Protein AF-A0A438J4U0-F1 (afdb_monomer)

Solvent-accessible surface area (backbone atoms only — not comparable to full-atom values): 26289 Å² total; per-residue (Å²): 135,82,88,78,81,81,81,87,80,84,79,82,88,53,72,65,64,58,54,56,54,51,56,54,54,60,66,61,72,82,58,87,83,82,94,80,83,92,80,90,84,89,84,83,88,82,88,82,88,85,86,85,88,80,93,77,94,70,98,75,67,67,62,66,54,51,53,51,51,49,56,48,44,30,48,51,18,52,52,34,40,51,51,16,40,54,34,38,35,54,26,22,50,50,43,31,61,51,19,60,66,71,77,32,70,66,46,33,52,54,19,50,53,49,35,55,52,35,53,51,49,53,52,49,54,51,52,27,60,77,68,70,57,67,64,96,52,28,72,63,44,31,54,53,16,50,54,43,27,52,52,19,49,52,54,38,52,53,51,52,49,54,55,51,52,52,51,50,56,52,49,52,51,51,51,54,52,52,51,53,54,51,52,52,52,49,53,51,48,56,52,49,48,60,69,75,37,76,64,61,80,52,56,84,57,73,81,69,46,89,92,70,71,48,71,67,59,54,50,53,52,48,54,51,49,53,53,34,42,54,53,30,40,52,51,49,50,53,45,37,54,76,55,71,48,59,64,66,62,52,31,37,71,76,40,78,87,67,85,68,95,43,84,81,55,48,58,52,42,49,46,50,51,51,49,49,54,58,49,49,49,66,91,40,80,79,48,70,57,85,93,67,90,72,73,60,80,91,46,42,60,59,56,41,46,55,51,32,61,62,50,73,80,45,59,62,70,60,49,34,71,76,39,31,83,36,74,66,31,50,49,44,42,55,42,46,65,66,66,54,45,70,71,57,40,32,54,71,65,74,42,61,64,64,59,52,40,39,71,73,49,43,70,89,88,73,87,69,57,80,68,48,52,55,50,50,52,30,46,45,62,45,53,61,42,56,83,53,63,63,72,83,82,81,87,76,89,80,91,80,93,72,92,60,74,62,60,65,56,52,64,75,70,71,77,85,81,87,88,82,83,83,88,79,89,78,90,83,81,92,72,87,134

Nearest PDB structures (foldseek):
  8j9i-assembly1_E6  TM=2.890E-01  e=5.697E+00  Euglena gracilis
  7sqc-assembly1_C2  TM=2.492E-01  e=4.037E+00  Chlamydomonas reinhardtii
  6pam-assembly4_H  TM=1.291E-01  e=2.860E+00  Novosphingobium aromaticivorans DSM 12444

pLDDT: mean 70.37, std 24.56, range [24.58, 98.38]

Sequence (433 aa):
MDSVKRSAVTPSKSRLARTFAKVLHLRMVTGVAPVDGIQKIKAPESSKDDQDAGSWSRSQSYDDNDEKLRNTAELEAHLAQLFASISSVKSAYAQLQYAQSPYDSNGIQSADQIVVSELKNLSELKRCYLKKQFDPSPGRTLCLAEIQEQKSLLKTYEIMRKKLECQMKLKDSEITFLREKLEDCHKQNKSLEKRLNPSAHLSVLDNLHLSGISPSHFITVLQHTVKSIRSFVRLMINEMESSGWDINAAAAAIQPSVVFLKATHRCLAFESFVCREMFDSFHFPNFSLPNESLPEQNQWQRFFFERFIKLKSTRVKEYLAQKPKSTFGKFCRAKYLKLVHPKMESSFFGNLSQRSIVNSGKFPDTPSSPHSQKWRSGFGSCIAWPFHSTLRPKSSKSTRAAPSLKSTWKALSMNHLPPQTAHRKPTHEWHSL

Foldseek 3Di:
DDDDDDDDDDDDDDPVVVVVVVVVVVVVVPDDDDDDDDDDDDDDDDDDDDDDDDDDDDPPPPPVVVVVVVLVLQVLLLVLLLLLLVLQLVLLVLQLVLCVVVPDPVSNVVSVVSNVVSVVVNVVSVVCVVVVNTDPDSPVSNVVSVVSNVVSVVSNVVSVVVVVVVVVVVVVVVVVVVVVVVVVVVVVVVVVCVVVPLVVLCVVVLPDDLVPDDVVNVVSLVVSLLVLLLLLLVLLVVLCVVLVHDLVVVLCVLPVPDDDPDPVCSSVSSSVLLCCLLCQQLVDVLSPQPDDPDDPPVCSQVVLVVVLNVLSPDDLLVCCQVCLPDSLNSQLLSSCPSSQDQVSCCSNQVDCVQNVCSVVSHHDNDDPDPSVVSNVSSSSSNSSRSSNNPNDDDDDDDDDDDDDPVVVVVVVVPDDDDDDDDDDDDDDDDDDD

InterPro domains:
  IPR006943 Domain of unknown function DUF641, plant [PF04859] (71-195)
  IPR040225 Protein gravitropic in the light 1-like [PTHR31161] (14-367)

Secondary structure (DSSP, 8-state):
----PPP-PPPP--HHHHHHHHHHHHHTTTS-----------PPP-------------TTSHHHHHHHHHHHHHHHHHHHHHHHHHHHHHHHHHHHHHHBTTB-HHHHHHHHHHHHHHHHHHHHHHHHHHHT---S-HHHHHHHHHHHHHHHHHHHHHHHHHHHHHHHHHHHHHHHHHHHHHHHHHHHHHHHHHHH-GGGGGGGGTT--GGG--HHHHHHHHHHHHHHHHHHHHHHHHHHHHTT--HHHHHHHH-TT---SSGGGGHHHHHHHHHHHHHTTTTSGGGG-TT--PPPGGGHHHHHHHHHHHHHTS-HHHHHHH-TTSHHHHHHHHHHHHHS-HHHHHHHHSSSHHHHHHHTT----S-SHHHHHHHHHHHHHHHTTGGG---PPP----------THHHHHHTT--------------------

Organism: Vitis vinifera (NCBI:txid29760)

Structure (mmCIF, N/CA/C/O backbone):
data_AF-A0A438J4U0-F1
#
_entry.id   AF-A0A438J4U0-F1
#
loop_
_atom_site.group_PDB
_atom_site.id
_atom_site.type_symbol
_atom_site.label_atom_id
_atom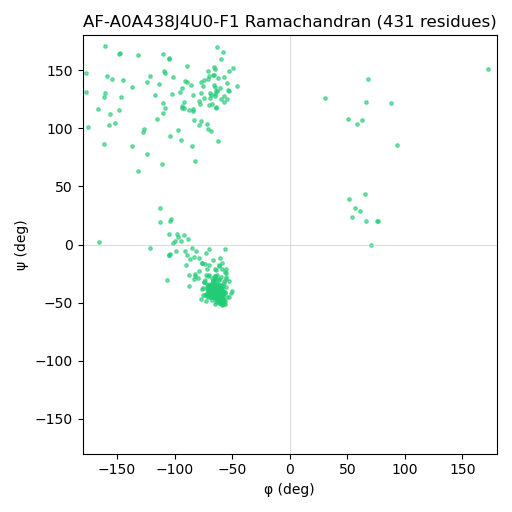_site.label_alt_id
_atom_site.label_comp_id
_atom_site.label_asym_id
_atom_site.label_entity_id
_atom_site.label_seq_id
_atom_site.pdbx_PDB_ins_code
_atom_site.Cartn_x
_atom_site.Cartn_y
_atom_site.Cartn_z
_atom_site.occupancy
_atom_site.B_iso_or_equiv
_atom_site.auth_seq_id
_atom_site.auth_comp_id
_atom_site.auth_asym_id
_atom_site.auth_atom_id
_atom_site.pdbx_PDB_model_num
ATOM 1 N N . MET A 1 1 ? -27.897 37.387 16.502 1.00 38.38 1 MET A N 1
ATOM 2 C CA . MET A 1 1 ? -28.875 37.075 17.561 1.00 38.38 1 MET A CA 1
ATOM 3 C C . MET A 1 1 ? -28.133 37.057 18.874 1.00 38.38 1 MET A C 1
ATOM 5 O O . MET A 1 1 ? -27.223 36.254 19.046 1.00 38.38 1 MET A O 1
ATOM 9 N N . ASP A 1 2 ? -28.463 38.034 19.705 1.00 29.56 2 ASP A N 1
ATOM 10 C CA . ASP A 1 2 ? -27.778 38.394 20.937 1.00 29.56 2 ASP A CA 1
ATOM 11 C C . ASP A 1 2 ? -27.868 37.326 22.027 1.00 29.56 2 ASP A C 1
ATOM 13 O O . ASP A 1 2 ? -28.875 36.635 22.192 1.00 29.56 2 ASP A O 1
ATOM 17 N N . SER A 1 3 ? -26.789 37.222 22.799 1.00 35.75 3 SER A N 1
ATOM 18 C CA . SER A 1 3 ? -26.688 36.359 23.970 1.00 35.75 3 SER A CA 1
ATOM 19 C C . SER A 1 3 ? -27.408 37.019 25.152 1.00 35.75 3 SER A C 1
ATOM 21 O O . SER A 1 3 ? -26.902 37.966 25.757 1.00 35.75 3 SER A O 1
ATOM 23 N N . VAL A 1 4 ? -28.614 36.544 25.472 1.00 33.47 4 VAL A N 1
ATOM 24 C CA . VAL A 1 4 ? -29.403 37.026 26.617 1.00 33.47 4 VAL A CA 1
ATOM 25 C C . VAL A 1 4 ? -28.959 36.306 27.893 1.00 33.47 4 VAL A C 1
ATOM 27 O O . VAL A 1 4 ? -29.130 35.096 28.052 1.00 33.47 4 VAL A O 1
ATOM 30 N N . LYS A 1 5 ? -28.393 37.081 28.825 1.00 32.56 5 LYS A N 1
ATOM 31 C CA . LYS A 1 5 ? -28.033 36.673 30.191 1.00 32.56 5 LYS A CA 1
ATOM 32 C C . LYS A 1 5 ? -29.276 36.193 30.955 1.00 32.56 5 LYS A C 1
ATOM 34 O O . LYS A 1 5 ? -30.241 36.938 31.102 1.00 32.56 5 LYS A O 1
ATOM 39 N N . ARG A 1 6 ? -29.233 34.972 31.500 1.00 29.28 6 ARG A N 1
ATOM 40 C CA . ARG A 1 6 ? -30.224 34.476 32.470 1.00 29.28 6 ARG A CA 1
ATOM 41 C C . ARG A 1 6 ? -29.927 35.056 33.857 1.00 29.28 6 ARG A C 1
ATOM 43 O O . ARG A 1 6 ? -28.840 34.857 34.391 1.00 29.28 6 ARG A O 1
ATOM 50 N N . SER A 1 7 ? -30.905 35.771 34.408 1.00 30.69 7 SER A N 1
ATOM 51 C CA . SER A 1 7 ? -30.936 36.268 35.787 1.00 30.69 7 SER A CA 1
ATOM 52 C C . SER A 1 7 ? -30.957 35.103 36.786 1.00 30.69 7 SER A C 1
ATOM 54 O O . SER A 1 7 ? -31.723 34.152 36.622 1.00 30.69 7 SER A O 1
ATOM 56 N N . ALA A 1 8 ? -30.101 35.170 37.808 1.00 28.92 8 ALA A N 1
ATOM 57 C CA . ALA A 1 8 ? -30.030 34.204 38.896 1.00 28.92 8 ALA A CA 1
ATOM 58 C C . ALA A 1 8 ? -31.081 34.543 39.964 1.00 28.92 8 ALA A C 1
ATOM 60 O O . ALA A 1 8 ? -30.923 35.497 40.721 1.00 28.92 8 ALA A O 1
ATOM 61 N N . VAL A 1 9 ? -32.142 33.738 40.041 1.00 34.75 9 VAL A N 1
ATOM 62 C CA . VAL A 1 9 ? -33.078 33.728 41.172 1.00 34.75 9 VAL A CA 1
ATOM 63 C C . VAL A 1 9 ? -32.604 32.656 42.151 1.00 34.75 9 VAL A C 1
ATOM 65 O O . VAL A 1 9 ? -32.537 31.477 41.809 1.00 34.75 9 VAL A O 1
ATOM 68 N N . THR A 1 10 ? -32.235 33.059 43.364 1.00 37.75 10 THR A N 1
ATOM 69 C CA . THR A 1 10 ? -31.880 32.155 44.462 1.00 37.75 10 THR A CA 1
ATOM 70 C C . THR A 1 10 ? -33.151 31.591 45.115 1.00 37.75 10 THR A C 1
ATOM 72 O O . THR A 1 10 ? -33.980 32.367 45.587 1.00 37.75 10 THR A O 1
ATOM 75 N N . PRO A 1 11 ? -33.341 30.260 45.203 1.00 37.28 11 PRO A N 1
ATOM 76 C CA . PRO A 1 11 ? -34.414 29.691 46.008 1.00 37.28 11 PRO A CA 1
ATOM 77 C C . PRO A 1 11 ? -33.953 29.527 47.464 1.00 37.28 11 PRO A C 1
ATOM 79 O O . PRO A 1 11 ? -32.830 29.100 47.751 1.00 37.28 11 PRO A O 1
ATOM 82 N N . SER A 1 12 ? -34.831 29.883 48.399 1.00 46.38 12 SER A N 1
ATOM 83 C CA . SER A 1 12 ? -34.607 29.754 49.837 1.00 46.38 12 SER A CA 1
ATOM 84 C C . SER A 1 12 ? -34.378 28.287 50.235 1.00 46.38 12 SER A C 1
ATOM 86 O O . SER A 1 12 ? -35.052 27.358 49.789 1.00 46.38 12 SER A O 1
ATOM 88 N N . LYS A 1 13 ? -33.358 28.065 51.070 1.00 45.97 13 LYS A N 1
ATOM 89 C CA . LYS A 1 13 ? -32.873 26.740 51.479 1.00 45.97 13 LYS A CA 1
ATOM 90 C C . LYS A 1 13 ? -33.886 26.058 52.410 1.00 45.97 13 LYS A C 1
ATOM 92 O O . LYS A 1 13 ? -33.887 26.326 53.611 1.00 45.97 13 LYS A O 1
ATOM 97 N N . SER A 1 14 ? -34.711 25.150 51.888 1.00 63.34 14 SER A N 1
ATOM 98 C CA . SER A 1 14 ? -35.607 24.328 52.711 1.00 63.34 14 SER A CA 1
ATOM 99 C C . SER A 1 14 ? -34.819 23.289 53.526 1.00 63.34 14 SER A C 1
ATOM 101 O O . SER A 1 14 ? -33.822 22.722 53.068 1.00 63.34 14 SER A O 1
ATOM 103 N N . ARG A 1 15 ? -35.254 23.033 54.769 1.00 52.97 15 ARG A N 1
ATOM 104 C CA . ARG A 1 15 ? -34.652 22.045 55.693 1.00 52.97 15 ARG A CA 1
ATOM 105 C C . ARG A 1 15 ? -34.522 20.649 55.066 1.00 52.97 15 ARG A C 1
ATOM 107 O O . ARG A 1 15 ? -33.547 19.963 55.350 1.00 52.97 15 ARG A O 1
ATOM 114 N N . LEU A 1 16 ? -35.439 20.283 54.169 1.00 51.81 16 LEU A N 1
ATOM 115 C CA . LEU A 1 16 ? -35.442 19.011 53.441 1.00 51.81 16 LEU A CA 1
ATOM 116 C C . LEU A 1 16 ? -34.204 18.829 52.555 1.00 51.81 16 LEU A C 1
ATOM 118 O O . LEU A 1 16 ? -33.572 17.777 52.610 1.00 51.81 16 LEU A O 1
ATOM 122 N N . ALA A 1 17 ? -33.778 19.864 51.823 1.00 52.44 17 ALA A N 1
ATOM 123 C CA . ALA A 1 17 ? -32.574 19.790 50.991 1.00 52.44 17 ALA A CA 1
ATOM 124 C C . ALA A 1 17 ? -31.308 19.509 51.824 1.00 52.44 17 ALA A C 1
ATOM 126 O O . ALA A 1 17 ? -30.386 18.835 51.369 1.00 52.44 17 ALA A O 1
ATOM 127 N N . ARG A 1 18 ? -31.284 19.976 53.080 1.00 55.94 18 ARG A N 1
ATOM 128 C CA . ARG A 1 18 ? -30.172 19.754 54.013 1.00 55.94 18 ARG A CA 1
ATOM 129 C C . ARG A 1 18 ? -30.146 18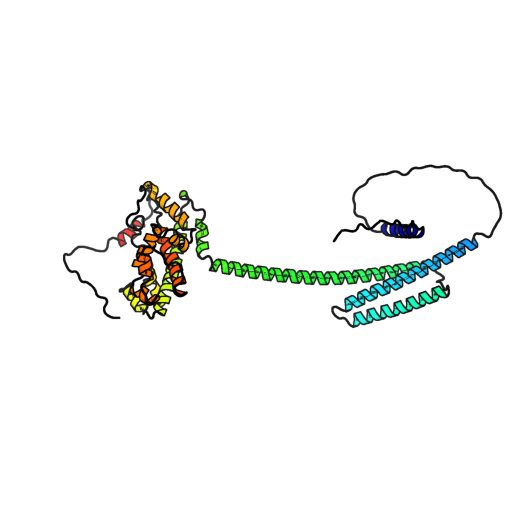.321 54.551 1.00 55.94 18 ARG A C 1
ATOM 131 O O . ARG A 1 18 ? -29.064 17.796 54.793 1.00 55.94 18 ARG A O 1
ATOM 138 N N . THR A 1 19 ? -31.305 17.686 54.711 1.00 63.28 19 THR A N 1
ATOM 139 C CA . THR A 1 19 ? -31.408 16.281 55.133 1.00 63.28 19 THR A CA 1
ATOM 140 C C . THR A 1 19 ? -31.000 15.340 54.000 1.00 63.28 19 THR A C 1
ATOM 142 O O . THR A 1 19 ? -30.182 14.452 54.216 1.00 63.28 19 THR A O 1
ATOM 145 N N . PHE A 1 20 ? -31.453 15.601 52.769 1.00 60.88 20 PHE A N 1
ATOM 146 C CA . PHE A 1 20 ? -31.045 14.817 51.597 1.00 60.88 20 PHE A CA 1
ATOM 147 C C . PHE A 1 20 ? -29.543 14.939 51.294 1.00 60.88 20 PHE A C 1
ATOM 149 O O . PHE A 1 20 ? -28.896 13.933 51.010 1.00 60.88 20 PHE A O 1
ATOM 156 N N . ALA A 1 21 ? -28.953 16.132 51.437 1.00 60.25 21 ALA A N 1
ATOM 157 C CA . ALA A 1 21 ? -27.509 16.319 51.267 1.00 60.25 21 ALA A CA 1
ATOM 158 C C . ALA A 1 21 ? -26.675 15.550 52.312 1.00 60.25 21 ALA A C 1
ATOM 160 O O . ALA A 1 21 ? -25.608 15.034 51.990 1.00 60.25 21 ALA A O 1
ATOM 161 N N . LYS A 1 22 ? -27.169 15.422 53.552 1.00 58.22 22 LYS A N 1
ATOM 162 C CA . LYS A 1 22 ? -26.499 14.640 54.605 1.00 58.22 22 LYS A CA 1
ATOM 163 C C . LYS A 1 22 ? -26.536 13.137 54.327 1.00 58.22 22 LYS A C 1
ATOM 165 O O . LYS A 1 22 ? -25.525 12.468 54.510 1.00 58.22 22 LYS A O 1
ATOM 170 N N . VAL A 1 23 ? -27.663 12.625 53.836 1.00 50.19 23 VAL A N 1
ATOM 171 C CA . VAL A 1 23 ? -27.810 11.203 53.478 1.00 50.19 23 VAL A CA 1
ATOM 172 C C . VAL A 1 23 ? -26.935 10.841 52.272 1.00 50.19 23 VAL A C 1
ATOM 174 O O . VAL A 1 23 ? -26.303 9.788 52.261 1.00 50.19 23 VAL A O 1
ATOM 177 N N . LEU A 1 24 ? -26.817 11.737 51.286 1.00 49.22 24 LEU A N 1
ATOM 178 C CA . LEU A 1 24 ? -25.933 11.528 50.135 1.00 49.22 24 LEU A CA 1
ATOM 179 C C . LEU A 1 24 ? -24.444 11.589 50.510 1.00 49.22 24 LEU A C 1
ATOM 181 O O . LEU A 1 24 ? -23.666 10.791 49.992 1.00 49.22 24 LEU A O 1
ATOM 185 N N . HIS A 1 25 ? -24.045 12.469 51.436 1.00 49.44 25 HIS A N 1
ATOM 186 C CA . HIS A 1 25 ? -22.659 12.510 51.914 1.00 49.44 25 HIS A CA 1
ATOM 187 C C . HIS A 1 25 ? -22.268 11.279 52.738 1.00 49.44 25 HIS A C 1
ATOM 189 O O . HIS A 1 25 ? -21.146 10.807 52.591 1.00 49.44 25 HIS A O 1
ATOM 195 N N . LEU A 1 26 ? -23.182 10.700 53.524 1.00 45.31 26 LEU A N 1
ATOM 196 C CA . LEU A 1 26 ? -22.922 9.443 54.239 1.00 45.31 26 LEU A CA 1
ATOM 197 C C . LEU A 1 26 ? -22.676 8.267 53.278 1.00 45.31 26 LEU A C 1
ATOM 199 O O . LEU A 1 26 ? -21.839 7.413 53.555 1.00 45.31 26 LEU A O 1
ATOM 203 N N . ARG A 1 27 ? -23.331 8.261 52.109 1.00 42.38 27 ARG A N 1
ATOM 204 C CA . ARG A 1 27 ? -23.161 7.218 51.080 1.00 42.38 27 ARG A CA 1
ATOM 205 C C . ARG A 1 27 ? -21.858 7.338 50.279 1.00 42.38 27 ARG A C 1
ATOM 207 O O . ARG A 1 27 ? -21.469 6.384 49.618 1.00 42.38 27 ARG A O 1
ATOM 214 N N . MET A 1 28 ? -21.187 8.491 50.326 1.00 42.62 28 MET A N 1
ATOM 215 C CA . MET A 1 28 ? -19.914 8.725 49.629 1.00 42.62 28 MET A CA 1
ATOM 216 C C . MET A 1 28 ? -18.692 8.283 50.459 1.00 42.62 28 MET A C 1
ATOM 218 O O . MET A 1 28 ? -17.594 8.188 49.923 1.00 42.62 28 MET A O 1
ATOM 222 N N . VAL A 1 29 ? -18.875 7.997 51.755 1.00 44.88 29 VAL A N 1
ATOM 223 C CA . VAL A 1 29 ? -17.790 7.685 52.709 1.00 44.88 29 VAL A CA 1
ATOM 224 C C . VAL A 1 29 ? -17.446 6.184 52.763 1.00 44.88 29 VAL A C 1
ATOM 226 O O . VAL A 1 29 ? -16.419 5.811 53.318 1.00 44.88 29 VAL A O 1
ATOM 229 N N . THR A 1 30 ? -18.229 5.307 52.127 1.00 42.72 30 THR A N 1
ATOM 230 C CA . THR A 1 30 ? -17.995 3.845 52.104 1.00 42.72 30 THR A CA 1
ATOM 231 C C . THR A 1 30 ? -17.424 3.302 50.784 1.00 42.72 30 THR A C 1
ATOM 233 O O . THR A 1 30 ? -17.491 2.103 50.524 1.00 42.72 30 THR A O 1
ATOM 236 N N . GLY A 1 31 ? -16.811 4.152 49.953 1.00 31.58 31 GLY A N 1
ATOM 237 C CA . GLY A 1 31 ? -16.120 3.750 48.721 1.00 31.58 31 GLY A CA 1
ATOM 238 C C . GLY A 1 31 ? -14.623 4.060 48.767 1.00 31.58 31 GLY A C 1
ATOM 239 O O . GLY A 1 31 ? -14.228 5.179 49.068 1.00 31.58 31 GLY A O 1
ATOM 240 N N . VAL A 1 32 ? -13.805 3.051 48.469 1.00 33.97 32 VAL A N 1
ATOM 241 C CA . VAL A 1 32 ? -12.331 3.039 48.455 1.00 33.97 32 VAL A CA 1
ATOM 242 C C . VAL A 1 32 ? -11.706 4.257 47.742 1.00 33.97 32 VAL A C 1
ATOM 244 O O . VAL A 1 32 ? -12.144 4.658 46.666 1.00 33.97 32 VAL A O 1
ATOM 247 N N . ALA A 1 33 ? -10.660 4.809 48.367 1.00 30.52 33 ALA A N 1
ATOM 248 C CA . ALA A 1 33 ? -9.895 6.001 47.988 1.00 30.52 33 ALA A CA 1
ATOM 249 C C . ALA A 1 33 ? -9.235 5.957 46.591 1.00 30.52 33 ALA A C 1
ATOM 251 O O . ALA A 1 33 ? -8.968 4.882 46.051 1.00 30.52 33 ALA A O 1
ATOM 252 N N . PRO A 1 34 ? -8.791 7.129 46.097 1.00 29.61 34 PRO A N 1
ATOM 253 C CA . PRO A 1 34 ? -7.380 7.242 45.746 1.00 29.61 34 PRO A CA 1
ATOM 254 C C . PRO A 1 34 ? -6.670 8.364 46.516 1.00 29.61 34 PRO A C 1
ATOM 256 O O . PRO A 1 34 ? -7.228 9.409 46.839 1.00 29.61 34 PRO A O 1
ATOM 259 N N . VAL A 1 35 ? -5.409 8.068 46.807 1.00 31.92 35 VAL A N 1
ATOM 260 C CA . VAL A 1 35 ? -4.371 8.895 47.424 1.00 31.92 35 VAL A CA 1
ATOM 261 C C . VAL A 1 35 ? -4.139 10.173 46.612 1.00 31.92 35 VAL A C 1
ATOM 263 O O . VAL A 1 35 ? -3.809 10.061 45.438 1.00 31.92 35 VAL A O 1
ATOM 266 N N . ASP A 1 36 ? -4.285 11.355 47.224 1.00 31.08 36 ASP A N 1
ATOM 267 C CA . ASP A 1 36 ? -3.186 12.327 47.391 1.00 31.08 36 ASP A CA 1
ATOM 268 C C . ASP A 1 36 ? -3.609 13.571 48.206 1.00 31.08 36 ASP A C 1
ATOM 270 O O . ASP A 1 36 ? -4.739 14.045 48.098 1.00 31.08 36 ASP A O 1
ATOM 274 N N . GLY A 1 37 ? -2.668 14.138 48.971 1.00 30.42 37 GLY A N 1
ATOM 275 C CA . GLY A 1 37 ? -2.712 15.544 49.409 1.00 30.42 37 GLY A CA 1
ATOM 276 C C . GLY A 1 37 ? -3.343 15.872 50.773 1.00 30.42 37 GLY A C 1
ATOM 277 O O . GLY A 1 37 ? -4.485 16.308 50.873 1.00 30.42 37 GLY A O 1
ATOM 278 N N . ILE A 1 38 ? -2.539 15.784 51.836 1.00 31.42 38 ILE A N 1
ATOM 279 C CA . ILE A 1 38 ? -2.812 16.329 53.178 1.00 31.42 38 ILE A CA 1
ATOM 280 C C . ILE A 1 38 ? -2.768 17.867 53.152 1.00 31.42 38 ILE A C 1
ATOM 282 O O . ILE A 1 38 ? -1.714 18.413 52.842 1.00 31.42 38 ILE A O 1
ATOM 286 N N . GLN A 1 39 ? -3.820 18.559 53.618 1.00 29.44 39 GLN A N 1
ATOM 287 C CA . GLN A 1 39 ? -3.707 19.888 54.252 1.00 29.44 39 GLN A CA 1
ATOM 288 C C . GLN A 1 39 ? -4.755 20.093 55.373 1.00 29.44 39 GLN A C 1
ATOM 290 O O . GLN A 1 39 ? -5.953 19.900 55.196 1.00 29.44 39 GLN A O 1
ATOM 295 N N . LYS A 1 40 ? -4.229 20.468 56.550 1.00 32.03 40 LYS A N 1
ATOM 296 C CA . LYS A 1 40 ? -4.866 20.875 57.824 1.00 32.03 40 LYS A CA 1
ATOM 297 C C . LYS A 1 40 ? -5.964 21.942 57.673 1.00 32.03 40 LYS A C 1
ATOM 299 O O . LYS A 1 40 ? -5.782 22.826 56.853 1.00 32.03 40 LYS A O 1
ATOM 304 N N . ILE A 1 41 ? -6.943 21.954 58.600 1.00 29.34 41 ILE A N 1
ATOM 305 C CA . ILE A 1 41 ? -7.455 23.103 59.415 1.00 29.34 41 ILE A CA 1
ATOM 306 C C . ILE A 1 41 ? -8.503 22.542 60.421 1.00 29.34 41 ILE A C 1
ATOM 308 O O . ILE A 1 41 ? -9.527 22.010 60.014 1.00 29.34 41 ILE A O 1
ATOM 312 N N . LYS A 1 42 ? -8.133 22.343 61.699 1.00 28.06 42 LYS A N 1
ATOM 313 C CA . LYS A 1 42 ? -8.481 23.126 62.919 1.00 28.06 42 LYS A CA 1
ATOM 314 C C . LYS A 1 42 ? -9.979 23.177 63.303 1.00 28.06 42 LYS A C 1
ATOM 316 O O . LYS A 1 42 ? -10.752 23.925 62.717 1.00 28.06 42 LYS A O 1
ATOM 321 N N . ALA A 1 43 ? -10.328 22.449 64.368 1.00 28.75 43 ALA A N 1
ATOM 322 C CA . ALA A 1 43 ? -11.529 22.642 65.187 1.00 28.75 43 ALA A CA 1
ATOM 323 C C . ALA A 1 43 ? -11.242 23.634 66.335 1.00 28.75 43 ALA A C 1
ATOM 325 O O . ALA A 1 43 ? -10.088 23.706 66.769 1.00 28.75 43 ALA A O 1
ATOM 326 N N . PRO A 1 44 ? -12.246 24.359 66.863 1.00 31.27 44 PRO A N 1
ATOM 327 C CA . PRO A 1 44 ? -12.153 24.977 68.176 1.00 31.27 44 PRO A CA 1
ATOM 328 C C . PRO A 1 44 ? -12.921 24.163 69.228 1.00 31.27 44 PRO A C 1
ATOM 330 O O . PRO A 1 44 ? -14.092 23.825 69.052 1.00 31.27 44 PRO A O 1
ATOM 333 N N . GLU A 1 45 ? -12.232 23.882 70.330 1.00 27.91 45 GLU A N 1
ATOM 334 C CA . GLU A 1 45 ? -12.815 23.519 71.619 1.00 27.91 45 GLU A CA 1
ATOM 335 C C . GLU A 1 45 ? -13.513 24.729 72.252 1.00 27.91 45 GLU A C 1
ATOM 337 O O . GLU A 1 45 ? -13.010 25.852 72.185 1.00 27.91 45 GLU A O 1
ATOM 342 N N . SER A 1 46 ? -14.611 24.476 72.961 1.00 29.80 46 SER A N 1
ATOM 343 C CA . SER A 1 46 ? -14.922 25.188 74.202 1.00 29.80 46 SER A CA 1
ATOM 344 C C . SER A 1 46 ? -15.851 24.332 75.059 1.00 29.80 46 SER A C 1
ATOM 346 O O . SER A 1 46 ? -17.004 24.092 74.698 1.00 29.80 46 SER A O 1
ATOM 348 N N . SER A 1 47 ? -15.313 23.875 76.183 1.00 31.14 47 SER A N 1
ATOM 349 C CA . SER A 1 47 ? -16.010 23.271 77.312 1.00 31.14 47 SER A CA 1
ATOM 350 C C . SER A 1 47 ? -16.820 24.320 78.078 1.00 31.14 47 SER A C 1
ATOM 352 O O . SER A 1 47 ? -16.414 25.482 78.150 1.00 31.14 47 SER A O 1
ATOM 354 N N . LYS A 1 48 ? -17.934 23.886 78.676 1.00 31.44 48 LYS A N 1
ATOM 355 C CA . LYS A 1 48 ? -18.408 24.301 80.006 1.00 31.44 48 LYS A CA 1
ATOM 356 C C . LYS A 1 48 ? -19.517 23.350 80.469 1.00 31.44 48 LYS A C 1
ATOM 358 O O . LYS A 1 48 ? -20.550 23.243 79.813 1.00 31.44 48 LYS A O 1
ATOM 363 N N . ASP A 1 49 ? -19.223 22.651 81.561 1.00 32.22 49 ASP A N 1
ATOM 364 C CA . ASP A 1 49 ? -20.175 21.962 82.431 1.00 32.22 49 ASP A CA 1
ATOM 365 C C . ASP A 1 49 ? -21.094 22.974 83.124 1.00 32.22 49 ASP A C 1
ATOM 367 O O . ASP A 1 49 ? -20.674 24.101 83.378 1.00 32.22 49 ASP A O 1
ATOM 371 N N . ASP A 1 50 ? -22.313 22.541 83.445 1.00 32.50 50 ASP A N 1
ATOM 372 C CA . ASP A 1 50 ? -22.856 22.623 84.806 1.00 32.50 50 ASP A CA 1
ATOM 373 C C . ASP A 1 50 ? -24.044 21.651 84.930 1.00 32.50 50 ASP A C 1
ATOM 375 O O . ASP A 1 50 ? -24.970 21.644 84.114 1.00 32.50 50 ASP A O 1
ATOM 379 N N . GLN A 1 51 ? -23.976 20.787 85.944 1.00 38.94 51 GLN A N 1
ATOM 380 C CA . GLN A 1 51 ? -25.065 19.928 86.402 1.00 38.94 51 GLN A CA 1
ATOM 381 C C . GLN A 1 51 ? -25.877 20.687 87.451 1.00 38.94 51 GLN A C 1
ATOM 383 O O . GLN A 1 51 ? -25.287 21.289 88.344 1.00 38.94 51 GLN A O 1
ATOM 388 N N . ASP A 1 52 ? -27.203 20.556 87.425 1.00 31.11 52 ASP A N 1
ATOM 389 C CA . ASP A 1 52 ? -27.969 20.624 88.668 1.00 31.11 52 ASP A CA 1
ATOM 390 C C . ASP A 1 52 ? -29.174 19.678 88.636 1.00 31.11 52 ASP A C 1
ATOM 392 O O . ASP A 1 52 ? -29.809 19.451 87.600 1.00 31.11 52 ASP A O 1
ATOM 396 N N . ALA A 1 53 ? -29.420 19.069 89.790 1.00 40.91 53 ALA A N 1
ATOM 397 C CA . ALA A 1 53 ? -30.350 17.978 90.016 1.00 40.91 53 ALA A CA 1
ATOM 398 C C . ALA A 1 53 ? -31.741 18.500 90.407 1.00 40.91 53 ALA A C 1
ATOM 400 O O . ALA A 1 53 ? -31.881 19.411 91.217 1.00 40.91 53 ALA A O 1
ATOM 401 N N . GLY A 1 54 ? -32.794 17.856 89.899 1.00 31.05 54 GLY A N 1
ATOM 402 C CA . GLY A 1 54 ? -34.173 18.162 90.276 1.00 31.05 54 GLY A CA 1
ATOM 403 C C . GLY A 1 54 ? -35.106 16.983 90.027 1.00 31.05 54 GLY A C 1
ATOM 404 O O . GLY A 1 54 ? -35.488 16.702 88.896 1.00 31.05 54 GLY A O 1
ATOM 405 N N . SER A 1 55 ? -35.459 16.291 91.108 1.00 41.69 55 SER A N 1
ATOM 406 C CA . SER A 1 55 ? -36.496 15.258 91.181 1.00 41.69 55 SER A CA 1
ATOM 407 C C . SER A 1 55 ? -37.859 15.797 90.733 1.00 41.69 55 SER A C 1
ATOM 409 O O . SER A 1 55 ? -38.314 16.781 91.305 1.00 41.69 55 SER A O 1
ATOM 411 N N . TRP A 1 56 ? -38.536 15.123 89.792 1.00 29.27 56 TRP A N 1
ATOM 412 C CA . TRP A 1 56 ? -40.001 15.016 89.777 1.00 29.27 56 TRP A CA 1
ATOM 413 C C . TRP A 1 56 ? -40.507 13.846 88.927 1.00 29.27 56 TRP A C 1
ATOM 415 O O . TRP A 1 56 ? -40.153 13.652 87.766 1.00 29.27 56 TRP A O 1
ATOM 425 N N . SER A 1 57 ? -41.387 13.074 89.552 1.00 44.06 57 SER A N 1
ATOM 426 C CA . SER A 1 57 ? -42.134 11.942 89.026 1.00 44.06 57 SER A CA 1
ATOM 427 C C . SER A 1 57 ? -42.937 12.277 87.764 1.00 44.06 57 SER A C 1
ATOM 429 O O . SER A 1 57 ? -43.834 13.118 87.820 1.00 44.06 57 SER A O 1
ATOM 431 N N . ARG A 1 58 ? -42.735 11.524 86.672 1.00 39.12 58 ARG A N 1
ATOM 432 C CA . ARG A 1 58 ? -43.809 11.176 85.719 1.00 39.12 58 ARG A CA 1
ATOM 433 C C . ARG A 1 58 ? -43.419 9.974 84.852 1.00 39.12 58 ARG A C 1
ATOM 435 O O . ARG A 1 58 ? -42.926 10.110 83.736 1.00 39.12 58 ARG A O 1
ATOM 442 N N . SER A 1 59 ? -43.677 8.777 85.370 1.00 50.91 59 SER A N 1
ATOM 443 C CA . SER A 1 59 ? -43.752 7.550 84.574 1.00 50.91 59 SER A CA 1
ATOM 444 C C . SER A 1 59 ? -44.903 7.673 83.573 1.00 50.91 59 SER A C 1
ATOM 446 O O . SER A 1 59 ? -46.037 7.372 83.923 1.00 50.91 59 SER A O 1
ATOM 448 N N . GLN A 1 60 ? -44.634 8.202 82.375 1.00 46.09 60 GLN A N 1
ATOM 449 C CA . GLN A 1 60 ? -45.557 8.164 81.222 1.00 46.09 60 GLN A CA 1
ATOM 450 C C . GLN A 1 60 ? -44.907 8.527 79.865 1.00 46.09 60 GLN A C 1
ATOM 452 O O . GLN A 1 60 ? -45.595 8.539 78.855 1.00 46.09 60 GLN A O 1
ATOM 457 N N . SER A 1 61 ? -43.595 8.804 79.807 1.00 45.09 61 SER A N 1
ATOM 458 C CA . SER A 1 61 ? -42.918 9.319 78.595 1.00 45.09 61 SER A CA 1
ATOM 459 C C . SER A 1 61 ? -42.060 8.298 77.829 1.00 45.09 61 SER A C 1
ATOM 461 O O . SER A 1 61 ? -41.571 8.624 76.747 1.00 45.09 61 SER A O 1
ATOM 463 N N . TYR A 1 62 ? -41.820 7.102 78.373 1.00 48.34 62 TYR A N 1
ATOM 464 C CA . TYR A 1 62 ? -40.947 6.114 77.722 1.00 48.34 62 TYR A CA 1
ATOM 465 C C . TYR A 1 62 ? -41.678 5.283 76.653 1.00 48.34 62 TYR A C 1
ATOM 467 O O . TYR A 1 62 ? -41.060 4.922 75.660 1.00 48.34 62 TYR A O 1
ATOM 475 N N . ASP A 1 63 ? -42.985 5.058 76.808 1.00 54.72 63 ASP A N 1
ATOM 476 C CA . ASP A 1 63 ? -43.779 4.174 75.935 1.00 54.72 63 ASP A CA 1
ATOM 477 C C . ASP A 1 63 ? -44.078 4.809 74.558 1.00 54.72 63 ASP A C 1
ATOM 479 O O . ASP A 1 63 ? -43.862 4.194 73.518 1.00 54.72 63 ASP A O 1
ATOM 483 N N . ASP A 1 64 ? -44.449 6.097 74.533 1.00 59.12 64 ASP A N 1
ATOM 484 C CA . ASP A 1 64 ? -44.760 6.847 73.297 1.00 59.12 64 ASP A CA 1
ATOM 485 C C . ASP A 1 64 ? -43.522 7.037 72.393 1.00 59.12 64 ASP A C 1
ATOM 487 O O . ASP A 1 64 ? -43.598 7.052 71.162 1.00 59.12 64 ASP A O 1
ATOM 491 N N . ASN A 1 65 ? -42.334 7.135 73.001 1.00 64.25 65 ASN A N 1
ATOM 492 C CA . ASN A 1 65 ? -41.074 7.239 72.265 1.00 64.25 65 ASN A CA 1
ATOM 493 C C . ASN A 1 65 ? -40.664 5.882 71.662 1.00 64.25 65 ASN A C 1
ATOM 495 O O . ASN A 1 65 ? -40.185 5.840 70.530 1.00 64.25 65 ASN A O 1
ATOM 499 N N . ASP A 1 66 ? -40.902 4.778 72.378 1.00 69.31 66 ASP A N 1
ATOM 500 C CA . ASP A 1 66 ? -40.592 3.418 71.918 1.00 69.31 66 ASP A CA 1
ATOM 501 C C . ASP A 1 66 ? -41.546 2.970 70.792 1.00 69.31 66 ASP A C 1
ATOM 503 O O . ASP A 1 66 ? -41.108 2.415 69.782 1.00 69.31 66 ASP A O 1
ATOM 507 N N . GLU A 1 67 ? -42.837 3.308 70.886 1.00 76.19 67 GLU A N 1
ATOM 508 C CA . GLU A 1 67 ? -43.828 3.073 69.826 1.00 76.19 67 GLU A CA 1
ATOM 509 C C . GLU A 1 67 ? -43.498 3.866 68.550 1.00 76.19 67 GLU A C 1
ATOM 511 O O . GLU A 1 67 ? -43.554 3.346 67.430 1.00 76.19 67 GLU A O 1
ATOM 516 N N . LYS A 1 68 ? -43.080 5.126 68.693 1.00 79.69 68 LYS A N 1
ATOM 517 C CA . LYS A 1 68 ? -42.651 5.957 67.563 1.00 79.69 68 LYS A CA 1
ATOM 518 C C . LYS A 1 68 ? -41.378 5.430 66.898 1.00 79.69 68 LYS A C 1
ATOM 520 O O . LYS A 1 68 ? -41.279 5.458 65.668 1.00 79.69 68 LYS A O 1
ATOM 525 N N . LEU A 1 69 ? -40.416 4.936 67.679 1.00 78.12 69 LEU A N 1
ATOM 526 C CA . LEU A 1 69 ? -39.193 4.315 67.164 1.00 78.12 69 LEU A CA 1
ATOM 52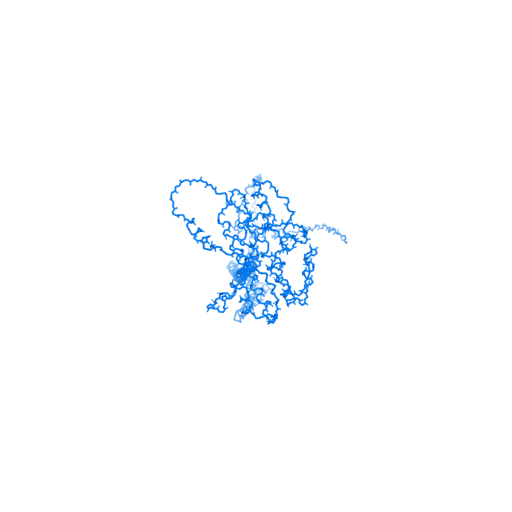7 C C . LEU A 1 69 ? -39.493 3.010 66.414 1.00 78.12 69 LEU A C 1
ATOM 529 O O . LEU A 1 69 ? -38.966 2.817 65.317 1.00 78.12 69 LEU A O 1
ATOM 533 N N . ARG A 1 70 ? -40.392 2.163 66.933 1.00 78.81 70 ARG A N 1
ATOM 534 C CA . ARG A 1 70 ? -40.838 0.933 66.252 1.00 78.81 70 ARG A CA 1
ATOM 535 C C . ARG A 1 70 ? -41.541 1.222 64.933 1.00 78.81 70 ARG A C 1
ATOM 537 O O . ARG A 1 70 ? -41.131 0.686 63.909 1.00 78.81 70 ARG A O 1
ATOM 544 N N . ASN A 1 71 ? -42.495 2.153 64.930 1.00 81.94 71 ASN A N 1
ATOM 545 C CA . ASN A 1 71 ? -43.175 2.600 63.710 1.00 81.94 71 ASN A CA 1
ATOM 546 C C . ASN A 1 71 ? -42.193 3.151 62.659 1.00 81.94 71 ASN A C 1
ATOM 548 O O . ASN A 1 71 ? -42.387 2.975 61.456 1.00 81.94 71 ASN A O 1
ATOM 552 N N . THR A 1 72 ? -41.126 3.825 63.101 1.00 85.88 72 THR A N 1
ATOM 553 C CA . THR A 1 72 ? -40.087 4.350 62.203 1.00 85.88 72 THR A CA 1
ATOM 554 C C . THR A 1 72 ? -39.243 3.216 61.615 1.00 85.88 72 THR A C 1
ATOM 556 O O . THR A 1 72 ? -39.042 3.184 60.403 1.00 85.88 72 THR A O 1
ATOM 559 N N . ALA A 1 73 ? -38.812 2.255 62.436 1.00 87.25 73 ALA A N 1
ATOM 560 C CA . ALA A 1 73 ? -38.040 1.096 61.988 1.00 87.25 73 ALA A CA 1
ATOM 561 C C . ALA A 1 73 ? -38.840 0.192 61.031 1.00 87.25 73 ALA A C 1
ATOM 563 O O . ALA A 1 73 ? -38.314 -0.272 60.020 1.00 87.25 73 ALA A O 1
ATOM 564 N N . GLU A 1 74 ? -40.124 -0.027 61.315 1.00 88.31 74 GLU A N 1
ATOM 565 C CA . GLU A 1 74 ? -41.057 -0.746 60.442 1.00 88.31 74 GLU A CA 1
ATOM 566 C C . GLU A 1 74 ? -41.204 -0.061 59.079 1.00 88.31 74 GLU A C 1
ATOM 568 O O . GLU A 1 74 ? -41.121 -0.714 58.035 1.00 88.31 74 GLU A O 1
ATOM 573 N N . LEU A 1 75 ? -41.353 1.268 59.069 1.00 89.62 75 LEU A N 1
ATOM 574 C CA . LEU A 1 75 ? -41.434 2.046 57.836 1.00 89.62 75 LEU A CA 1
ATOM 575 C C . LEU A 1 75 ? -40.125 2.000 57.034 1.00 89.62 75 LEU A C 1
ATOM 577 O O . LEU A 1 75 ? -40.167 1.875 55.810 1.00 89.62 75 LEU A O 1
ATOM 581 N N . GLU A 1 76 ? -38.972 2.093 57.699 1.00 90.94 76 GLU A N 1
ATOM 582 C CA . GLU A 1 76 ? -37.653 1.971 57.065 1.00 90.94 76 GLU A CA 1
ATOM 583 C C . GLU A 1 76 ? -37.460 0.596 56.417 1.00 90.94 76 GLU A C 1
ATOM 585 O O . GLU A 1 76 ? -37.024 0.511 55.267 1.00 90.94 76 GLU A O 1
ATOM 590 N N . ALA A 1 77 ? -37.850 -0.476 57.107 1.00 92.50 77 ALA A N 1
ATOM 591 C CA . ALA A 1 77 ? -37.811 -1.834 56.575 1.00 92.50 77 ALA A CA 1
ATOM 592 C C . ALA A 1 77 ? -38.734 -1.995 55.350 1.00 92.50 77 ALA A C 1
ATOM 594 O O . ALA A 1 77 ? -38.336 -2.576 54.335 1.00 92.50 77 ALA A O 1
ATOM 595 N N . HIS A 1 78 ? -39.936 -1.413 55.399 1.00 91.62 78 HIS A N 1
ATOM 596 C CA . HIS A 1 78 ? -40.886 -1.414 54.280 1.00 91.62 78 HIS A CA 1
ATOM 597 C C . HIS A 1 78 ? -40.355 -0.637 53.065 1.00 91.62 78 HIS A C 1
ATOM 599 O O . HIS A 1 78 ? -40.483 -1.071 51.917 1.00 91.62 78 HIS A O 1
ATOM 605 N N . LEU A 1 79 ? -39.710 0.509 53.308 1.00 93.19 79 LEU A N 1
ATOM 606 C CA . LEU A 1 79 ? -39.051 1.315 52.279 1.00 93.19 79 LEU A CA 1
ATOM 607 C C . LEU A 1 79 ? -37.874 0.557 51.644 1.00 93.19 79 LEU A C 1
ATOM 609 O O . LEU A 1 79 ? -37.695 0.605 50.425 1.00 93.19 79 LEU A O 1
ATOM 613 N N . ALA A 1 80 ? -37.094 -0.172 52.445 1.00 94.50 80 ALA A N 1
ATOM 614 C CA . ALA A 1 80 ? -36.004 -1.003 51.949 1.00 94.50 80 ALA A CA 1
ATOM 615 C C . ALA A 1 80 ? -36.525 -2.102 51.005 1.00 94.50 80 ALA A C 1
ATOM 617 O O . ALA A 1 80 ? -35.994 -2.266 49.906 1.00 94.50 80 ALA A O 1
ATOM 618 N N . GLN A 1 81 ? -37.613 -2.799 51.363 1.00 95.19 81 GLN A N 1
ATOM 619 C CA . GLN A 1 81 ? -38.251 -3.794 50.484 1.00 95.19 81 GLN A CA 1
ATOM 620 C C . GLN A 1 81 ? -38.734 -3.190 49.159 1.00 95.19 81 GLN A C 1
ATOM 622 O O . GLN A 1 81 ? -38.582 -3.805 48.097 1.00 95.19 81 GLN A O 1
ATOM 627 N N . LEU A 1 82 ? -39.288 -1.973 49.203 1.00 95.44 82 LEU A N 1
ATOM 628 C CA . LEU A 1 82 ? -39.697 -1.241 48.006 1.00 95.44 82 LEU A CA 1
ATOM 629 C C . LEU A 1 82 ? -38.501 -0.988 47.077 1.00 95.44 82 LEU A C 1
ATOM 631 O O . LEU A 1 82 ? -38.574 -1.298 45.886 1.00 95.44 82 LEU A O 1
ATOM 635 N N . PHE A 1 83 ? -37.388 -0.473 47.607 1.00 96.31 83 PHE A N 1
ATOM 636 C CA . PHE A 1 83 ? -36.180 -0.236 46.812 1.00 96.31 83 PHE A CA 1
ATOM 637 C C . PHE A 1 83 ? -35.558 -1.528 46.280 1.00 96.31 83 PHE A C 1
ATOM 639 O O . PHE A 1 83 ? -35.166 -1.572 45.113 1.00 96.31 83 PHE A O 1
ATOM 646 N N . ALA A 1 84 ? -35.536 -2.597 47.076 1.00 96.94 84 ALA A N 1
ATOM 647 C CA . ALA A 1 84 ? -35.061 -3.906 46.641 1.00 96.94 84 ALA A CA 1
ATOM 648 C C . ALA A 1 84 ? -35.888 -4.463 45.467 1.00 96.94 84 ALA A C 1
ATOM 650 O O . ALA A 1 84 ? -35.323 -4.962 44.488 1.00 96.94 84 ALA A O 1
ATOM 651 N N . SER A 1 85 ? -37.215 -4.313 45.520 1.00 97.00 85 SER A N 1
ATOM 652 C CA . SER A 1 85 ? -38.129 -4.743 44.451 1.00 97.00 85 SER A CA 1
ATOM 653 C C . SER A 1 85 ? -37.941 -3.900 43.183 1.00 97.00 85 SER A C 1
ATOM 655 O O . SER A 1 85 ? -37.793 -4.440 42.087 1.00 97.00 85 SER A O 1
ATOM 657 N N . ILE A 1 86 ? -37.836 -2.570 43.310 1.00 96.75 86 ILE A N 1
ATOM 658 C CA . ILE A 1 86 ? -37.546 -1.670 42.175 1.00 96.75 86 ILE A CA 1
ATOM 659 C C . ILE A 1 86 ? -36.193 -2.015 41.531 1.00 96.75 86 ILE A C 1
ATOM 661 O O . ILE A 1 86 ? -36.079 -2.070 40.303 1.00 96.75 86 ILE A O 1
ATOM 665 N N . SER A 1 87 ? -35.167 -2.280 42.339 1.00 97.31 87 SER A N 1
ATOM 666 C CA . SER A 1 87 ? -33.850 -2.703 41.857 1.00 97.31 87 SER A CA 1
ATOM 667 C C . SER A 1 87 ? -33.909 -4.054 41.141 1.00 97.31 87 SER A C 1
ATOM 669 O O . SER A 1 87 ? -33.264 -4.219 40.102 1.00 97.31 87 SER A O 1
ATOM 671 N N . SER A 1 88 ? -34.736 -4.982 41.625 1.00 97.38 88 SER A N 1
ATOM 672 C CA . SER A 1 88 ? -34.984 -6.277 40.979 1.00 97.38 88 SER A CA 1
ATOM 673 C C . SER A 1 88 ? -35.647 -6.103 39.608 1.00 97.38 88 SER A C 1
ATOM 675 O O . SER A 1 88 ? -35.163 -6.667 38.625 1.00 97.38 88 SER A O 1
ATOM 677 N N . VAL A 1 89 ? -36.661 -5.232 39.493 1.00 97.81 89 VAL A N 1
ATOM 678 C CA . VAL A 1 89 ? -37.284 -4.862 38.205 1.00 97.81 89 VAL A CA 1
ATOM 679 C C . VAL A 1 89 ? -36.255 -4.263 37.247 1.00 97.81 89 VAL A C 1
ATOM 681 O O . VAL A 1 89 ? -36.177 -4.667 36.087 1.00 97.81 89 VAL A O 1
ATOM 684 N N . LYS A 1 90 ? -35.421 -3.328 37.718 1.00 97.25 90 LYS A N 1
ATOM 685 C CA . LYS A 1 90 ? -34.372 -2.704 36.895 1.00 97.25 90 LYS A CA 1
ATOM 686 C C . LYS A 1 90 ? -33.368 -3.736 36.376 1.00 97.25 90 LYS A C 1
ATOM 688 O O . LYS A 1 90 ? -32.978 -3.689 35.209 1.00 97.25 90 LYS A O 1
ATOM 693 N N . SER A 1 91 ? -32.977 -4.680 37.227 1.00 97.50 91 SER A N 1
ATOM 694 C CA . SER A 1 91 ? -32.086 -5.780 36.862 1.00 97.50 91 SER A CA 1
ATOM 695 C C . SER A 1 91 ? -32.724 -6.733 35.847 1.00 97.50 91 SER A C 1
ATOM 697 O O . SER A 1 91 ? -32.063 -7.164 34.902 1.00 97.50 91 SER A O 1
ATOM 699 N N . ALA A 1 92 ? -34.010 -7.053 36.005 1.00 97.00 92 ALA A N 1
ATOM 700 C CA . ALA A 1 92 ? -34.761 -7.878 35.062 1.00 97.00 92 ALA A CA 1
ATOM 701 C C . ALA A 1 92 ? -34.921 -7.186 33.701 1.00 97.00 92 ALA A C 1
ATOM 703 O O . ALA A 1 92 ? -34.694 -7.800 32.663 1.00 97.00 92 ALA A O 1
ATOM 704 N N . TYR A 1 93 ? -35.180 -5.878 33.687 1.00 96.69 93 TYR A N 1
ATOM 705 C CA . TYR A 1 93 ? -35.214 -5.100 32.451 1.00 96.69 93 TYR A CA 1
ATOM 706 C C . TYR A 1 93 ? -33.855 -5.080 31.732 1.00 96.69 93 TYR A C 1
ATOM 708 O O . TYR A 1 93 ? -33.794 -5.239 30.514 1.00 96.69 93 TYR A O 1
ATOM 716 N N . ALA A 1 94 ? -32.745 -4.962 32.467 1.00 96.38 94 ALA A N 1
ATOM 717 C CA . ALA A 1 94 ? -31.412 -5.078 31.873 1.00 96.38 94 ALA A CA 1
ATOM 718 C C . ALA A 1 94 ? -31.171 -6.467 31.247 1.00 96.38 94 ALA A C 1
ATOM 720 O O . ALA A 1 94 ? -30.550 -6.559 30.188 1.00 96.38 94 ALA A O 1
ATOM 721 N N . GLN A 1 95 ? -31.683 -7.542 31.861 1.00 95.69 95 GLN A N 1
ATOM 722 C CA . GLN A 1 95 ? -31.608 -8.899 31.295 1.00 95.69 95 GLN A CA 1
ATOM 723 C C . GLN A 1 95 ? -32.419 -9.014 30.011 1.00 95.69 95 GLN A C 1
ATOM 725 O O . GLN A 1 95 ? -31.915 -9.551 29.030 1.00 95.69 95 GLN A O 1
ATOM 730 N N . LEU A 1 96 ? -33.633 -8.460 30.004 1.00 95.88 96 LEU A N 1
ATOM 731 C CA . LEU A 1 96 ? -34.490 -8.417 28.825 1.00 95.88 96 LEU A CA 1
ATOM 732 C C . LEU A 1 96 ? -33.772 -7.733 27.655 1.00 95.88 96 LEU A C 1
ATOM 734 O O . LEU A 1 96 ? -33.706 -8.287 26.564 1.00 95.88 96 LEU A O 1
ATOM 738 N N . GLN A 1 97 ? -33.173 -6.562 27.895 1.00 95.31 97 GLN A N 1
ATOM 739 C CA . GLN A 1 97 ? -32.411 -5.839 26.874 1.00 95.31 97 GLN A CA 1
ATOM 740 C C . GLN A 1 97 ? -31.200 -6.630 26.367 1.00 95.31 97 GLN A C 1
ATOM 742 O O . GLN A 1 97 ? -30.876 -6.573 25.184 1.00 95.31 97 GLN A O 1
ATOM 747 N N . TYR A 1 98 ? -30.517 -7.357 27.251 1.00 94.50 98 TYR A N 1
ATOM 748 C CA . TYR A 1 98 ? -29.377 -8.188 26.873 1.00 94.50 98 TYR A CA 1
ATOM 749 C C . TYR A 1 98 ? -29.796 -9.392 26.017 1.00 94.50 98 TYR A C 1
ATOM 751 O O . TYR A 1 98 ? -29.149 -9.682 25.016 1.00 94.50 98 TYR A O 1
ATOM 759 N N . ALA A 1 99 ? -30.912 -10.039 26.357 1.00 95.31 99 ALA A N 1
ATOM 760 C CA . ALA A 1 99 ? -31.457 -11.186 25.632 1.00 95.31 99 ALA A CA 1
ATOM 761 C C . ALA A 1 99 ? -32.092 -10.820 24.274 1.00 95.31 99 ALA A C 1
ATOM 763 O O . ALA A 1 99 ? -32.459 -11.698 23.504 1.00 95.31 99 ALA A O 1
ATOM 764 N N . GLN A 1 100 ? -32.239 -9.534 23.945 1.00 94.19 100 GLN A N 1
ATOM 765 C CA . GLN A 1 100 ? -32.744 -9.111 22.634 1.00 94.19 100 GLN A CA 1
ATOM 766 C C . GLN A 1 100 ? -31.683 -9.168 21.529 1.00 94.19 100 GLN A C 1
ATOM 768 O O . GLN A 1 100 ? -32.040 -9.218 20.352 1.00 94.19 100 GLN A O 1
ATOM 773 N N . SER A 1 101 ? -30.391 -9.126 21.873 1.00 88.19 101 SER A N 1
ATOM 774 C CA . SER A 1 101 ? -29.313 -9.085 20.882 1.00 88.19 101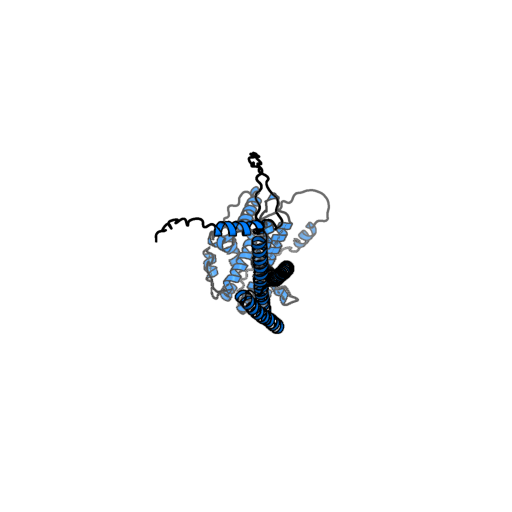 SER A CA 1
ATOM 775 C C . SER A 1 101 ? -28.018 -9.713 21.417 1.00 88.19 101 SER A C 1
ATOM 777 O O . SER A 1 101 ? -27.274 -9.040 22.138 1.00 88.19 101 SER A O 1
ATOM 779 N N . PRO A 1 102 ? -27.674 -10.941 20.988 1.00 90.31 102 PRO A N 1
ATOM 780 C CA . PRO A 1 102 ? -28.434 -11.790 20.061 1.00 90.31 102 PRO A CA 1
ATOM 781 C C . PRO A 1 102 ? -29.774 -12.244 20.662 1.00 90.31 102 PRO A C 1
ATOM 783 O O . PRO A 1 102 ? -29.907 -12.313 21.879 1.00 90.31 102 PRO A O 1
ATOM 786 N N . TYR A 1 103 ? -30.765 -12.514 19.808 1.00 94.62 103 TYR A N 1
ATOM 787 C CA . TYR A 1 103 ? -32.114 -12.891 20.241 1.00 94.62 103 TYR A CA 1
ATOM 788 C C . TYR A 1 103 ? -32.103 -14.225 21.006 1.00 94.62 103 TYR A C 1
ATOM 790 O O . TYR A 1 103 ? -31.758 -15.264 20.446 1.00 94.62 103 TYR A O 1
ATOM 798 N N . ASP A 1 104 ? -32.510 -14.184 22.271 1.00 95.69 104 ASP A N 1
ATOM 799 C CA . ASP A 1 104 ? -32.638 -15.313 23.189 1.00 95.69 104 ASP A CA 1
ATOM 800 C C . ASP A 1 104 ? -34.054 -15.323 23.783 1.00 95.69 104 ASP A C 1
ATOM 802 O O . ASP A 1 104 ? -34.375 -14.590 24.723 1.00 95.69 104 ASP A O 1
ATOM 806 N N . SER A 1 105 ? -34.920 -16.170 23.223 1.00 96.75 105 SER A N 1
ATOM 807 C CA . SER A 1 105 ? -36.318 -16.292 23.649 1.00 96.75 105 SER A CA 1
ATOM 808 C C . SER A 1 105 ? -36.456 -16.726 25.107 1.00 96.75 105 SER A C 1
ATOM 810 O O . SER A 1 105 ? -37.350 -16.252 25.807 1.00 96.75 105 SER A O 1
ATOM 812 N N . ASN A 1 106 ? -35.564 -17.602 25.579 1.00 96.62 106 ASN A N 1
ATOM 813 C CA . ASN A 1 106 ? -35.609 -18.134 26.938 1.00 96.62 106 ASN A CA 1
ATOM 814 C C . ASN A 1 106 ? -35.189 -17.058 27.942 1.00 96.62 106 ASN A C 1
ATOM 816 O O . ASN A 1 106 ? -35.839 -16.882 28.973 1.00 96.62 106 ASN A O 1
ATOM 820 N N . GLY A 1 107 ? -34.143 -16.293 27.617 1.00 95.25 107 GLY A N 1
ATOM 821 C CA . GLY A 1 107 ? -33.709 -15.140 28.403 1.00 95.25 107 GLY A CA 1
ATOM 822 C C . GLY A 1 107 ? -34.779 -14.051 28.489 1.00 95.25 107 GLY A C 1
ATOM 823 O O . GLY A 1 107 ? -35.033 -13.526 29.575 1.00 95.25 107 GLY A O 1
ATOM 824 N N . ILE A 1 108 ? -35.461 -13.763 27.374 1.00 96.88 108 ILE A N 1
ATOM 825 C CA . ILE A 1 108 ? -36.586 -12.817 27.324 1.00 96.88 108 ILE A CA 1
ATOM 826 C C . ILE A 1 108 ? -37.733 -13.285 28.225 1.00 96.88 108 ILE A C 1
ATOM 828 O O . ILE A 1 108 ? -38.196 -12.516 29.066 1.00 96.88 108 ILE A O 1
ATOM 832 N N . GLN A 1 109 ? -38.164 -14.543 28.094 1.00 97.38 109 GLN A N 1
ATOM 833 C CA . GLN A 1 109 ? -39.264 -15.093 28.889 1.00 97.38 109 GLN A CA 1
ATOM 834 C C . GLN A 1 109 ? -38.926 -15.131 30.386 1.00 97.38 109 GLN A C 1
ATOM 836 O O . GLN A 1 109 ? -39.759 -14.783 31.221 1.00 97.38 109 GLN A O 1
ATOM 841 N N . SER A 1 110 ? -37.697 -15.518 30.735 1.00 96.50 110 SER A N 1
ATOM 842 C CA . SER A 1 110 ? -37.224 -15.540 32.121 1.00 96.50 110 SER A CA 1
ATOM 843 C C . SER A 1 110 ? -37.206 -14.137 32.737 1.00 96.50 110 SER A C 1
ATOM 845 O O . SER A 1 110 ? -37.688 -13.942 33.853 1.00 96.50 110 SER A O 1
ATOM 847 N N . ALA A 1 111 ? -36.700 -13.142 32.004 1.00 96.69 111 ALA A N 1
ATOM 848 C CA . ALA A 1 111 ? -36.683 -11.754 32.453 1.00 96.69 111 ALA A CA 1
ATOM 849 C C . ALA A 1 111 ? -38.101 -11.184 32.622 1.00 96.69 111 ALA A C 1
ATOM 851 O O . ALA A 1 111 ? -38.370 -10.514 33.620 1.00 96.69 111 ALA A O 1
ATOM 852 N N . ASP A 1 112 ? -39.009 -11.483 31.689 1.00 97.44 112 ASP A N 1
ATOM 853 C CA . ASP A 1 112 ? -40.413 -11.067 31.750 1.00 97.44 112 ASP A CA 1
ATOM 854 C C . ASP A 1 112 ? -41.128 -11.634 32.985 1.00 97.44 112 ASP A C 1
ATOM 856 O O . ASP A 1 112 ? -41.742 -10.886 33.747 1.00 97.44 112 ASP A O 1
ATOM 860 N N . GLN A 1 113 ? -40.953 -12.930 33.268 1.00 97.56 113 GLN A N 1
ATOM 861 C CA . GLN A 1 113 ? -41.510 -13.562 34.468 1.00 97.56 113 GLN A CA 1
ATOM 862 C C . GLN A 1 113 ? -41.057 -12.864 35.757 1.00 97.56 113 GLN A C 1
ATOM 864 O O . GLN A 1 113 ? -41.882 -12.646 36.646 1.00 97.56 113 GLN A O 1
ATOM 869 N N . ILE A 1 114 ? -39.779 -12.474 35.842 1.00 96.56 114 ILE A N 1
ATOM 870 C CA . ILE A 1 114 ? -39.237 -11.741 36.996 1.00 96.56 114 ILE A CA 1
ATOM 871 C C . ILE A 1 114 ? -39.870 -10.346 37.099 1.00 96.56 114 ILE A C 1
ATOM 873 O O . ILE A 1 114 ? -40.253 -9.922 38.188 1.00 96.56 114 ILE A O 1
ATOM 877 N N . VAL A 1 115 ? -40.024 -9.623 35.984 1.00 97.31 115 VAL A N 1
ATOM 878 C CA . VAL A 1 115 ? -40.701 -8.313 35.987 1.00 97.31 115 VAL A CA 1
ATOM 879 C C . VAL A 1 115 ? -42.134 -8.458 36.499 1.00 97.31 115 VAL A C 1
ATOM 881 O O . VAL A 1 115 ? -42.546 -7.715 37.389 1.00 97.31 115 VAL A O 1
ATOM 884 N N . VAL A 1 116 ? -42.885 -9.437 35.990 1.00 97.50 116 VAL A N 1
ATOM 885 C CA . VAL A 1 116 ? -44.272 -9.681 36.407 1.00 97.50 116 VAL A CA 1
ATOM 886 C C . VAL A 1 116 ? -44.354 -10.056 37.889 1.00 97.50 116 VAL A C 1
ATOM 888 O O . VAL A 1 116 ? -45.237 -9.555 38.590 1.00 97.50 116 VAL A O 1
ATOM 891 N N . SER A 1 117 ? -43.456 -10.908 38.397 1.00 97.38 117 SER A N 1
ATOM 892 C CA . SER A 1 117 ? -43.450 -11.282 39.817 1.00 97.38 117 SER A CA 1
ATOM 893 C C . SER A 1 117 ? -43.123 -10.100 40.728 1.00 97.38 117 SER A C 1
ATOM 895 O O . SER A 1 117 ? -43.791 -9.916 41.743 1.00 97.38 117 SER A O 1
ATOM 897 N N . GLU A 1 118 ? -42.161 -9.257 40.351 1.00 96.94 118 GLU A N 1
ATOM 898 C CA . GLU A 1 118 ? -41.796 -8.077 41.140 1.00 96.94 118 GLU A CA 1
ATOM 899 C C . GLU A 1 118 ? -42.868 -6.980 41.079 1.00 96.94 118 GLU A C 1
ATOM 901 O O . GLU A 1 118 ? -43.129 -6.321 42.081 1.00 96.94 118 GLU A O 1
ATOM 906 N N . LEU A 1 119 ? -43.568 -6.806 39.951 1.00 97.00 119 LEU A N 1
ATOM 907 C CA . LEU A 1 119 ? -44.717 -5.894 39.873 1.00 97.00 119 LEU A CA 1
ATOM 908 C C . LEU A 1 119 ? -45.874 -6.352 40.773 1.00 97.00 119 LEU A C 1
ATOM 910 O O . LEU A 1 119 ? -46.510 -5.524 41.430 1.00 97.00 119 LEU A O 1
ATOM 914 N N . LYS A 1 120 ? -46.121 -7.667 40.855 1.00 97.19 120 LYS A N 1
ATOM 915 C CA . LYS A 1 120 ? -47.069 -8.235 41.826 1.00 97.19 120 LYS A CA 1
ATOM 916 C C . LYS A 1 120 ? -46.604 -7.965 43.259 1.00 97.19 120 LYS A C 1
ATOM 918 O O . LYS A 1 120 ? -47.400 -7.484 44.061 1.00 97.19 120 LYS A O 1
ATOM 923 N N . ASN A 1 121 ? -45.323 -8.170 43.561 1.00 95.31 121 ASN A N 1
ATOM 924 C CA . ASN A 1 121 ? -44.748 -7.873 44.876 1.00 95.31 121 ASN A CA 1
ATOM 925 C C . ASN A 1 121 ? -44.893 -6.384 45.256 1.00 95.31 121 ASN A C 1
ATOM 927 O O . ASN A 1 121 ? -45.367 -6.054 46.339 1.00 95.31 121 ASN A O 1
ATOM 931 N N . LEU A 1 122 ? -44.609 -5.465 44.329 1.00 95.75 122 LEU A N 1
ATOM 932 C CA . LEU A 1 122 ? -44.817 -4.024 44.516 1.00 95.75 122 LEU A CA 1
ATOM 933 C C . LEU A 1 122 ? -46.283 -3.673 44.811 1.00 95.75 122 LEU A C 1
ATOM 935 O O . LEU A 1 122 ? -46.561 -2.790 45.627 1.00 95.75 122 LEU A O 1
ATOM 939 N N . SER A 1 123 ? -47.230 -4.365 44.170 1.00 95.62 123 SER A N 1
ATOM 940 C CA . SER A 1 123 ? -48.659 -4.179 44.441 1.00 95.62 123 SER A CA 1
ATOM 941 C C . SER A 1 123 ? -49.047 -4.628 45.856 1.00 95.62 123 SER A C 1
ATOM 943 O O . SER A 1 123 ? -49.820 -3.939 46.528 1.00 95.62 123 SER A O 1
ATOM 945 N N . GLU A 1 124 ? -48.441 -5.710 46.350 1.00 94.62 124 GLU A N 1
ATOM 946 C CA . GLU A 1 124 ? -48.616 -6.187 47.722 1.00 94.62 124 GLU A CA 1
ATOM 947 C C . GLU A 1 124 ? -47.985 -5.233 48.739 1.00 94.62 124 GLU A C 1
ATOM 949 O O . GLU A 1 124 ? -48.649 -4.837 49.697 1.00 94.62 124 GLU A O 1
ATOM 954 N N . LEU A 1 125 ? -46.764 -4.750 48.490 1.00 93.44 125 LEU A N 1
ATOM 955 C CA . LEU A 1 125 ? -46.107 -3.746 49.335 1.00 93.44 125 LEU A CA 1
ATOM 956 C C . LEU A 1 125 ? -46.941 -2.462 49.455 1.00 93.44 125 LEU A C 1
ATOM 958 O O . LEU A 1 125 ? -47.073 -1.906 50.550 1.00 93.44 125 LEU A O 1
ATOM 962 N N . LYS A 1 126 ? -47.566 -2.014 48.358 1.00 94.81 126 LYS A N 1
ATOM 963 C CA . LYS A 1 126 ? -48.512 -0.886 48.369 1.00 94.81 126 LYS A CA 1
ATOM 964 C C . LYS A 1 126 ? -49.732 -1.181 49.248 1.00 94.81 126 LYS A C 1
ATOM 966 O O . LYS A 1 126 ? -50.157 -0.314 50.013 1.00 94.81 126 LYS A O 1
ATOM 971 N N . ARG A 1 127 ? -50.308 -2.383 49.146 1.00 94.06 127 ARG A N 1
ATOM 972 C CA . ARG A 1 127 ? -51.466 -2.807 49.949 1.00 94.06 127 ARG A CA 1
ATOM 973 C C . ARG A 1 127 ? -51.128 -2.855 51.442 1.00 94.06 127 ARG A C 1
ATOM 975 O O . ARG A 1 127 ? -51.910 -2.343 52.241 1.00 94.06 127 ARG A O 1
ATOM 982 N N . CYS A 1 128 ? -49.974 -3.414 51.803 1.00 90.44 128 CYS A N 1
ATOM 983 C CA . CYS A 1 128 ? -49.480 -3.475 53.180 1.00 90.44 128 CYS A CA 1
ATOM 984 C C . CYS A 1 128 ? -49.293 -2.078 53.782 1.00 90.44 128 CYS A C 1
ATOM 986 O O . CYS A 1 128 ? -49.775 -1.822 54.883 1.00 90.44 128 CYS A O 1
ATOM 988 N N . TYR A 1 129 ? -48.716 -1.141 53.019 1.00 90.44 129 TYR A N 1
ATOM 989 C CA . TYR A 1 129 ? -48.566 0.251 53.448 1.00 90.44 129 TYR A CA 1
ATOM 990 C C . TYR A 1 129 ? -49.918 0.923 53.744 1.00 90.44 129 TYR A C 1
ATOM 992 O O . TYR A 1 129 ? -50.095 1.523 54.802 1.00 90.44 129 TYR A O 1
ATOM 1000 N N . LEU A 1 130 ? -50.905 0.778 52.849 1.00 92.06 130 LEU A N 1
ATOM 1001 C CA . LEU A 1 130 ? -52.242 1.361 53.042 1.00 92.06 130 LEU A CA 1
ATOM 1002 C C . LEU A 1 130 ? -52.982 0.771 54.249 1.00 92.06 130 LEU A C 1
ATOM 1004 O O . LEU A 1 130 ? -53.728 1.482 54.918 1.00 92.06 130 LEU A O 1
ATOM 1008 N N . LYS A 1 131 ? -52.777 -0.519 54.531 1.00 92.00 131 LYS A N 1
ATOM 1009 C CA . LYS A 1 131 ? -53.369 -1.210 55.685 1.00 92.00 131 LYS A CA 1
ATOM 1010 C C . LYS A 1 131 ? -52.561 -1.053 56.977 1.00 92.00 131 LYS A C 1
ATOM 1012 O O . LYS A 1 131 ? -53.004 -1.573 57.996 1.00 92.00 131 LYS A O 1
ATOM 1017 N N . LYS A 1 132 ? -51.404 -0.375 56.938 1.00 85.50 132 LYS A N 1
ATOM 1018 C CA . LYS A 1 132 ? -50.424 -0.304 58.038 1.00 85.50 132 LYS A CA 1
ATOM 1019 C C . LYS A 1 132 ? -50.042 -1.690 58.582 1.00 85.50 132 LYS A C 1
ATOM 1021 O O . LYS A 1 132 ? -49.930 -1.890 59.784 1.00 85.50 132 LYS A O 1
ATOM 1026 N N . GLN A 1 133 ? -49.907 -2.663 57.682 1.00 82.56 133 GLN A N 1
ATOM 1027 C CA . GLN A 1 133 ? -49.476 -4.020 58.009 1.00 82.56 133 GLN A CA 1
ATOM 1028 C C . GLN A 1 133 ? -47.980 -4.124 57.732 1.00 82.56 133 GLN A C 1
ATOM 1030 O O . GLN A 1 133 ? -47.582 -4.284 56.578 1.00 82.56 133 GLN A O 1
ATOM 1035 N N . PHE A 1 134 ? -47.173 -3.993 58.781 1.00 82.62 134 PHE A N 1
ATOM 1036 C CA . PHE A 1 134 ? -45.719 -4.084 58.699 1.00 82.62 134 PHE A CA 1
ATOM 1037 C C . PHE A 1 134 ? -45.211 -5.418 59.244 1.00 82.62 134 PHE A C 1
ATOM 1039 O O . PHE A 1 134 ? -45.919 -6.137 59.952 1.00 82.62 134 PHE A O 1
ATOM 1046 N N . ASP A 1 135 ? -43.989 -5.771 58.852 1.00 76.00 135 ASP A N 1
ATOM 1047 C CA . ASP A 1 135 ? -43.337 -6.984 59.326 1.00 76.00 135 ASP A CA 1
ATOM 1048 C C . ASP A 1 135 ? -43.008 -6.852 60.825 1.00 76.00 135 ASP A C 1
ATOM 1050 O O . ASP A 1 135 ? -42.354 -5.877 61.206 1.00 76.00 135 ASP A O 1
ATOM 1054 N N . PRO A 1 136 ? -43.386 -7.829 61.672 1.00 75.12 136 PRO A N 1
ATOM 1055 C CA . PRO A 1 136 ? -43.011 -7.848 63.085 1.00 75.12 136 PRO A CA 1
ATOM 1056 C C . PRO A 1 136 ? -41.492 -7.895 63.339 1.00 75.12 136 PRO A C 1
ATOM 1058 O O . PRO A 1 136 ? -41.068 -7.710 64.479 1.00 75.12 136 PRO A O 1
ATOM 1061 N N . SER A 1 137 ? -40.650 -8.142 62.322 1.00 86.88 137 SER A N 1
ATOM 1062 C CA . SER A 1 137 ? -39.183 -8.120 62.433 1.00 86.88 137 SER A CA 1
ATOM 1063 C C . SER A 1 137 ? -38.503 -7.153 61.441 1.00 86.88 137 SER A C 1
ATOM 1065 O O . SER A 1 137 ? -37.888 -7.586 60.457 1.00 86.88 137 SER A O 1
ATOM 1067 N N . PRO A 1 138 ? -38.512 -5.833 61.717 1.00 85.69 138 PRO A N 1
ATOM 1068 C CA . PRO A 1 138 ? -37.941 -4.825 60.820 1.00 85.69 138 PRO A CA 1
ATOM 1069 C C . PRO A 1 138 ? -36.454 -5.038 60.504 1.00 85.69 138 PRO A C 1
ATOM 1071 O O . PRO A 1 138 ? -36.039 -4.920 59.353 1.00 85.69 138 PRO A O 1
ATOM 1074 N N . GLY A 1 139 ? -35.648 -5.421 61.503 1.00 86.88 139 GLY A N 1
ATOM 1075 C CA . GLY A 1 139 ? -34.200 -5.607 61.335 1.00 86.88 139 GLY A CA 1
ATOM 1076 C C . GLY A 1 139 ? -33.832 -6.742 60.373 1.00 86.88 139 GLY A C 1
ATOM 1077 O O . GLY A 1 139 ? -32.930 -6.592 59.546 1.00 86.88 139 GLY A O 1
ATOM 1078 N N . ARG A 1 140 ? -34.564 -7.864 60.419 1.00 90.81 140 ARG A N 1
ATOM 1079 C CA . ARG A 1 140 ? -34.369 -8.979 59.479 1.00 90.81 140 ARG A CA 1
ATOM 1080 C C . ARG A 1 140 ? -34.747 -8.561 58.062 1.00 90.81 140 ARG A C 1
ATOM 1082 O O . ARG A 1 140 ? -34.020 -8.865 57.117 1.00 90.81 140 ARG A O 1
ATOM 1089 N N . THR A 1 141 ? -35.871 -7.868 57.922 1.00 91.31 141 THR A N 1
ATOM 1090 C CA . THR A 1 141 ? -36.373 -7.436 56.618 1.00 91.31 141 THR A CA 1
ATOM 1091 C C . THR A 1 141 ? -35.469 -6.407 55.958 1.00 91.31 141 THR A C 1
ATOM 1093 O O . THR A 1 141 ? -35.196 -6.525 54.764 1.00 91.31 141 THR A O 1
ATOM 1096 N N . LEU A 1 142 ? -34.930 -5.463 56.727 1.00 92.81 142 LEU A N 1
ATOM 1097 C CA . LEU A 1 142 ? -33.984 -4.474 56.223 1.00 92.81 142 LEU A CA 1
ATOM 1098 C C . LEU A 1 142 ? -32.719 -5.143 55.656 1.00 92.81 142 LEU A C 1
ATOM 1100 O O . LEU A 1 142 ? -32.319 -4.849 54.532 1.00 92.81 142 LEU A O 1
ATOM 1104 N N . CYS A 1 143 ? -32.160 -6.126 56.372 1.00 93.38 143 CYS A N 1
ATOM 1105 C CA . CYS A 1 143 ? -30.998 -6.888 55.909 1.00 93.38 143 CYS A CA 1
ATOM 1106 C C . CYS A 1 143 ? -31.288 -7.693 54.627 1.00 93.38 143 CYS A C 1
ATOM 1108 O O . CYS A 1 143 ? -30.505 -7.660 53.677 1.00 93.38 143 CYS A O 1
ATOM 1110 N N . LEU A 1 144 ? -32.429 -8.390 54.559 1.00 95.00 144 LEU A N 1
ATOM 1111 C CA . LEU A 1 144 ? -32.810 -9.158 53.367 1.00 95.00 144 LEU A CA 1
ATOM 1112 C C . LEU A 1 144 ? -33.050 -8.260 52.148 1.00 95.00 144 LEU A C 1
ATOM 1114 O O . LEU A 1 144 ? -32.640 -8.608 51.038 1.00 95.00 144 LEU A O 1
ATOM 1118 N N . ALA A 1 145 ? -33.690 -7.109 52.353 1.00 94.62 145 ALA A N 1
ATOM 1119 C CA . ALA A 1 145 ? -33.916 -6.129 51.304 1.00 94.62 145 ALA A CA 1
ATOM 1120 C C . ALA A 1 145 ? -32.591 -5.572 50.764 1.00 94.62 145 ALA A C 1
ATOM 1122 O O . ALA A 1 145 ? -32.402 -5.515 49.549 1.00 94.62 145 ALA A O 1
ATOM 1123 N N . GLU A 1 146 ? -31.644 -5.246 51.644 1.00 95.12 146 GLU A N 1
ATOM 1124 C CA . GLU A 1 146 ? -30.322 -4.770 51.238 1.00 95.12 146 GLU A CA 1
ATOM 1125 C C . GLU A 1 146 ? -29.545 -5.831 50.441 1.00 95.12 146 GLU A C 1
ATOM 1127 O O . GLU A 1 146 ? -29.011 -5.532 49.371 1.00 95.12 146 GLU A O 1
ATOM 1132 N N . ILE A 1 147 ? -29.550 -7.094 50.883 1.00 97.06 147 ILE A N 1
ATOM 1133 C CA . ILE A 1 147 ? -28.929 -8.206 50.139 1.00 97.06 147 ILE A CA 1
ATOM 113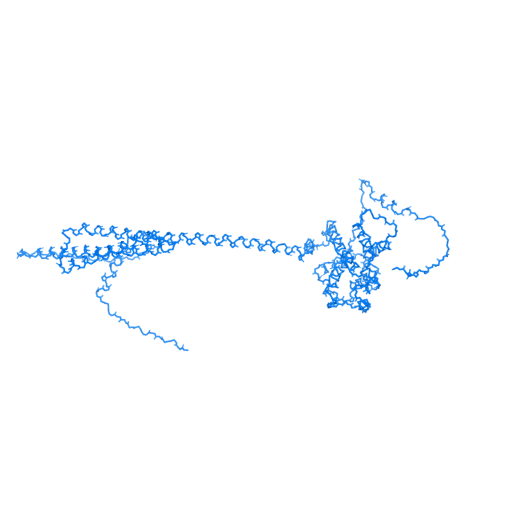4 C C . ILE A 1 147 ? -29.552 -8.344 48.741 1.00 97.06 147 ILE A C 1
ATOM 1136 O O . ILE A 1 147 ? -28.839 -8.524 47.748 1.00 97.06 147 ILE A O 1
ATOM 1140 N N . GLN A 1 148 ? -30.879 -8.247 48.639 1.00 96.12 148 GLN A N 1
ATOM 1141 C CA . GLN A 1 148 ? -31.587 -8.350 47.364 1.00 96.12 148 GLN A CA 1
ATOM 1142 C C . GLN A 1 148 ? -31.295 -7.160 46.436 1.00 96.12 148 GLN A C 1
ATOM 1144 O O . GLN A 1 148 ? -31.113 -7.348 45.226 1.00 96.12 148 GLN A O 1
ATOM 1149 N N . GLU A 1 149 ? -31.203 -5.943 46.976 1.00 95.69 149 GLU A N 1
ATOM 1150 C CA . GLU A 1 149 ? -30.793 -4.756 46.223 1.00 95.69 149 GLU A CA 1
ATOM 1151 C C . GLU A 1 149 ? -29.368 -4.928 45.676 1.00 95.69 149 GLU A C 1
ATOM 1153 O O . GLU A 1 149 ? -29.141 -4.773 44.471 1.00 95.69 149 GLU A O 1
ATOM 1158 N N . GLN A 1 150 ? -28.422 -5.339 46.525 1.00 97.12 150 GLN A N 1
ATOM 1159 C CA . GLN A 1 150 ? -27.034 -5.584 46.130 1.00 97.12 150 GLN A CA 1
ATOM 1160 C C . GLN A 1 150 ? -26.924 -6.670 45.051 1.00 97.12 150 GLN A C 1
ATOM 1162 O O . GLN A 1 150 ? -26.216 -6.492 44.056 1.00 97.12 150 GLN A O 1
ATOM 1167 N N . LYS A 1 151 ? -27.679 -7.768 45.177 1.00 96.94 151 LYS A N 1
ATOM 1168 C CA . LYS A 1 151 ? -27.743 -8.836 44.165 1.00 96.94 151 LYS A CA 1
ATOM 1169 C C . LYS A 1 151 ? -28.264 -8.324 42.819 1.00 96.94 151 LYS A C 1
ATOM 1171 O O . LYS A 1 151 ? -27.731 -8.676 41.764 1.00 96.94 151 LYS A O 1
ATOM 1176 N N . SER A 1 152 ? -29.282 -7.468 42.846 1.00 96.75 152 SER A N 1
ATOM 1177 C CA . SER A 1 152 ? -29.870 -6.869 41.644 1.00 96.75 152 SER A CA 1
ATOM 1178 C C . SER A 1 152 ? -28.896 -5.928 40.931 1.00 96.75 152 SER A C 1
ATOM 1180 O O . SER A 1 152 ? -28.780 -5.957 39.697 1.00 96.75 152 SER A O 1
ATOM 1182 N N . LEU A 1 153 ? -28.145 -5.138 41.705 1.00 96.12 153 LEU A N 1
ATOM 1183 C CA . LEU A 1 153 ? -27.074 -4.278 41.202 1.00 96.12 153 LEU A CA 1
ATOM 1184 C C . LEU A 1 153 ? -25.942 -5.097 40.578 1.00 96.12 153 LEU A C 1
ATOM 1186 O O . LEU A 1 153 ? -25.573 -4.836 39.433 1.00 96.12 153 LEU A O 1
ATOM 1190 N N . LEU A 1 154 ? -25.446 -6.128 41.272 1.00 97.69 154 LEU A N 1
ATOM 1191 C CA . LEU A 1 154 ? -24.406 -7.028 40.756 1.00 97.69 154 LEU A CA 1
ATOM 1192 C C . LEU A 1 154 ? -24.799 -7.637 39.411 1.00 97.69 154 LEU A C 1
ATOM 1194 O O . LEU A 1 154 ? -24.013 -7.607 38.465 1.00 97.69 154 LEU A O 1
ATOM 1198 N N . LYS A 1 155 ? -26.040 -8.111 39.292 1.00 96.31 155 LYS A N 1
ATOM 1199 C CA . LYS A 1 155 ? -26.554 -8.682 38.043 1.00 96.31 155 LYS A CA 1
ATOM 1200 C C . LYS A 1 155 ? -26.597 -7.652 36.906 1.00 96.31 155 LYS A C 1
ATOM 1202 O O . LYS A 1 155 ? -26.263 -7.975 35.768 1.00 96.31 155 LYS A O 1
ATOM 1207 N N . THR A 1 156 ? -26.914 -6.393 37.211 1.00 96.12 156 THR A N 1
ATOM 1208 C CA . THR A 1 156 ? -26.872 -5.291 36.230 1.00 96.12 156 THR A CA 1
ATOM 1209 C C . THR A 1 156 ? -25.441 -5.009 35.761 1.00 96.12 156 THR A C 1
ATOM 1211 O O . THR A 1 156 ? -25.195 -4.874 34.560 1.00 96.12 156 THR A O 1
ATOM 1214 N N . TYR A 1 157 ? -24.478 -4.962 36.687 1.00 97.12 157 TYR A N 1
ATOM 1215 C CA . TYR A 1 157 ? -23.063 -4.790 36.350 1.00 97.12 157 TYR A CA 1
ATOM 1216 C C . TYR A 1 157 ? -22.520 -5.957 35.525 1.00 97.12 157 TYR A C 1
ATOM 1218 O O . TYR A 1 157 ? -21.762 -5.738 34.582 1.00 97.12 157 TYR A O 1
ATOM 1226 N N . GLU A 1 158 ? -22.939 -7.185 35.825 1.00 96.81 158 GLU A N 1
ATOM 1227 C CA . GLU A 1 158 ? -22.542 -8.370 35.070 1.00 96.81 158 GLU A CA 1
ATOM 1228 C C . GLU A 1 158 ? -22.986 -8.291 33.602 1.00 96.81 158 GLU A C 1
ATOM 1230 O O . GLU A 1 158 ? -22.206 -8.585 32.695 1.00 96.81 158 GLU A O 1
ATOM 1235 N N . ILE A 1 159 ? -24.221 -7.849 33.363 1.00 95.38 159 ILE A N 1
ATOM 1236 C CA . ILE A 1 159 ? -24.779 -7.659 32.019 1.00 95.38 159 ILE A CA 1
ATOM 1237 C C . ILE A 1 159 ? -24.030 -6.559 31.270 1.00 95.38 159 ILE A C 1
ATOM 1239 O O . ILE A 1 159 ? -23.640 -6.742 30.116 1.00 95.38 159 ILE A O 1
ATOM 1243 N N . MET A 1 160 ? -23.783 -5.427 31.931 1.00 95.12 160 MET A N 1
ATOM 1244 C CA . MET A 1 160 ? -23.028 -4.326 31.337 1.00 95.12 160 MET A CA 1
ATOM 1245 C C . MET A 1 160 ? -21.598 -4.749 30.987 1.00 95.12 160 MET A C 1
ATOM 1247 O O . MET A 1 160 ? -21.115 -4.425 29.903 1.00 95.12 160 MET A O 1
ATOM 1251 N N . ARG A 1 161 ? -20.949 -5.537 31.853 1.00 96.75 161 ARG A N 1
ATOM 1252 C CA . ARG A 1 161 ? -19.634 -6.129 31.591 1.00 96.75 161 ARG A CA 1
ATOM 1253 C C . ARG A 1 161 ? -19.661 -7.008 30.341 1.00 96.75 161 ARG A C 1
ATOM 1255 O O . ARG A 1 161 ? -18.842 -6.792 29.454 1.00 96.75 161 ARG A O 1
ATOM 1262 N N . LYS A 1 162 ? -20.615 -7.944 30.237 1.00 95.06 162 LYS A N 1
ATOM 1263 C CA . LYS A 1 162 ? -20.758 -8.821 29.057 1.00 95.06 162 LYS A CA 1
ATOM 1264 C C . LYS A 1 162 ? -20.962 -8.010 27.774 1.00 95.06 162 LYS A C 1
ATOM 1266 O O . LYS A 1 162 ? -20.310 -8.270 26.768 1.00 95.06 162 LYS A O 1
ATOM 1271 N N . LYS A 1 163 ? -21.807 -6.974 27.819 1.00 93.94 163 LYS A N 1
ATOM 1272 C CA . LYS A 1 163 ? -22.050 -6.078 26.677 1.00 93.94 163 LYS A CA 1
ATOM 1273 C C . LYS A 1 163 ? -20.778 -5.354 26.220 1.00 93.94 163 LYS A C 1
ATOM 1275 O O . LYS A 1 163 ? -20.507 -5.307 25.021 1.00 93.94 163 LYS A O 1
ATOM 1280 N N . LEU A 1 164 ? -20.009 -4.796 27.154 1.00 95.94 164 LEU A N 1
ATOM 1281 C CA . LEU A 1 164 ? -18.751 -4.109 26.845 1.00 95.94 164 LEU A CA 1
ATOM 1282 C C . LEU A 1 164 ? -17.694 -5.076 26.300 1.00 95.94 164 LEU A C 1
ATOM 1284 O O . LEU A 1 164 ? -17.003 -4.743 25.342 1.00 95.94 164 LEU A O 1
ATOM 1288 N N . GLU A 1 165 ? -17.611 -6.290 26.844 1.00 96.94 165 GLU A N 1
ATOM 1289 C CA . GLU A 1 165 ? -16.699 -7.327 26.355 1.00 96.94 165 GLU A CA 1
ATOM 1290 C C . GLU A 1 165 ? -17.003 -7.714 24.898 1.00 96.94 165 GLU A C 1
ATOM 1292 O O . GLU A 1 165 ? -16.092 -7.806 24.074 1.00 96.94 165 GLU A O 1
ATOM 1297 N N . CYS A 1 166 ? -18.282 -7.877 24.541 1.00 93.00 166 CYS A N 1
ATOM 1298 C CA . CYS A 1 166 ? -18.689 -8.117 23.155 1.00 93.00 166 CYS A CA 1
ATOM 1299 C C . CYS A 1 166 ? -18.305 -6.954 22.226 1.00 93.00 166 CYS A C 1
ATOM 1301 O O . CYS A 1 166 ? -17.806 -7.189 21.125 1.00 93.00 166 CYS A O 1
ATOM 1303 N N . GLN A 1 167 ? -18.500 -5.703 22.659 1.00 95.38 167 GLN A N 1
ATOM 1304 C CA . GLN A 1 167 ? -18.102 -4.529 21.874 1.00 95.38 167 GLN A CA 1
ATOM 1305 C C . GLN A 1 167 ? -16.585 -4.445 21.680 1.00 95.38 167 GLN A C 1
ATOM 1307 O O . GLN A 1 167 ? -16.134 -4.119 20.582 1.00 95.38 167 GLN A O 1
ATOM 1312 N N . MET A 1 168 ? -15.808 -4.775 22.712 1.00 97.50 168 MET A N 1
ATOM 1313 C CA . MET A 1 168 ? -14.349 -4.825 22.637 1.00 97.50 168 MET A CA 1
ATOM 1314 C C . MET A 1 168 ? -13.890 -5.853 21.597 1.00 97.50 168 MET A C 1
ATOM 1316 O O . MET A 1 168 ? -13.169 -5.496 20.672 1.00 97.50 168 MET A O 1
ATOM 1320 N N . LYS A 1 169 ? -14.406 -7.091 21.662 1.00 97.50 169 LYS A N 1
ATOM 1321 C CA . LYS A 1 169 ? -14.084 -8.157 20.693 1.00 97.50 169 LYS A CA 1
ATOM 1322 C C . LYS A 1 169 ? -14.441 -7.776 19.252 1.00 97.50 169 LYS A C 1
ATOM 1324 O O . LYS A 1 169 ? -13.688 -8.075 18.323 1.00 97.50 169 LYS A O 1
ATOM 1329 N N . LEU A 1 170 ? -15.576 -7.098 19.053 1.00 96.75 170 LEU A N 1
ATOM 1330 C CA . LEU A 1 170 ? -15.976 -6.590 17.738 1.00 96.75 170 LEU A CA 1
ATOM 1331 C C . LEU A 1 170 ? -14.978 -5.545 17.227 1.00 96.75 170 LEU A C 1
ATOM 1333 O O . LEU A 1 170 ? -14.551 -5.616 16.076 1.00 96.75 170 LEU A O 1
ATOM 1337 N N . LYS A 1 171 ? -14.564 -4.604 18.082 1.00 98.00 171 LYS A N 1
ATOM 1338 C CA . LYS A 1 171 ? -13.577 -3.579 17.723 1.00 98.00 171 LYS A CA 1
ATOM 1339 C C . LYS A 1 171 ? -12.190 -4.161 17.462 1.00 98.00 171 LYS A C 1
ATOM 1341 O O . LYS A 1 171 ? -11.543 -3.735 16.511 1.00 98.00 171 LYS A O 1
ATOM 1346 N N . ASP A 1 172 ? -11.766 -5.174 18.208 1.00 98.31 172 ASP A N 1
ATOM 1347 C CA . ASP A 1 172 ? -10.509 -5.887 17.946 1.00 98.31 172 ASP A CA 1
ATOM 1348 C C . ASP A 1 172 ? -10.531 -6.598 16.581 1.00 98.31 172 ASP A C 1
ATOM 1350 O O . ASP A 1 172 ? -9.552 -6.566 15.828 1.00 98.31 172 ASP A O 1
ATOM 1354 N N . SER A 1 173 ? -11.678 -7.175 16.213 1.00 98.06 173 SER A N 1
ATOM 1355 C CA . SER A 1 173 ? -11.889 -7.781 14.890 1.00 98.06 173 SER A CA 1
ATOM 1356 C C . SER A 1 173 ? -11.838 -6.730 13.768 1.00 98.06 173 SER A C 1
ATOM 1358 O O . SER A 1 173 ? -11.242 -6.950 12.717 1.00 98.06 173 SER A O 1
ATOM 1360 N N . GLU A 1 174 ? -12.400 -5.542 13.998 1.00 98.38 174 GLU A N 1
ATOM 1361 C CA . GLU A 1 174 ? -12.323 -4.421 13.052 1.00 98.38 174 GLU A CA 1
ATOM 1362 C C . GLU A 1 174 ? -10.881 -3.901 12.895 1.00 98.38 174 GLU A C 1
ATOM 1364 O O . GLU A 1 174 ? -10.422 -3.658 11.778 1.00 98.38 174 GLU A O 1
ATOM 1369 N N . ILE A 1 175 ? -10.127 -3.785 13.994 1.00 98.38 175 ILE A N 1
ATOM 1370 C CA . ILE A 1 175 ? -8.716 -3.366 13.973 1.00 98.38 175 ILE A CA 1
ATOM 1371 C C . ILE A 1 175 ? -7.859 -4.364 13.191 1.00 98.38 175 ILE A C 1
ATOM 1373 O O . ILE A 1 175 ? -7.028 -3.952 12.379 1.00 98.38 175 ILE A O 1
ATOM 1377 N N . THR A 1 176 ? -8.033 -5.665 13.432 1.00 98.12 176 THR A N 1
ATOM 1378 C CA . THR A 1 176 ? -7.278 -6.711 12.722 1.00 98.12 176 THR A CA 1
ATOM 1379 C C . THR A 1 176 ? -7.571 -6.689 11.222 1.00 98.12 176 THR A C 1
ATOM 1381 O O . THR A 1 176 ? -6.627 -6.638 10.433 1.00 98.12 176 THR A O 1
ATOM 1384 N N . PHE A 1 177 ? -8.844 -6.582 10.830 1.00 98.31 177 PHE A N 1
ATOM 1385 C CA . PHE A 1 177 ? -9.250 -6.417 9.431 1.00 98.31 177 PHE A CA 1
ATOM 1386 C C . PHE A 1 177 ? -8.625 -5.176 8.768 1.00 98.31 177 PHE A C 1
ATOM 1388 O O . PHE A 1 177 ? -8.082 -5.245 7.663 1.00 98.31 177 PHE A O 1
ATOM 1395 N N . LEU A 1 178 ? -8.659 -4.021 9.440 1.00 98.38 178 LEU A N 1
ATOM 1396 C CA . LEU A 1 178 ? -8.086 -2.785 8.898 1.00 98.38 178 LEU A CA 1
ATOM 1397 C C . LEU A 1 178 ? -6.560 -2.860 8.751 1.00 98.38 178 LEU A C 1
ATOM 1399 O O . LEU A 1 178 ? -6.017 -2.322 7.785 1.00 98.38 178 LEU A O 1
ATOM 1403 N N . ARG A 1 179 ? -5.866 -3.538 9.673 1.00 97.88 179 ARG A N 1
ATOM 1404 C CA . ARG A 1 179 ? -4.416 -3.773 9.578 1.00 97.88 179 ARG A CA 1
ATOM 1405 C C . ARG A 1 179 ? -4.058 -4.632 8.370 1.00 97.88 179 ARG A C 1
ATOM 1407 O O . ARG A 1 179 ? -3.121 -4.287 7.656 1.00 97.88 179 ARG A O 1
ATOM 1414 N N . GLU A 1 180 ? -4.812 -5.697 8.115 1.00 98.00 180 GLU A N 1
ATOM 1415 C CA . GLU A 1 180 ? -4.615 -6.548 6.937 1.00 98.00 180 GLU A CA 1
ATOM 1416 C C . GLU A 1 180 ? -4.817 -5.755 5.639 1.00 98.00 180 GLU A C 1
ATOM 1418 O O . GLU A 1 180 ? -3.949 -5.748 4.764 1.00 98.00 180 GLU A O 1
ATOM 1423 N N . LYS A 1 181 ? -5.900 -4.972 5.560 1.00 98.19 181 LYS A N 1
ATOM 1424 C CA . LYS A 1 181 ? -6.172 -4.107 4.404 1.00 98.19 181 LYS A CA 1
ATOM 1425 C C . LYS A 1 181 ? -5.063 -3.077 4.167 1.00 98.19 181 LYS A C 1
ATOM 1427 O O . LYS A 1 181 ? -4.721 -2.789 3.020 1.00 98.19 181 LYS A O 1
ATOM 1432 N N . LEU A 1 182 ? -4.501 -2.508 5.234 1.00 98.06 182 LEU A N 1
ATOM 1433 C CA . LEU A 1 182 ? -3.386 -1.566 5.142 1.00 98.06 182 LEU A CA 1
ATOM 1434 C C . LEU A 1 182 ? -2.121 -2.239 4.600 1.00 98.06 182 LEU A C 1
ATOM 1436 O O . LEU A 1 182 ? -1.466 -1.680 3.719 1.00 98.06 182 LEU A O 1
ATOM 1440 N N . GLU A 1 183 ? -1.802 -3.438 5.082 1.00 98.06 183 GLU A N 1
ATOM 1441 C CA . GLU A 1 183 ? -0.649 -4.209 4.617 1.00 98.06 183 GLU A CA 1
ATOM 1442 C C . GLU A 1 183 ? -0.779 -4.571 3.128 1.00 98.06 183 GLU A C 1
ATOM 1444 O O . GLU A 1 183 ? 0.171 -4.423 2.358 1.00 98.06 183 GLU A O 1
ATOM 1449 N N . ASP A 1 184 ? -1.970 -4.956 2.675 1.00 97.38 184 ASP A N 1
ATOM 1450 C CA . ASP A 1 184 ? -2.207 -5.260 1.263 1.00 97.38 184 ASP A CA 1
ATOM 1451 C C . ASP A 1 184 ? -2.106 -4.026 0.362 1.00 97.38 184 ASP A C 1
ATOM 1453 O O . ASP A 1 184 ? -1.439 -4.073 -0.679 1.00 97.38 184 ASP A O 1
ATOM 1457 N N . CYS A 1 185 ? -2.666 -2.889 0.782 1.00 95.94 185 CYS A N 1
ATOM 1458 C CA . CYS A 1 185 ? -2.464 -1.609 0.099 1.00 95.94 185 CYS A CA 1
ATOM 1459 C C . CYS A 1 185 ? -0.975 -1.229 0.040 1.00 95.94 185 CYS A C 1
ATOM 1461 O O . CYS A 1 185 ? -0.487 -0.769 -0.994 1.00 95.94 185 CYS A O 1
ATOM 1463 N N . HIS A 1 186 ? -0.224 -1.452 1.120 1.00 95.81 186 HIS A N 1
ATOM 1464 C CA . HIS A 1 186 ? 1.209 -1.178 1.164 1.00 95.81 186 HIS A CA 1
ATOM 1465 C C . HIS A 1 186 ? 1.996 -2.077 0.192 1.00 95.81 186 HIS A C 1
ATOM 1467 O O . HIS A 1 186 ? 2.841 -1.584 -0.563 1.00 95.81 186 HIS A O 1
ATOM 1473 N N . LYS A 1 187 ? 1.679 -3.378 0.118 1.00 96.50 187 LYS A N 1
ATOM 1474 C CA . LYS A 1 187 ? 2.254 -4.299 -0.881 1.00 96.50 187 LYS A CA 1
ATOM 1475 C C . LYS A 1 187 ? 1.946 -3.849 -2.311 1.00 96.50 187 LYS A C 1
ATOM 1477 O O . LYS A 1 187 ? 2.843 -3.866 -3.161 1.00 96.50 187 LYS A O 1
ATOM 1482 N N . GLN A 1 188 ? 0.710 -3.428 -2.580 1.00 94.38 188 GLN A N 1
ATOM 1483 C CA . GLN A 1 188 ? 0.306 -2.912 -3.890 1.00 94.38 188 GLN A CA 1
ATOM 1484 C C . GLN A 1 188 ? 1.073 -1.637 -4.251 1.00 94.38 188 GLN A C 1
ATOM 1486 O O . GLN A 1 188 ? 1.645 -1.567 -5.339 1.00 94.38 188 GLN A O 1
ATOM 1491 N N . ASN A 1 189 ? 1.179 -0.679 -3.327 1.00 91.69 189 ASN A N 1
ATOM 1492 C CA . ASN A 1 189 ? 1.963 0.540 -3.523 1.00 91.69 189 ASN A CA 1
ATOM 1493 C C . ASN A 1 189 ? 3.433 0.229 -3.803 1.00 91.69 189 ASN A C 1
ATOM 1495 O O . ASN A 1 189 ? 3.979 0.723 -4.783 1.00 91.69 189 ASN A O 1
ATOM 1499 N N . LYS A 1 190 ? 4.060 -0.662 -3.028 1.00 89.44 190 LYS A N 1
ATOM 1500 C CA . LYS A 1 190 ? 5.451 -1.088 -3.251 1.00 89.44 190 LYS A CA 1
ATOM 1501 C C . LYS A 1 190 ? 5.644 -1.756 -4.617 1.00 89.44 190 LYS A C 1
ATOM 1503 O O . LYS A 1 190 ? 6.681 -1.586 -5.258 1.00 89.44 190 LYS A O 1
ATOM 1508 N N . SER A 1 191 ? 4.665 -2.535 -5.077 1.00 85.12 191 SER A N 1
ATOM 1509 C CA . SER A 1 191 ? 4.671 -3.133 -6.419 1.00 85.12 191 SER A CA 1
ATOM 1510 C C . SER A 1 191 ? 4.549 -2.069 -7.515 1.00 85.12 191 SER A C 1
ATOM 1512 O O . SER A 1 191 ? 5.313 -2.080 -8.483 1.00 85.12 191 SER A O 1
ATOM 1514 N N . LEU A 1 192 ? 3.635 -1.111 -7.348 1.00 83.25 192 LEU A N 1
ATOM 1515 C CA . LEU A 1 192 ? 3.460 0.011 -8.269 1.00 83.25 192 LEU A CA 1
ATOM 1516 C C . LEU A 1 192 ? 4.699 0.903 -8.321 1.00 83.25 192 LEU A C 1
ATOM 1518 O O . LEU A 1 192 ? 5.135 1.253 -9.410 1.00 83.25 192 LEU A O 1
ATOM 1522 N N . GLU A 1 193 ? 5.318 1.199 -7.184 1.00 73.44 193 GLU A N 1
ATOM 1523 C CA . GLU A 1 193 ? 6.546 1.986 -7.105 1.00 73.44 193 GLU A CA 1
ATOM 1524 C C . GLU A 1 193 ? 7.691 1.311 -7.870 1.00 73.44 193 GLU A C 1
ATOM 1526 O O . GLU A 1 193 ? 8.350 1.950 -8.689 1.00 73.44 193 GLU A O 1
ATOM 1531 N N . LYS A 1 194 ? 7.868 -0.009 -7.714 1.00 76.00 194 LYS A N 1
ATOM 1532 C CA . LYS A 1 194 ? 8.835 -0.788 -8.510 1.00 76.00 194 LYS A CA 1
ATOM 1533 C C . LYS A 1 194 ? 8.554 -0.726 -10.015 1.00 76.00 194 LYS A C 1
ATOM 1535 O O . LYS A 1 194 ? 9.492 -0.745 -10.807 1.00 76.00 194 LYS A O 1
ATOM 1540 N N . ARG A 1 195 ? 7.280 -0.679 -10.422 1.00 76.12 195 ARG A N 1
ATOM 1541 C CA . ARG A 1 195 ? 6.871 -0.581 -11.836 1.00 76.12 195 ARG A CA 1
ATOM 1542 C C . ARG A 1 195 ? 7.054 0.829 -12.400 1.00 76.12 195 ARG A C 1
ATOM 1544 O O . ARG A 1 195 ? 7.422 0.964 -13.564 1.00 76.12 195 ARG A O 1
ATOM 1551 N N . LEU A 1 196 ? 6.775 1.855 -11.598 1.00 68.88 196 LEU A N 1
ATOM 1552 C CA . LEU A 1 196 ? 6.815 3.264 -11.993 1.00 68.88 196 LEU A CA 1
ATOM 1553 C C . LEU A 1 196 ? 8.222 3.858 -11.940 1.00 68.88 196 LEU A C 1
ATOM 1555 O O . LEU A 1 196 ? 8.513 4.762 -12.719 1.00 68.88 196 LEU A O 1
ATOM 1559 N N . ASN A 1 197 ? 9.102 3.323 -11.089 1.00 52.94 197 ASN A N 1
ATOM 1560 C CA . ASN A 1 197 ? 10.476 3.790 -10.928 1.00 52.94 197 ASN A CA 1
ATOM 1561 C C . ASN A 1 197 ? 11.506 2.769 -11.454 1.00 52.94 197 ASN A C 1
ATOM 1563 O O . ASN A 1 197 ? 12.299 2.238 -10.672 1.00 52.94 197 ASN A O 1
ATOM 1567 N N . PRO A 1 198 ? 11.616 2.527 -12.777 1.00 52.38 198 PRO A N 1
ATOM 1568 C CA . PRO A 1 198 ? 12.796 1.855 -13.324 1.00 52.38 198 PRO A CA 1
ATOM 1569 C C . PRO A 1 198 ? 14.087 2.665 -13.071 1.00 52.38 198 PRO A C 1
ATOM 1571 O O . PRO A 1 198 ? 15.180 2.100 -13.079 1.00 52.38 198 PRO A O 1
ATOM 1574 N N . SER A 1 199 ? 13.961 3.967 -12.775 1.00 46.94 199 SER A N 1
ATOM 1575 C CA . SER A 1 199 ? 15.037 4.878 -12.364 1.00 46.94 199 SER A CA 1
ATOM 1576 C C . SER A 1 199 ? 15.457 4.758 -10.892 1.00 46.94 199 SER A C 1
ATOM 1578 O O . SER A 1 199 ? 16.519 5.273 -10.549 1.00 46.94 199 SER A O 1
ATOM 1580 N N . ALA A 1 200 ? 14.716 4.049 -10.024 1.00 47.31 200 ALA A N 1
ATOM 1581 C CA . ALA A 1 200 ? 15.125 3.832 -8.624 1.00 47.31 200 ALA A CA 1
ATOM 1582 C C . ALA A 1 200 ? 16.452 3.059 -8.504 1.00 47.31 200 ALA A C 1
ATOM 1584 O O . ALA A 1 200 ? 17.120 3.123 -7.476 1.00 47.31 200 ALA A O 1
ATOM 1585 N N . HIS A 1 201 ? 16.878 2.377 -9.573 1.00 51.94 201 HIS A N 1
ATOM 1586 C CA . HIS A 1 201 ? 18.200 1.756 -9.683 1.00 51.94 201 HIS A CA 1
ATOM 1587 C C . HIS A 1 201 ? 19.367 2.763 -9.732 1.00 51.94 201 HIS A C 1
ATOM 1589 O O . HIS A 1 201 ? 20.517 2.353 -9.590 1.00 51.94 201 HIS A O 1
ATOM 1595 N N . LEU A 1 202 ? 19.091 4.055 -9.943 1.00 55.00 202 LEU A N 1
ATOM 1596 C CA . LEU A 1 202 ? 20.090 5.125 -9.980 1.00 55.00 202 LEU A CA 1
ATOM 1597 C C . LEU A 1 202 ? 20.142 5.941 -8.679 1.00 55.00 202 LEU A C 1
ATOM 1599 O O . LEU A 1 202 ? 20.969 6.840 -8.594 1.00 55.00 202 LEU A O 1
ATOM 1603 N N . SER A 1 203 ? 19.338 5.610 -7.659 1.00 58.78 203 SER A N 1
ATOM 1604 C CA . SER A 1 203 ? 19.403 6.259 -6.333 1.00 58.78 203 SER A CA 1
ATOM 1605 C C . SER A 1 203 ? 20.774 6.101 -5.665 1.00 58.78 203 SER A C 1
ATOM 1607 O O . SER A 1 203 ? 21.246 6.983 -4.954 1.00 58.78 203 SER A O 1
ATOM 1609 N N . VAL A 1 204 ? 21.487 5.016 -5.992 1.00 59.12 204 VAL A N 1
ATOM 1610 C CA . VAL A 1 204 ? 22.895 4.788 -5.621 1.00 59.12 204 VAL A CA 1
ATOM 1611 C C . VAL A 1 204 ? 23.816 5.922 -6.109 1.00 59.12 204 VAL A C 1
ATOM 1613 O O . VAL A 1 204 ? 24.877 6.141 -5.535 1.00 59.12 204 VAL A O 1
ATOM 1616 N N . LEU A 1 205 ? 23.426 6.671 -7.147 1.00 62.06 205 LEU A N 1
ATOM 1617 C CA . LEU A 1 205 ? 24.198 7.784 -7.711 1.00 62.06 205 LEU A CA 1
ATOM 1618 C C . LEU A 1 205 ? 23.796 9.155 -7.141 1.00 62.06 205 LEU A C 1
ATOM 1620 O O . LEU A 1 205 ? 24.335 10.165 -7.597 1.00 62.06 205 LEU A O 1
ATOM 1624 N N . ASP A 1 206 ? 22.867 9.236 -6.182 1.00 64.31 206 ASP A N 1
ATOM 1625 C CA . ASP A 1 206 ? 22.374 10.525 -5.678 1.00 64.31 206 ASP A CA 1
ATOM 1626 C C . ASP A 1 206 ? 23.381 11.280 -4.804 1.00 64.31 206 ASP A C 1
ATOM 1628 O O . ASP A 1 206 ? 23.393 12.507 -4.842 1.00 64.31 206 ASP A O 1
ATOM 1632 N N . ASN A 1 207 ? 24.306 10.568 -4.154 1.00 66.62 207 ASN A N 1
ATOM 1633 C CA . ASN A 1 207 ? 25.375 11.144 -3.327 1.00 66.62 207 ASN A CA 1
ATOM 1634 C C . ASN A 1 207 ? 26.773 10.933 -3.933 1.00 66.62 207 ASN A C 1
ATOM 1636 O O . ASN A 1 207 ? 27.757 10.754 -3.213 1.00 66.62 207 ASN A O 1
ATOM 1640 N N . LEU A 1 208 ? 26.875 10.887 -5.264 1.00 73.69 208 LEU A N 1
ATOM 1641 C CA . LEU A 1 208 ? 28.159 10.659 -5.918 1.00 73.69 208 LEU A CA 1
ATOM 1642 C C . LEU A 1 208 ? 29.027 11.920 -5.856 1.00 73.69 208 LEU A C 1
ATOM 1644 O O . LEU A 1 208 ? 28.622 12.983 -6.320 1.00 73.69 208 LEU A O 1
ATOM 1648 N N . HIS A 1 209 ? 30.249 11.783 -5.344 1.00 73.56 209 HIS A N 1
ATOM 1649 C CA . HIS A 1 209 ? 31.299 12.794 -5.457 1.00 73.56 209 HIS A CA 1
ATOM 1650 C C . HIS A 1 209 ? 32.392 12.296 -6.407 1.00 73.56 209 HIS A C 1
ATOM 1652 O O . HIS A 1 209 ? 32.657 11.094 -6.473 1.00 73.56 209 HIS A O 1
ATOM 1658 N N . LEU A 1 210 ? 33.066 13.204 -7.121 1.00 73.38 210 LEU A N 1
ATOM 1659 C CA . LEU A 1 210 ? 34.073 12.847 -8.129 1.00 73.38 210 LEU A CA 1
ATOM 1660 C C . LEU A 1 210 ? 35.214 11.982 -7.556 1.00 73.38 210 LEU A C 1
ATOM 1662 O O . LEU A 1 210 ? 35.726 11.105 -8.247 1.00 73.38 210 LEU A O 1
ATOM 1666 N N . SER A 1 211 ? 35.587 12.186 -6.287 1.00 73.94 211 SER A N 1
ATOM 1667 C CA . SER A 1 211 ? 36.605 11.374 -5.596 1.00 73.94 211 SER A CA 1
ATOM 1668 C C . SER A 1 211 ? 36.116 9.990 -5.148 1.00 73.94 211 SER A C 1
ATOM 1670 O O . SER A 1 211 ? 36.940 9.140 -4.831 1.00 73.94 211 SER A O 1
ATOM 1672 N N . GLY A 1 212 ? 34.799 9.762 -5.113 1.00 73.62 212 GLY A N 1
ATOM 1673 C CA . GLY A 1 212 ? 34.167 8.504 -4.697 1.00 73.62 212 GLY A CA 1
ATOM 1674 C C . GLY A 1 212 ? 33.726 7.614 -5.862 1.00 73.62 212 GLY A C 1
ATOM 1675 O O . GLY A 1 212 ? 33.113 6.570 -5.639 1.00 73.62 212 GLY A O 1
ATOM 1676 N N . ILE A 1 213 ? 34.009 8.011 -7.109 1.00 79.88 213 ILE A N 1
ATOM 1677 C CA . ILE A 1 213 ? 33.682 7.204 -8.287 1.00 79.88 213 ILE A CA 1
ATOM 1678 C C . ILE A 1 213 ? 34.504 5.920 -8.248 1.00 79.88 213 ILE A C 1
ATOM 1680 O O . ILE A 1 213 ? 35.730 5.933 -8.156 1.00 79.88 213 ILE A O 1
ATOM 1684 N N . SER A 1 214 ? 33.814 4.797 -8.387 1.00 79.25 214 SER A N 1
ATOM 1685 C CA . SER A 1 214 ? 34.412 3.466 -8.379 1.00 79.25 214 SER A CA 1
ATOM 1686 C C . SER A 1 214 ? 33.902 2.642 -9.567 1.00 79.25 214 SER A C 1
ATOM 1688 O O . SER A 1 214 ? 32.857 2.971 -10.144 1.00 79.25 214 SER A O 1
ATOM 1690 N N . PRO A 1 215 ? 34.588 1.543 -9.929 1.00 82.06 215 PRO A N 1
ATOM 1691 C CA . PRO A 1 215 ? 34.132 0.651 -10.992 1.00 82.06 215 PRO A CA 1
ATOM 1692 C C . PRO A 1 215 ? 32.711 0.104 -10.783 1.00 82.06 215 PRO A C 1
ATOM 1694 O O . PRO A 1 215 ? 32.004 -0.124 -11.763 1.00 82.06 215 PRO A O 1
ATOM 1697 N N . SER A 1 216 ? 32.252 -0.060 -9.535 1.00 77.75 216 SER A N 1
ATOM 1698 C CA . SER A 1 216 ? 30.888 -0.530 -9.260 1.00 77.75 216 SER A CA 1
ATOM 1699 C C . SER A 1 216 ? 29.826 0.464 -9.737 1.00 77.75 216 SER A C 1
ATOM 1701 O O . SER A 1 216 ? 28.820 0.046 -10.302 1.00 77.75 216 SER A O 1
ATOM 1703 N N . HIS A 1 217 ? 30.074 1.772 -9.621 1.00 80.31 217 HIS A N 1
ATOM 1704 C CA . HIS A 1 217 ? 29.175 2.803 -10.147 1.00 80.31 217 HIS A CA 1
ATOM 1705 C C . HIS A 1 217 ? 29.054 2.729 -11.673 1.00 80.31 217 HIS A C 1
ATOM 1707 O O . HIS A 1 217 ? 27.952 2.822 -12.214 1.00 80.31 217 HIS A O 1
ATOM 1713 N N . PHE A 1 218 ? 30.171 2.495 -12.370 1.00 81.00 218 PHE A N 1
ATOM 1714 C CA . PHE A 1 218 ? 30.160 2.284 -13.818 1.00 81.00 218 PHE A CA 1
ATOM 1715 C C . PHE A 1 218 ? 29.361 1.033 -14.200 1.00 81.00 218 PHE A C 1
ATOM 1717 O O . PHE A 1 218 ? 28.545 1.093 -15.116 1.00 81.00 218 PHE A O 1
ATOM 1724 N N . ILE A 1 219 ? 29.536 -0.080 -13.478 1.00 80.62 219 ILE A N 1
ATOM 1725 C CA . ILE A 1 219 ? 28.775 -1.315 -13.717 1.00 80.62 219 ILE A CA 1
ATOM 1726 C C . ILE A 1 219 ? 27.272 -1.073 -13.528 1.00 80.62 219 ILE A C 1
ATOM 1728 O O . ILE A 1 219 ? 26.486 -1.501 -14.370 1.00 80.62 219 ILE A O 1
ATOM 1732 N N . THR A 1 220 ? 26.863 -0.347 -12.486 1.00 80.69 220 THR A N 1
ATOM 1733 C CA . THR A 1 220 ? 25.453 0.009 -12.255 1.00 80.69 220 THR A CA 1
ATOM 1734 C C . THR A 1 220 ? 24.877 0.817 -13.421 1.00 80.69 220 THR A C 1
ATOM 1736 O O . THR A 1 220 ? 23.807 0.490 -13.941 1.00 80.69 220 THR A O 1
ATOM 1739 N N . VAL A 1 221 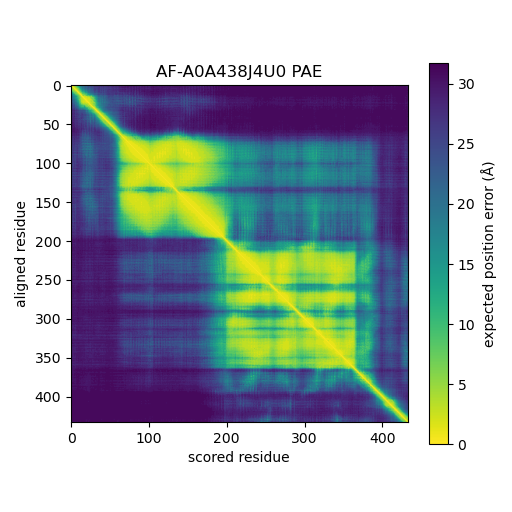? 25.610 1.833 -13.890 1.00 78.62 221 VAL A N 1
ATOM 1740 C CA . VAL A 1 221 ? 25.218 2.645 -15.054 1.00 78.62 221 VAL A CA 1
ATOM 1741 C C . VAL A 1 221 ? 25.157 1.801 -16.330 1.00 78.62 221 VAL A C 1
ATOM 1743 O O . VAL A 1 221 ? 24.209 1.921 -17.109 1.00 78.62 221 VAL A O 1
ATOM 1746 N N . LEU A 1 222 ? 26.123 0.908 -16.539 1.00 82.88 222 LEU A N 1
ATOM 1747 C CA . LEU A 1 222 ? 26.163 0.010 -17.689 1.00 82.88 222 LEU A CA 1
ATOM 1748 C C . LEU A 1 222 ? 24.969 -0.950 -17.689 1.00 82.88 222 LEU A C 1
ATOM 1750 O O . LEU A 1 222 ? 24.289 -1.080 -18.703 1.00 82.88 222 LEU A O 1
ATOM 1754 N N . GLN A 1 223 ? 24.662 -1.579 -16.552 1.00 82.12 223 GLN A N 1
ATOM 1755 C CA . GLN A 1 223 ? 23.508 -2.470 -16.412 1.00 82.12 223 GLN A CA 1
ATOM 1756 C C . GLN A 1 223 ? 22.193 -1.744 -16.706 1.00 82.12 223 GLN A C 1
ATOM 1758 O O . GLN A 1 223 ? 21.338 -2.278 -17.415 1.00 82.12 223 GLN A O 1
ATOM 1763 N N . HIS A 1 224 ? 22.035 -0.522 -16.195 1.00 79.00 224 HIS A N 1
ATOM 1764 C CA . HIS A 1 224 ? 20.879 0.314 -16.507 1.00 79.00 224 HIS A CA 1
ATOM 1765 C C . HIS A 1 224 ? 20.808 0.633 -18.009 1.00 79.00 224 HIS A C 1
ATOM 1767 O O . HIS A 1 224 ? 19.755 0.487 -18.627 1.00 79.00 224 HIS A O 1
ATOM 1773 N N . THR A 1 225 ? 21.939 0.978 -18.625 1.00 81.50 225 THR A N 1
ATOM 1774 C CA . THR A 1 225 ? 22.022 1.286 -20.060 1.00 81.50 225 THR A CA 1
ATOM 1775 C C . THR A 1 225 ? 21.636 0.086 -20.925 1.00 81.50 225 THR A C 1
ATOM 1777 O O . THR A 1 225 ? 20.819 0.220 -21.833 1.00 81.50 225 THR A O 1
ATOM 1780 N N . VAL A 1 226 ? 22.135 -1.110 -20.601 1.00 84.62 226 VAL A N 1
ATOM 1781 C CA . VAL A 1 226 ? 21.769 -2.357 -21.292 1.00 84.62 226 VAL A CA 1
ATOM 1782 C C . VAL A 1 226 ? 20.270 -2.642 -21.159 1.00 84.62 226 VAL A C 1
ATOM 1784 O O . VAL A 1 226 ? 19.624 -2.990 -22.147 1.00 84.62 226 VAL A O 1
ATOM 1787 N N . LYS A 1 227 ? 19.681 -2.457 -19.968 1.00 83.06 227 LYS A N 1
ATOM 1788 C CA . LYS A 1 227 ? 18.228 -2.612 -19.764 1.00 83.06 227 LYS A CA 1
ATOM 1789 C C . LYS A 1 227 ? 17.426 -1.632 -20.629 1.00 83.06 227 LYS A C 1
ATOM 1791 O O . LYS A 1 227 ? 16.449 -2.046 -21.254 1.00 83.06 227 LYS A O 1
ATOM 1796 N N . SER A 1 228 ? 17.847 -0.369 -20.699 1.00 79.88 228 SER A N 1
ATOM 1797 C CA . SER A 1 228 ? 17.204 0.654 -21.534 1.00 79.88 228 SER A CA 1
ATOM 1798 C C . SER A 1 228 ? 17.274 0.305 -23.018 1.00 79.88 228 SER A C 1
ATOM 1800 O O . SER A 1 228 ? 16.236 0.304 -23.678 1.00 79.88 228 SER A O 1
ATOM 1802 N N . ILE A 1 229 ? 18.455 -0.079 -23.520 1.00 85.88 229 ILE A N 1
ATOM 1803 C CA . ILE A 1 229 ? 18.653 -0.485 -24.921 1.00 85.88 229 ILE A CA 1
ATOM 1804 C C . ILE A 1 229 ? 17.746 -1.664 -25.270 1.00 85.88 229 ILE A C 1
ATOM 1806 O O . ILE A 1 229 ? 17.015 -1.597 -26.252 1.00 85.88 229 ILE A O 1
ATOM 1810 N N . ARG A 1 230 ? 17.709 -2.707 -24.432 1.00 87.25 230 ARG A N 1
ATOM 1811 C CA . ARG A 1 230 ? 16.823 -3.868 -24.630 1.00 87.25 230 ARG A CA 1
ATOM 1812 C C . ARG A 1 230 ? 15.349 -3.483 -24.671 1.00 87.25 230 ARG A C 1
ATOM 1814 O O . ARG A 1 230 ? 14.589 -3.996 -25.488 1.00 87.25 230 ARG A O 1
ATOM 1821 N N . SER A 1 231 ? 14.934 -2.576 -23.787 1.00 83.75 231 SER A N 1
ATOM 1822 C CA . SER A 1 231 ? 13.556 -2.087 -23.765 1.00 83.75 231 SER A CA 1
ATOM 1823 C C . SER A 1 231 ? 13.206 -1.318 -25.039 1.00 83.75 231 SER A C 1
ATOM 1825 O O . SER A 1 231 ? 12.154 -1.555 -25.627 1.00 83.75 231 SER A O 1
ATOM 1827 N N . PHE A 1 232 ? 14.104 -0.445 -25.495 1.00 84.06 232 PHE A N 1
ATOM 1828 C CA . PHE A 1 232 ? 13.933 0.306 -26.733 1.00 84.06 232 PHE A CA 1
ATOM 1829 C C . PHE A 1 232 ? 13.931 -0.594 -27.969 1.00 84.06 232 PHE A C 1
ATOM 1831 O O . PHE A 1 232 ? 13.056 -0.447 -28.809 1.00 84.06 232 PHE A O 1
ATOM 1838 N N . VAL A 1 233 ? 14.842 -1.565 -28.055 1.00 89.81 233 VAL A N 1
ATOM 1839 C CA . VAL A 1 233 ? 14.875 -2.542 -29.153 1.00 89.81 233 VAL A CA 1
ATOM 1840 C C . VAL A 1 233 ? 13.565 -3.313 -29.241 1.00 89.81 233 VAL A C 1
ATOM 1842 O O . VAL A 1 233 ? 13.024 -3.465 -30.327 1.00 89.81 233 VAL A O 1
ATOM 1845 N N . ARG A 1 234 ? 13.011 -3.746 -28.106 1.00 88.19 234 ARG A N 1
ATOM 1846 C CA . ARG A 1 234 ? 11.703 -4.407 -28.082 1.00 88.19 234 ARG A CA 1
ATOM 1847 C C . ARG A 1 234 ? 10.584 -3.493 -28.585 1.00 88.19 234 ARG A C 1
ATOM 1849 O O . ARG A 1 234 ? 9.752 -3.943 -29.356 1.00 88.19 234 ARG A O 1
ATOM 1856 N N . LEU A 1 235 ? 10.573 -2.217 -28.191 1.00 84.56 235 LEU A N 1
ATOM 1857 C CA . LEU A 1 235 ? 9.622 -1.247 -28.749 1.00 84.56 235 LEU A CA 1
ATOM 1858 C C . LEU A 1 235 ? 9.821 -1.069 -30.258 1.00 84.56 235 LEU A C 1
ATOM 1860 O O . LEU A 1 235 ? 8.845 -0.985 -30.994 1.00 84.56 235 LEU A O 1
ATOM 1864 N N . MET A 1 236 ? 11.070 -1.034 -30.721 1.00 85.25 236 MET A N 1
ATOM 1865 C CA . MET A 1 236 ? 11.392 -0.902 -32.136 1.00 85.25 236 MET A CA 1
ATOM 1866 C C . MET A 1 236 ? 10.901 -2.088 -32.954 1.00 85.25 236 MET A C 1
ATOM 1868 O O . MET A 1 236 ? 10.215 -1.878 -33.945 1.00 85.25 236 MET A O 1
ATOM 1872 N N . ILE A 1 237 ? 11.171 -3.309 -32.499 1.00 88.88 237 ILE A N 1
ATOM 1873 C CA . ILE A 1 237 ? 10.700 -4.535 -33.149 1.00 88.88 237 ILE A CA 1
ATOM 1874 C C . ILE A 1 237 ? 9.168 -4.569 -33.188 1.00 88.88 237 ILE A C 1
ATOM 1876 O O . ILE A 1 237 ? 8.607 -4.801 -34.250 1.00 88.88 237 ILE A O 1
ATOM 1880 N N . ASN A 1 238 ? 8.487 -4.244 -32.084 1.00 87.38 238 ASN A N 1
ATOM 1881 C CA . ASN A 1 238 ? 7.022 -4.244 -32.048 1.00 87.38 238 ASN A CA 1
ATOM 1882 C C . ASN A 1 238 ? 6.397 -3.256 -33.056 1.00 87.38 238 ASN A C 1
ATOM 1884 O O . ASN A 1 238 ? 5.381 -3.569 -33.675 1.00 87.38 238 ASN A O 1
ATOM 1888 N N . GLU A 1 239 ? 6.979 -2.062 -33.232 1.00 83.19 239 GLU A N 1
ATOM 1889 C CA . GLU A 1 239 ? 6.493 -1.107 -34.245 1.00 83.19 239 GLU A CA 1
ATOM 1890 C C . GLU A 1 239 ? 6.810 -1.570 -35.672 1.00 83.19 239 GLU A C 1
ATOM 1892 O O . GLU A 1 239 ? 5.997 -1.371 -36.573 1.00 83.19 239 GLU A O 1
ATOM 1897 N N . MET A 1 240 ? 7.963 -2.215 -35.886 1.00 88.12 240 MET A N 1
ATOM 1898 C CA . MET A 1 240 ? 8.308 -2.832 -37.170 1.00 88.12 240 MET A CA 1
ATOM 1899 C C . MET A 1 240 ? 7.294 -3.917 -37.545 1.00 88.12 240 MET A C 1
ATOM 1901 O O . MET A 1 240 ? 6.744 -3.868 -38.643 1.00 88.12 240 MET A O 1
ATOM 1905 N N . GLU A 1 241 ? 6.973 -4.824 -36.620 1.00 88.75 241 GLU A N 1
ATOM 1906 C CA . GLU A 1 241 ? 5.955 -5.866 -36.814 1.00 88.75 241 GLU A CA 1
ATOM 1907 C C . GLU A 1 241 ? 4.577 -5.257 -37.107 1.00 88.75 241 GLU A C 1
ATOM 1909 O O . GLU A 1 241 ? 3.912 -5.653 -38.062 1.00 88.75 241 GLU A O 1
ATOM 1914 N N . SER A 1 242 ? 4.178 -4.232 -36.344 1.00 86.62 242 SER A N 1
ATOM 1915 C CA . SER A 1 242 ? 2.894 -3.535 -36.533 1.00 86.62 242 SER A CA 1
ATOM 1916 C C . SER A 1 242 ? 2.805 -2.796 -37.873 1.00 86.62 242 SER A C 1
ATOM 1918 O O . SER A 1 242 ? 1.716 -2.613 -38.409 1.00 86.62 242 SER A O 1
ATOM 1920 N N . SER A 1 243 ? 3.949 -2.391 -38.427 1.00 85.75 243 SER A N 1
ATOM 1921 C CA . SER A 1 243 ? 4.056 -1.720 -39.727 1.00 85.75 243 SER A CA 1
ATOM 1922 C C . SER A 1 243 ? 4.284 -2.698 -40.888 1.00 85.75 243 SER A C 1
ATOM 1924 O O . SER A 1 243 ? 4.588 -2.258 -41.997 1.00 85.75 243 SER A O 1
ATOM 1926 N N . GLY A 1 244 ? 4.190 -4.011 -40.644 1.00 86.50 244 GLY A N 1
ATOM 1927 C CA . GLY A 1 244 ? 4.330 -5.052 -41.665 1.00 86.50 244 GLY A CA 1
ATOM 1928 C C . GLY A 1 244 ? 5.765 -5.322 -42.129 1.00 86.50 244 GLY A C 1
ATOM 1929 O O . GLY A 1 244 ? 5.957 -5.851 -43.219 1.00 86.50 244 GLY A O 1
ATOM 1930 N N . TRP A 1 245 ? 6.783 -4.951 -41.346 1.00 89.62 245 TRP A N 1
ATOM 1931 C CA . TRP A 1 245 ? 8.179 -5.230 -41.696 1.00 89.62 245 TRP A CA 1
ATOM 1932 C C . TRP A 1 245 ? 8.538 -6.693 -41.430 1.00 89.62 245 TRP A C 1
ATOM 1934 O O . TRP A 1 245 ? 8.220 -7.237 -40.372 1.00 89.62 245 TRP A O 1
ATOM 1944 N N . ASP A 1 246 ? 9.309 -7.301 -42.335 1.00 89.44 246 ASP A N 1
ATOM 1945 C CA . ASP A 1 246 ? 9.936 -8.596 -42.068 1.00 89.44 246 ASP A CA 1
ATOM 1946 C C . ASP A 1 246 ? 11.159 -8.418 -41.156 1.00 89.44 246 ASP A C 1
ATOM 1948 O O . ASP A 1 246 ? 12.233 -7.959 -41.561 1.00 89.44 246 ASP A O 1
ATOM 1952 N N . ILE A 1 247 ? 10.994 -8.816 -39.896 1.00 89.75 247 ILE A N 1
ATOM 1953 C CA . ILE A 1 247 ? 12.034 -8.750 -38.866 1.00 89.75 247 ILE A CA 1
ATOM 1954 C C . ILE A 1 247 ? 13.250 -9.610 -39.229 1.00 89.75 247 ILE A C 1
ATOM 1956 O O . ILE A 1 247 ? 14.373 -9.272 -38.850 1.00 89.75 247 ILE A O 1
ATOM 1960 N N . ASN A 1 248 ? 13.064 -10.699 -39.979 1.00 87.38 248 ASN A N 1
ATOM 1961 C CA . ASN A 1 248 ? 14.162 -11.569 -40.398 1.00 87.38 248 ASN A CA 1
ATOM 1962 C C . ASN A 1 248 ? 15.011 -10.890 -41.468 1.00 87.38 248 ASN A C 1
ATOM 1964 O O . ASN A 1 248 ? 16.233 -10.829 -41.320 1.00 87.38 248 ASN A O 1
ATOM 1968 N N . ALA A 1 249 ? 14.366 -10.331 -42.493 1.00 88.75 249 ALA A N 1
ATOM 1969 C CA . ALA A 1 249 ? 15.041 -9.554 -43.524 1.00 88.75 249 ALA A CA 1
ATOM 1970 C C . ALA A 1 249 ? 15.753 -8.334 -42.919 1.00 88.75 249 ALA A C 1
ATOM 1972 O O . ALA A 1 249 ? 16.915 -8.076 -43.231 1.00 88.75 249 ALA A O 1
ATOM 1973 N N . ALA A 1 250 ? 15.112 -7.631 -41.979 1.00 89.62 250 ALA A N 1
ATOM 1974 C CA . ALA A 1 250 ? 15.721 -6.496 -41.290 1.00 89.62 250 ALA A CA 1
ATOM 1975 C C . ALA A 1 250 ? 16.936 -6.895 -40.430 1.00 89.62 250 ALA A C 1
ATOM 1977 O O . ALA A 1 250 ? 17.960 -6.212 -40.456 1.00 89.62 250 ALA A O 1
ATOM 1978 N N . ALA A 1 251 ? 16.865 -8.012 -39.699 1.00 89.75 251 ALA A N 1
ATOM 1979 C CA . ALA A 1 251 ? 18.000 -8.519 -38.928 1.00 89.75 251 ALA A CA 1
ATOM 1980 C C . ALA A 1 251 ? 19.171 -8.934 -39.837 1.00 89.75 251 ALA A C 1
ATOM 1982 O O . ALA A 1 251 ? 20.322 -8.622 -39.528 1.00 89.75 251 ALA A O 1
ATOM 1983 N N . ALA A 1 252 ? 18.879 -9.580 -40.971 1.00 87.94 252 ALA A N 1
ATOM 1984 C CA . ALA A 1 252 ? 19.878 -9.932 -41.979 1.00 87.94 252 ALA A CA 1
ATOM 1985 C C . ALA A 1 252 ? 20.490 -8.684 -42.640 1.00 87.94 252 ALA A C 1
ATOM 1987 O O . ALA A 1 252 ? 21.693 -8.641 -42.863 1.00 87.94 252 ALA A O 1
ATOM 1988 N N . ALA A 1 253 ? 19.709 -7.628 -42.878 1.00 88.06 253 ALA A N 1
ATOM 1989 C CA . ALA A 1 253 ? 20.230 -6.362 -43.396 1.00 88.06 253 ALA A CA 1
ATOM 1990 C C . ALA A 1 253 ? 21.173 -5.660 -42.401 1.00 88.06 253 ALA A C 1
ATOM 1992 O O . ALA A 1 253 ? 22.157 -5.044 -42.807 1.00 88.06 253 ALA A O 1
ATOM 1993 N N . ILE A 1 254 ? 20.897 -5.759 -41.096 1.00 88.88 254 ILE A N 1
ATOM 1994 C CA . ILE A 1 254 ? 21.767 -5.208 -40.047 1.00 88.88 254 ILE A CA 1
ATOM 1995 C C . ILE A 1 254 ? 23.078 -5.991 -39.947 1.00 88.88 254 ILE A C 1
ATOM 1997 O O . ILE A 1 254 ? 24.144 -5.382 -39.811 1.00 88.88 254 ILE A O 1
ATOM 2001 N N . GLN A 1 255 ? 22.987 -7.323 -39.968 1.00 87.12 255 GLN A N 1
ATOM 2002 C CA . GLN A 1 255 ? 24.122 -8.221 -39.796 1.00 87.12 255 GLN A CA 1
ATOM 2003 C C . GLN A 1 255 ? 24.050 -9.388 -40.804 1.00 87.12 255 GLN A C 1
ATOM 2005 O O . GLN A 1 255 ? 23.582 -10.475 -40.455 1.00 87.12 255 GLN A O 1
ATOM 2010 N N . PRO A 1 256 ? 24.556 -9.188 -42.038 1.00 80.44 256 PRO A N 1
ATOM 2011 C CA . PRO A 1 256 ? 24.373 -10.125 -43.157 1.00 80.44 256 PRO A CA 1
ATOM 2012 C C . PRO A 1 256 ? 25.017 -11.502 -42.976 1.00 80.44 256 PRO A C 1
ATOM 2014 O O . PRO A 1 256 ? 24.633 -12.459 -43.636 1.00 80.44 256 PRO A O 1
ATOM 2017 N N . SER A 1 257 ? 26.006 -11.613 -42.091 1.00 77.00 257 SER A N 1
ATOM 2018 C CA . SER A 1 257 ? 26.855 -12.798 -41.932 1.00 77.00 257 SER A CA 1
ATOM 2019 C C . SER A 1 257 ? 26.541 -13.645 -40.693 1.00 77.00 257 SER A C 1
ATOM 2021 O O . SER A 1 257 ? 27.309 -14.547 -40.364 1.00 77.00 257 SER A O 1
ATOM 2023 N N . VAL A 1 258 ? 25.441 -13.374 -39.979 1.00 79.75 258 VAL A N 1
ATOM 2024 C CA . VAL A 1 258 ? 25.116 -14.067 -38.720 1.00 79.75 258 VAL A CA 1
ATOM 2025 C C . VAL A 1 258 ? 23.908 -14.986 -38.872 1.00 79.75 258 VAL A C 1
ATOM 2027 O O . VAL A 1 258 ? 22.800 -14.549 -39.172 1.00 79.75 258 VAL A O 1
ATOM 2030 N N . VAL A 1 259 ? 24.118 -16.271 -38.577 1.00 76.81 259 VAL A N 1
ATOM 2031 C CA . VAL A 1 259 ? 23.056 -17.279 -38.487 1.00 76.81 259 VAL A CA 1
ATOM 2032 C C . VAL A 1 259 ? 22.564 -17.359 -37.041 1.00 76.81 259 VAL A C 1
ATOM 2034 O O . VAL A 1 259 ? 23.314 -17.706 -36.128 1.00 76.81 259 VAL A O 1
ATOM 2037 N N . PHE A 1 260 ? 21.290 -17.043 -36.814 1.00 77.38 260 PHE A N 1
ATOM 2038 C CA . PHE A 1 260 ? 20.681 -17.120 -35.486 1.00 77.38 260 PHE A CA 1
ATOM 2039 C C . PHE A 1 260 ? 20.137 -18.525 -35.222 1.00 77.38 260 PHE A C 1
ATOM 2041 O O . PHE A 1 260 ? 19.179 -18.951 -35.860 1.00 77.38 260 PHE A O 1
ATOM 2048 N N . LEU A 1 261 ? 20.703 -19.220 -34.230 1.00 74.62 261 LEU A N 1
ATOM 2049 C CA . LEU A 1 261 ? 20.273 -20.573 -33.847 1.00 74.62 261 LEU A CA 1
ATOM 2050 C C . LEU A 1 261 ? 18.826 -20.622 -33.317 1.00 74.62 261 LEU A C 1
ATOM 2052 O O . LEU A 1 261 ? 18.145 -21.633 -33.439 1.00 74.62 261 LEU A O 1
ATOM 2056 N N . LYS A 1 262 ? 18.355 -19.526 -32.704 1.00 81.06 262 LYS A N 1
ATOM 2057 C CA . LYS A 1 262 ? 16.977 -19.368 -32.218 1.00 81.06 262 LYS A CA 1
ATOM 2058 C C . LYS A 1 262 ? 16.349 -18.126 -32.826 1.00 81.06 262 LYS A C 1
ATOM 2060 O O . LYS A 1 262 ? 16.975 -17.067 -32.860 1.00 81.06 262 LYS A O 1
ATOM 2065 N N . ALA A 1 263 ? 15.074 -18.232 -33.190 1.00 73.81 263 ALA A N 1
ATOM 2066 C CA . ALA A 1 263 ? 14.290 -17.114 -33.708 1.00 73.81 263 ALA A CA 1
ATOM 2067 C C . ALA A 1 263 ? 14.270 -15.902 -32.759 1.00 73.81 263 ALA A C 1
ATOM 2069 O O . ALA A 1 263 ? 14.371 -14.756 -33.194 1.00 73.81 263 ALA A O 1
ATOM 2070 N N . THR A 1 264 ? 14.231 -16.162 -31.452 1.00 77.31 264 THR A N 1
ATOM 2071 C CA . THR A 1 264 ? 14.227 -15.141 -30.398 1.00 77.31 264 THR A CA 1
ATOM 2072 C C . THR A 1 264 ? 15.553 -14.394 -30.254 1.00 77.31 264 THR A C 1
ATOM 2074 O O . THR A 1 264 ? 15.571 -13.319 -29.671 1.00 77.31 264 THR A O 1
ATOM 2077 N N . HIS A 1 265 ? 16.664 -14.913 -30.791 1.00 84.25 265 HIS A N 1
ATOM 2078 C CA . HIS A 1 265 ? 17.977 -14.263 -30.695 1.00 84.25 265 HIS A CA 1
ATOM 2079 C C . HIS A 1 265 ? 18.182 -13.153 -31.732 1.00 84.25 265 HIS A C 1
ATOM 2081 O O . HIS A 1 265 ? 19.180 -12.439 -31.670 1.00 84.25 265 HIS A O 1
ATOM 2087 N N . ARG A 1 266 ? 17.245 -12.961 -32.666 1.00 82.94 266 ARG A N 1
ATOM 2088 C CA . ARG A 1 266 ? 17.328 -11.897 -33.679 1.00 82.94 266 ARG A CA 1
ATOM 2089 C C . ARG A 1 266 ? 17.315 -10.500 -33.067 1.00 82.94 266 ARG A C 1
ATOM 2091 O O . ARG A 1 266 ? 17.923 -9.593 -33.628 1.00 82.94 266 ARG A O 1
ATOM 2098 N N . CYS A 1 267 ? 16.723 -10.334 -31.879 1.00 86.38 267 CYS A N 1
ATOM 2099 C CA . CYS A 1 267 ? 16.797 -9.084 -31.120 1.00 86.38 267 CYS A CA 1
ATOM 2100 C C . CYS A 1 267 ? 18.244 -8.630 -30.866 1.00 86.38 267 CYS A C 1
ATOM 2102 O O . CYS A 1 267 ? 18.493 -7.431 -30.803 1.00 86.38 267 CYS A O 1
ATOM 2104 N N . LEU A 1 268 ? 19.210 -9.556 -30.808 1.00 89.50 268 LEU A N 1
ATOM 2105 C CA . LEU A 1 268 ? 20.625 -9.239 -30.617 1.00 89.50 268 LEU A CA 1
ATOM 2106 C C . LEU A 1 268 ? 21.220 -8.466 -31.804 1.00 89.50 268 LEU A C 1
ATOM 2108 O O . LEU A 1 268 ? 22.107 -7.642 -31.591 1.00 89.50 268 LEU A O 1
ATOM 2112 N N . ALA A 1 269 ? 20.721 -8.675 -33.031 1.00 91.88 269 ALA A N 1
ATOM 2113 C CA . ALA A 1 269 ? 21.117 -7.874 -34.194 1.00 91.88 269 ALA A CA 1
ATOM 2114 C C . ALA A 1 269 ? 20.733 -6.405 -33.984 1.00 91.88 269 ALA A C 1
ATOM 2116 O O . ALA A 1 269 ? 21.556 -5.503 -34.128 1.00 91.88 269 ALA A O 1
ATOM 2117 N N . PHE A 1 270 ? 19.492 -6.176 -33.554 1.00 91.75 270 PHE A N 1
ATOM 2118 C CA . PHE A 1 270 ? 18.972 -4.848 -33.254 1.00 91.75 270 PHE A CA 1
ATOM 2119 C C . PHE A 1 270 ? 19.655 -4.223 -32.030 1.00 91.75 270 PHE A C 1
ATOM 2121 O O . PHE A 1 270 ? 20.008 -3.048 -32.073 1.00 91.75 270 PHE A O 1
ATOM 2128 N N . GLU A 1 271 ? 19.912 -4.988 -30.962 1.00 92.00 271 GLU A N 1
ATOM 2129 C CA . GLU A 1 271 ? 20.705 -4.525 -29.811 1.00 92.00 271 GLU A CA 1
ATOM 2130 C C . GLU A 1 271 ? 22.111 -4.097 -30.244 1.00 92.00 271 GLU A C 1
ATOM 2132 O O . GLU A 1 271 ? 22.569 -3.028 -29.840 1.00 92.00 271 GLU A O 1
ATOM 2137 N N . SER A 1 272 ? 22.771 -4.879 -31.104 1.00 91.88 272 SER A N 1
ATOM 2138 C CA . SER A 1 272 ? 24.088 -4.552 -31.657 1.00 91.88 272 SER A CA 1
ATOM 2139 C C . SER A 1 272 ? 24.053 -3.276 -32.502 1.00 91.88 272 SER A C 1
ATOM 2141 O O . SER A 1 272 ? 24.881 -2.389 -32.294 1.00 91.88 272 SER A O 1
ATOM 2143 N N . PHE A 1 273 ? 23.062 -3.139 -33.391 1.00 91.88 273 PHE A N 1
ATOM 2144 C CA . PHE A 1 273 ? 22.849 -1.934 -34.195 1.00 91.88 273 PHE A CA 1
ATOM 2145 C C . PHE A 1 273 ? 22.669 -0.694 -33.322 1.00 91.88 273 PHE A C 1
ATOM 2147 O O . PHE A 1 273 ? 23.393 0.287 -33.486 1.00 91.88 273 PHE A O 1
ATOM 2154 N N . VAL A 1 274 ? 21.761 -0.757 -32.343 1.00 90.81 274 VAL A N 1
ATOM 2155 C CA . VAL A 1 274 ? 21.520 0.358 -31.423 1.00 90.81 274 VAL A CA 1
ATOM 2156 C C . VAL A 1 274 ? 22.793 0.688 -30.649 1.00 90.81 274 VAL A C 1
ATOM 2158 O O . VAL A 1 274 ? 23.168 1.854 -30.583 1.00 90.81 274 VAL A O 1
ATOM 2161 N N . CYS A 1 275 ? 23.513 -0.302 -30.115 1.00 90.12 275 CYS A N 1
ATOM 2162 C CA . CYS A 1 275 ? 24.788 -0.051 -29.441 1.00 90.12 275 CYS A CA 1
ATOM 2163 C C . CYS A 1 275 ? 25.792 0.652 -30.365 1.00 90.12 275 CYS A C 1
ATOM 2165 O O . CYS A 1 275 ? 26.391 1.651 -29.968 1.00 90.12 275 CYS A O 1
ATOM 2167 N N . ARG A 1 276 ? 25.954 0.172 -31.602 1.00 90.06 276 ARG A N 1
ATOM 2168 C CA . ARG A 1 276 ? 26.893 0.741 -32.574 1.00 90.06 276 ARG A CA 1
ATOM 2169 C C . ARG A 1 276 ? 26.577 2.203 -32.868 1.00 90.06 276 ARG A C 1
ATOM 2171 O O . ARG A 1 276 ? 27.462 3.039 -32.745 1.00 90.06 276 ARG A O 1
ATOM 2178 N N . GLU A 1 277 ? 25.325 2.530 -33.174 1.00 88.88 277 GLU A N 1
ATOM 2179 C CA . GLU A 1 277 ? 24.940 3.908 -33.496 1.00 88.88 277 GLU A CA 1
ATOM 2180 C C . GLU A 1 277 ? 25.015 4.830 -32.272 1.00 88.88 277 GLU A C 1
ATOM 2182 O O . GLU A 1 277 ? 25.525 5.953 -32.349 1.00 88.88 277 GLU A O 1
ATOM 2187 N N . MET A 1 278 ? 24.560 4.358 -31.108 1.00 84.25 278 MET A N 1
ATOM 2188 C CA . MET A 1 278 ? 24.522 5.159 -29.883 1.00 84.25 278 MET A CA 1
ATOM 2189 C C . MET A 1 278 ? 25.920 5.454 -29.332 1.00 84.25 278 MET A C 1
ATOM 2191 O O . MET A 1 278 ? 26.178 6.588 -28.923 1.00 84.25 278 MET A O 1
ATOM 2195 N N . PHE A 1 279 ? 26.832 4.480 -29.387 1.00 85.12 279 PHE A N 1
ATOM 2196 C CA . PHE A 1 279 ? 28.217 4.614 -28.922 1.00 85.12 279 PHE A CA 1
ATOM 2197 C C . PHE A 1 279 ? 29.219 4.928 -30.037 1.00 85.12 279 PHE A C 1
ATOM 2199 O O . PHE A 1 279 ? 30.422 4.998 -29.784 1.00 85.12 279 PHE A O 1
ATOM 2206 N N . ASP A 1 280 ? 28.751 5.180 -31.259 1.00 85.06 280 ASP A N 1
ATOM 2207 C CA . ASP A 1 280 ? 29.611 5.683 -32.323 1.00 85.06 280 ASP A CA 1
ATOM 2208 C C . ASP A 1 280 ? 30.335 6.955 -31.853 1.00 85.06 280 ASP A C 1
ATOM 2210 O O . ASP A 1 280 ? 29.708 7.859 -31.294 1.00 85.06 280 ASP A O 1
ATOM 2214 N N . SER A 1 281 ? 31.648 7.011 -32.085 1.00 82.94 281 SER A N 1
ATOM 2215 C CA . SER A 1 281 ? 32.556 8.075 -31.635 1.00 82.94 281 SER A CA 1
ATOM 2216 C C . SER A 1 281 ? 32.765 8.184 -30.113 1.00 82.94 281 SER A C 1
ATOM 2218 O O . SER A 1 281 ? 33.270 9.197 -29.638 1.00 82.94 281 SER A O 1
ATOM 2220 N N . PHE A 1 282 ? 32.482 7.132 -29.331 1.00 79.44 282 PHE A N 1
ATOM 2221 C CA . PHE A 1 282 ? 32.743 7.104 -27.878 1.00 79.44 282 PHE A CA 1
ATOM 2222 C C . PHE A 1 282 ? 34.221 7.315 -27.488 1.00 79.44 282 PHE A C 1
ATOM 2224 O O . PHE A 1 282 ? 34.538 7.707 -26.366 1.00 79.44 282 PHE A O 1
ATOM 2231 N N . HIS A 1 283 ? 35.149 7.068 -28.414 1.00 78.12 283 HIS A N 1
ATOM 2232 C CA . HIS A 1 283 ? 36.580 7.275 -28.196 1.00 78.12 283 HIS A CA 1
ATOM 2233 C C . HIS A 1 283 ? 36.991 8.759 -28.179 1.00 78.12 283 HIS A C 1
ATOM 2235 O O . HIS A 1 283 ? 38.064 9.072 -27.652 1.00 78.12 283 HIS A O 1
ATOM 2241 N N . PHE A 1 284 ? 36.139 9.662 -28.680 1.00 77.56 284 PHE A N 1
ATOM 2242 C CA . PHE A 1 284 ? 36.361 11.105 -28.679 1.00 77.56 284 PHE A CA 1
ATOM 2243 C C . PHE A 1 284 ? 35.578 11.814 -27.558 1.00 77.56 284 PHE A C 1
ATOM 2245 O O . PHE A 1 284 ? 34.435 11.443 -27.267 1.00 77.56 284 PHE A O 1
ATOM 2252 N N . PRO A 1 285 ? 36.139 12.874 -26.941 1.00 70.12 285 PRO A N 1
ATOM 2253 C CA . PRO A 1 285 ? 35.381 13.752 -26.049 1.00 70.12 285 PRO A CA 1
ATOM 2254 C C . PRO A 1 285 ? 34.126 14.293 -26.753 1.00 70.12 285 PRO A C 1
ATOM 2256 O O . PRO A 1 285 ? 34.181 14.647 -27.930 1.00 70.12 285 PRO A O 1
ATOM 2259 N N . ASN A 1 286 ? 32.991 14.348 -26.049 1.00 69.69 286 ASN A N 1
ATOM 2260 C CA . ASN A 1 286 ? 31.700 14.795 -26.600 1.00 69.69 286 ASN A CA 1
ATOM 2261 C C . ASN A 1 286 ? 31.229 14.060 -27.876 1.00 69.69 286 ASN A C 1
ATOM 2263 O O . ASN A 1 286 ? 30.439 14.622 -28.631 1.00 69.69 286 ASN A O 1
ATOM 2267 N N . PHE A 1 287 ? 31.676 12.825 -28.143 1.00 71.00 287 PHE A N 1
ATOM 2268 C CA . PHE A 1 287 ? 31.242 12.046 -29.318 1.00 71.00 287 PHE A CA 1
ATOM 2269 C C . PHE A 1 287 ? 31.484 12.745 -30.670 1.00 71.00 287 PHE A C 1
ATOM 2271 O O . PHE A 1 287 ? 30.708 12.557 -31.608 1.00 71.00 287 PHE A O 1
ATOM 2278 N N . SER A 1 288 ? 32.534 13.569 -30.771 1.00 68.88 288 SER A N 1
ATOM 2279 C CA . SER A 1 288 ? 32.892 14.304 -31.999 1.00 68.88 288 SER A CA 1
ATOM 2280 C C . SER A 1 288 ? 31.831 15.291 -32.498 1.00 68.88 288 SER A C 1
ATOM 2282 O O . SER A 1 288 ? 31.729 15.549 -33.698 1.00 68.88 288 SER A O 1
ATOM 2284 N N . LEU A 1 289 ? 31.016 15.856 -31.602 1.00 70.88 289 LEU A N 1
ATOM 2285 C CA . LEU A 1 289 ? 30.033 16.866 -31.992 1.00 70.88 289 LEU A CA 1
ATOM 2286 C C . LEU A 1 289 ? 30.715 18.184 -32.413 1.00 70.88 289 LEU A C 1
ATOM 2288 O O . LEU A 1 289 ? 31.532 18.709 -31.653 1.00 70.88 289 LEU A O 1
ATOM 2292 N N . PRO A 1 290 ? 30.359 18.765 -33.577 1.00 60.47 290 PRO A N 1
ATOM 2293 C CA . PRO A 1 290 ? 30.922 20.037 -34.023 1.00 60.47 290 PRO A CA 1
ATOM 2294 C C . PRO A 1 290 ? 30.597 21.202 -33.073 1.00 60.47 290 PRO A C 1
ATOM 2296 O O . PRO A 1 290 ? 29.466 21.331 -32.585 1.00 60.47 290 PRO A O 1
ATOM 2299 N N . ASN A 1 291 ? 31.562 22.114 -32.912 1.00 57.62 291 ASN A N 1
ATOM 2300 C CA . ASN A 1 291 ? 31.416 23.425 -32.263 1.00 57.62 291 ASN A CA 1
ATOM 2301 C C . ASN A 1 291 ? 31.089 23.393 -30.755 1.00 57.62 291 ASN A C 1
ATOM 2303 O O . ASN A 1 291 ? 30.233 24.152 -30.293 1.00 57.62 291 ASN A O 1
ATOM 2307 N N . GLU A 1 292 ? 31.753 22.535 -29.977 1.00 63.62 292 GLU A N 1
ATOM 2308 C CA . GLU A 1 292 ? 31.751 22.620 -28.508 1.00 63.62 292 GLU A CA 1
ATOM 2309 C C . GLU A 1 292 ? 33.123 23.106 -28.024 1.00 63.62 292 GLU A C 1
ATOM 2311 O O . GLU A 1 292 ? 34.138 22.449 -28.250 1.00 63.62 292 GLU A O 1
ATOM 2316 N N . SER A 1 293 ? 33.155 24.271 -27.373 1.00 64.31 293 SER A N 1
ATOM 2317 C CA . SER A 1 293 ? 34.347 24.776 -26.692 1.00 64.31 293 SER A CA 1
ATOM 2318 C C . SER A 1 293 ? 34.623 23.885 -25.483 1.00 64.31 293 SER A C 1
ATOM 2320 O O . SER A 1 293 ? 33.977 24.010 -24.439 1.00 64.31 293 SER A O 1
ATOM 2322 N N . LEU A 1 294 ? 35.533 22.931 -25.650 1.00 71.81 294 LEU A N 1
ATOM 2323 C CA . LEU A 1 294 ? 35.964 22.058 -24.571 1.00 71.81 294 LEU A CA 1
ATOM 2324 C C . LEU A 1 294 ? 36.896 22.826 -23.623 1.00 71.81 294 LEU A C 1
ATOM 2326 O O . LEU A 1 294 ? 37.788 23.525 -24.105 1.00 71.81 294 LEU A O 1
ATOM 2330 N N . PRO A 1 295 ? 36.727 22.689 -22.295 1.00 73.56 295 PRO A N 1
ATOM 2331 C CA . PRO A 1 295 ? 37.713 23.193 -21.347 1.00 73.56 295 PRO A CA 1
ATOM 2332 C C . PRO A 1 295 ? 39.053 22.467 -21.534 1.00 73.56 295 PRO A C 1
ATOM 2334 O O . PRO A 1 295 ? 39.137 21.465 -22.248 1.00 73.56 295 PRO A O 1
ATOM 2337 N N . GLU A 1 296 ? 40.107 22.948 -20.880 1.00 76.69 296 GLU A N 1
ATOM 2338 C CA . GLU A 1 296 ? 41.404 22.270 -20.885 1.00 76.69 296 GLU A CA 1
ATOM 2339 C C . GLU A 1 296 ? 41.288 20.791 -20.471 1.00 76.69 296 GLU A C 1
ATOM 2341 O O . GLU A 1 296 ? 40.439 20.397 -19.663 1.00 76.69 296 GLU A O 1
ATOM 2346 N N . GLN A 1 297 ? 42.172 19.949 -21.014 1.00 75.38 297 GLN A N 1
ATOM 2347 C CA . GLN A 1 297 ? 42.128 18.493 -20.829 1.00 75.38 297 GLN A CA 1
ATOM 2348 C C . GLN A 1 297 ? 42.182 18.058 -19.354 1.00 75.38 297 GLN A C 1
ATOM 2350 O O . GLN A 1 297 ? 41.583 17.051 -18.969 1.00 75.38 297 GLN A O 1
ATOM 2355 N N . ASN A 1 298 ? 42.868 18.833 -18.514 1.00 74.81 298 ASN A N 1
ATOM 2356 C CA . ASN A 1 298 ? 42.963 18.645 -17.063 1.00 74.81 298 ASN A CA 1
ATOM 2357 C C . ASN A 1 298 ? 41.605 18.799 -16.335 1.00 74.81 298 ASN A C 1
ATOM 2359 O O . ASN A 1 298 ? 41.433 18.240 -15.251 1.00 74.81 298 ASN A O 1
ATOM 2363 N N . GLN A 1 299 ? 40.631 19.493 -16.930 1.00 80.38 299 GLN A N 1
ATOM 2364 C CA . GLN A 1 299 ? 39.319 19.792 -16.349 1.00 80.38 299 GLN A CA 1
ATOM 2365 C C . GLN A 1 299 ? 38.188 18.927 -16.917 1.00 80.38 299 GLN A C 1
ATOM 2367 O O . GLN A 1 299 ? 37.080 18.940 -16.374 1.00 80.38 299 GLN A O 1
ATOM 2372 N N . TRP A 1 300 ? 38.450 18.129 -17.959 1.00 81.56 300 TRP A N 1
ATOM 2373 C CA . TRP A 1 300 ? 37.434 17.299 -18.617 1.00 81.56 300 TRP A CA 1
ATOM 2374 C C . TRP A 1 300 ? 36.664 16.418 -17.636 1.00 81.56 300 TRP A C 1
ATOM 2376 O O . TRP A 1 300 ? 35.440 16.377 -17.684 1.00 81.56 300 TRP A O 1
ATOM 2386 N N . GLN A 1 301 ? 37.354 15.754 -16.705 1.00 77.00 301 GLN A N 1
ATOM 2387 C CA . GLN A 1 301 ? 36.708 14.860 -15.737 1.00 77.00 301 GLN A CA 1
ATOM 2388 C C . GLN A 1 301 ? 35.664 15.583 -14.876 1.00 77.00 301 GLN A C 1
ATOM 2390 O O . GLN A 1 301 ? 34.549 15.089 -14.737 1.00 77.00 301 GLN A O 1
ATOM 2395 N N . ARG A 1 302 ? 35.997 16.766 -14.344 1.00 82.38 302 ARG A N 1
ATOM 2396 C CA . ARG A 1 302 ? 35.063 17.589 -13.557 1.00 82.38 302 ARG A CA 1
ATOM 2397 C C . ARG A 1 302 ? 33.903 18.072 -14.420 1.00 82.38 302 ARG A C 1
ATOM 2399 O O . ARG A 1 302 ? 32.752 17.929 -14.029 1.00 82.38 302 ARG A O 1
ATOM 2406 N N . PHE A 1 303 ? 34.203 18.574 -15.615 1.00 82.12 303 PHE A N 1
ATOM 2407 C CA . PHE A 1 303 ? 33.200 19.075 -16.551 1.00 82.12 303 PHE A CA 1
ATOM 2408 C C . PHE A 1 303 ? 32.164 18.005 -16.938 1.00 82.12 303 PHE A C 1
ATOM 2410 O O . PHE A 1 303 ? 30.959 18.254 -16.884 1.00 82.12 303 PHE A O 1
ATOM 2417 N N . PHE A 1 304 ? 32.616 16.797 -17.288 1.00 79.38 304 PHE A N 1
ATOM 2418 C CA . PHE A 1 304 ? 31.730 15.683 -17.628 1.00 79.38 304 PHE A CA 1
ATOM 2419 C C . PHE A 1 304 ? 30.949 15.163 -16.424 1.00 79.38 304 PHE A C 1
ATOM 2421 O O . PHE A 1 304 ? 29.775 14.822 -16.563 1.00 79.38 304 PHE A O 1
ATOM 2428 N N . PHE A 1 305 ? 31.569 15.147 -15.245 1.00 81.31 305 PHE A N 1
ATOM 2429 C CA . PHE A 1 305 ? 30.915 14.733 -14.011 1.00 81.31 305 PHE A CA 1
ATOM 2430 C C . PHE A 1 305 ? 29.780 15.675 -13.598 1.00 81.31 305 PHE A C 1
ATOM 2432 O O . PHE A 1 305 ? 28.654 15.229 -13.401 1.00 81.31 305 PHE A O 1
ATOM 2439 N N . GLU A 1 306 ? 30.038 16.981 -13.544 1.00 81.19 306 GLU A N 1
ATOM 2440 C CA . GLU A 1 306 ? 29.019 17.997 -13.243 1.00 81.19 306 GLU A CA 1
ATOM 2441 C C . GLU A 1 306 ? 27.846 17.911 -14.217 1.00 81.19 306 GLU A C 1
ATOM 2443 O O . GLU A 1 306 ? 26.669 17.964 -13.852 1.00 81.19 306 GLU A O 1
ATOM 2448 N N . ARG A 1 307 ? 28.167 17.699 -15.492 1.00 78.31 307 ARG A N 1
ATOM 2449 C CA . ARG A 1 307 ? 27.165 17.514 -16.529 1.00 78.31 307 ARG A CA 1
ATOM 2450 C C . ARG A 1 307 ? 26.336 16.248 -16.329 1.00 78.31 307 ARG A C 1
ATOM 2452 O O . ARG A 1 307 ? 25.119 16.303 -16.503 1.00 78.31 307 ARG A O 1
ATOM 2459 N N . PHE A 1 308 ? 26.973 15.140 -15.957 1.00 78.50 308 PHE A N 1
ATOM 2460 C CA . PHE A 1 308 ? 26.300 13.893 -15.608 1.00 78.50 308 PHE A CA 1
ATOM 2461 C C . PHE A 1 308 ? 25.339 14.095 -14.431 1.00 78.50 308 PHE A C 1
ATOM 2463 O O . PHE A 1 308 ? 24.162 13.758 -14.548 1.00 78.50 308 PHE A O 1
ATOM 2470 N N . ILE A 1 309 ? 25.804 14.699 -13.332 1.00 77.88 309 ILE A N 1
ATOM 2471 C CA . ILE A 1 309 ? 24.993 14.960 -12.133 1.00 77.88 309 ILE A CA 1
ATOM 2472 C C . ILE A 1 309 ? 23.807 15.872 -12.455 1.00 77.88 309 ILE A C 1
ATOM 2474 O O . ILE A 1 309 ? 22.681 15.594 -12.048 1.00 77.88 309 ILE A O 1
ATOM 2478 N N . LYS A 1 310 ? 24.018 16.920 -13.253 1.00 78.75 310 LYS A N 1
ATOM 2479 C CA . LYS A 1 310 ? 22.944 17.825 -13.677 1.00 78.75 310 LYS A CA 1
ATOM 2480 C C . LYS A 1 310 ? 21.850 17.110 -14.467 1.00 78.75 310 LYS A C 1
ATOM 2482 O O . LYS A 1 310 ? 20.665 17.398 -14.311 1.00 78.75 310 LYS A O 1
ATOM 2487 N N . LEU A 1 311 ? 22.242 16.199 -15.349 1.00 73.88 311 LEU A N 1
ATOM 2488 C CA . LEU A 1 311 ? 21.312 15.533 -16.249 1.00 73.88 311 LEU A CA 1
ATOM 2489 C C . LEU A 1 311 ? 20.684 14.270 -15.635 1.00 73.88 311 LEU A C 1
ATOM 2491 O O . LEU A 1 311 ? 19.566 13.939 -16.014 1.00 73.88 311 LEU A O 1
ATOM 2495 N N . LYS A 1 312 ? 21.334 13.586 -14.676 1.00 72.56 312 LYS A N 1
ATOM 2496 C CA . LYS A 1 312 ? 20.831 12.311 -14.111 1.00 72.56 312 LYS A CA 1
ATOM 2497 C C . LYS A 1 312 ? 19.465 12.459 -13.432 1.00 72.56 312 LYS A C 1
ATOM 2499 O O . LYS A 1 312 ? 18.655 11.541 -13.479 1.00 72.56 312 LYS A O 1
ATOM 2504 N N . SER A 1 313 ? 19.231 13.613 -12.806 1.00 64.31 313 SER A N 1
ATOM 2505 C CA . SER A 1 313 ? 18.021 13.912 -12.032 1.00 64.31 313 SER A CA 1
ATOM 2506 C C . SER A 1 313 ? 16.997 14.730 -12.825 1.00 64.31 313 SER A C 1
ATOM 2508 O O . SER A 1 313 ? 15.886 14.946 -12.348 1.00 64.31 313 SER A O 1
ATOM 2510 N N . THR A 1 314 ? 17.340 15.175 -14.038 1.00 67.25 314 THR A N 1
ATOM 2511 C CA . THR A 1 314 ? 16.434 15.969 -14.871 1.00 67.25 314 THR A CA 1
ATOM 2512 C C . THR A 1 314 ? 15.663 15.061 -15.823 1.00 67.25 314 THR A C 1
ATOM 2514 O O . THR A 1 314 ? 16.235 14.206 -16.498 1.00 67.25 314 THR A O 1
ATOM 2517 N N . ARG A 1 315 ? 14.350 15.272 -15.949 1.00 69.62 315 ARG A N 1
ATOM 2518 C CA . ARG A 1 315 ? 13.552 14.578 -16.965 1.00 69.62 315 ARG A CA 1
ATOM 2519 C C . ARG A 1 315 ? 14.023 15.002 -18.356 1.00 69.62 315 ARG A C 1
ATOM 2521 O O . ARG A 1 315 ? 13.908 16.163 -18.737 1.00 69.62 315 ARG A O 1
ATOM 2528 N N . VAL A 1 316 ? 14.525 14.042 -19.133 1.00 70.62 316 VAL A N 1
ATOM 2529 C CA . VAL A 1 316 ? 15.134 14.257 -20.462 1.00 70.62 316 VAL A CA 1
ATOM 2530 C C . VAL A 1 316 ? 14.232 15.080 -21.384 1.00 70.62 316 VAL A C 1
ATOM 2532 O O . VAL A 1 316 ? 14.710 15.987 -22.060 1.00 70.62 316 VAL A O 1
ATOM 2535 N N . LYS A 1 317 ? 12.921 14.802 -21.380 1.00 71.38 317 LYS A N 1
ATOM 2536 C CA . LYS A 1 317 ? 11.941 15.536 -22.191 1.00 71.38 317 LYS A CA 1
ATOM 2537 C C . LYS A 1 317 ? 11.883 17.020 -21.810 1.00 71.38 317 LYS A C 1
ATOM 2539 O O . LYS A 1 317 ? 11.972 17.874 -22.682 1.00 71.38 317 LYS A O 1
ATOM 2544 N N . GLU A 1 318 ? 11.786 17.315 -20.516 1.00 76.38 318 GLU A N 1
ATOM 2545 C CA . GLU A 1 318 ? 11.725 18.685 -19.994 1.00 76.38 318 GLU A CA 1
ATOM 2546 C C . GLU A 1 318 ? 13.037 19.434 -20.270 1.00 76.38 318 GLU A C 1
ATOM 2548 O O . GLU A 1 318 ? 13.019 20.584 -20.703 1.00 76.38 318 GLU A O 1
ATOM 2553 N N . TYR A 1 319 ? 14.183 18.760 -20.119 1.00 77.25 319 TYR A N 1
ATOM 2554 C CA . TYR A 1 319 ? 15.486 19.344 -20.436 1.00 77.25 319 TYR A CA 1
ATOM 2555 C C . TYR A 1 319 ? 15.622 19.706 -21.920 1.00 77.25 319 TYR A C 1
ATOM 2557 O O . TYR A 1 319 ? 16.110 20.786 -22.253 1.00 77.25 319 TYR A O 1
ATOM 2565 N N . LEU A 1 320 ? 15.205 18.812 -22.822 1.00 78.62 320 LEU A N 1
ATOM 2566 C CA . LEU A 1 320 ? 15.274 19.047 -24.265 1.00 78.62 320 LEU A CA 1
ATOM 2567 C C . LEU A 1 320 ? 14.302 20.141 -24.722 1.00 78.62 320 LEU A C 1
ATOM 2569 O O . LEU A 1 320 ? 14.660 20.903 -25.616 1.00 78.62 320 LEU A O 1
ATOM 2573 N N . ALA A 1 321 ? 13.135 20.262 -24.084 1.00 79.62 321 ALA A N 1
ATOM 2574 C CA . ALA A 1 321 ? 12.197 21.356 -24.329 1.00 79.62 321 ALA A CA 1
ATOM 2575 C C . ALA A 1 321 ? 12.778 22.713 -23.888 1.00 79.62 321 ALA A C 1
ATOM 2577 O O . ALA A 1 321 ? 12.721 23.690 -24.632 1.00 79.62 321 ALA A O 1
ATOM 2578 N N . GLN A 1 322 ? 13.419 22.770 -22.713 1.00 81.81 322 GLN A N 1
ATOM 2579 C CA . GLN A 1 322 ? 14.044 23.998 -22.203 1.00 81.81 322 GLN A CA 1
ATOM 2580 C C . GLN A 1 322 ? 15.324 24.382 -22.958 1.00 81.81 322 GLN A C 1
ATOM 2582 O O . GLN A 1 322 ? 15.608 25.564 -23.154 1.00 81.81 322 GLN A O 1
ATOM 2587 N N . LYS A 1 323 ? 16.148 23.397 -23.341 1.00 81.19 323 LYS A N 1
ATOM 2588 C CA . LYS A 1 323 ? 17.480 23.613 -23.934 1.00 81.19 323 LYS A CA 1
ATOM 2589 C C . LYS A 1 323 ? 17.699 22.773 -25.199 1.00 81.19 323 LYS A C 1
ATOM 2591 O O . LYS A 1 323 ? 18.641 21.971 -25.250 1.00 81.19 323 LYS A O 1
ATOM 2596 N N . PRO A 1 324 ? 16.918 23.003 -26.269 1.00 79.88 324 PRO A N 1
ATOM 2597 C CA . PRO A 1 324 ? 16.956 22.176 -27.475 1.00 79.88 324 PRO A CA 1
ATOM 2598 C C . PRO A 1 324 ? 18.281 22.286 -28.247 1.00 79.88 324 PRO A C 1
ATOM 2600 O O . PRO A 1 324 ? 18.763 21.314 -28.823 1.00 79.88 324 PRO A O 1
ATOM 2603 N N . LYS A 1 325 ? 18.935 23.454 -28.202 1.00 81.69 325 LYS A N 1
ATOM 2604 C CA . LYS A 1 325 ? 20.237 23.700 -28.852 1.00 81.69 325 LYS A CA 1
ATOM 2605 C C . LYS A 1 325 ? 21.448 23.358 -27.970 1.00 81.69 325 LYS A C 1
ATOM 2607 O O . LYS A 1 325 ? 22.582 23.626 -28.371 1.00 81.69 325 LYS A O 1
ATOM 2612 N N . SER A 1 326 ? 21.229 22.789 -26.778 1.00 82.00 326 SER A N 1
ATOM 2613 C CA . SER A 1 326 ? 22.318 22.315 -25.913 1.00 82.00 326 SER A CA 1
ATOM 2614 C C . SER A 1 326 ? 23.153 21.251 -26.621 1.00 82.00 326 SER A C 1
ATOM 2616 O O . SER A 1 326 ? 22.698 20.602 -27.559 1.00 82.00 326 SER A O 1
ATOM 2618 N N . THR A 1 327 ? 24.378 21.020 -26.162 1.00 79.19 327 THR A N 1
ATOM 2619 C CA . THR A 1 327 ? 25.238 19.978 -26.741 1.00 79.19 327 THR A CA 1
ATOM 2620 C C . THR A 1 327 ? 24.665 18.578 -26.519 1.00 79.19 327 THR A C 1
ATOM 2622 O O . THR A 1 327 ? 24.813 17.710 -27.372 1.00 79.19 327 THR A O 1
ATOM 2625 N N . PHE A 1 328 ? 23.881 18.394 -25.453 1.00 79.19 328 PHE A N 1
ATOM 2626 C CA . PHE A 1 328 ? 23.061 17.204 -25.248 1.00 79.19 328 PHE A CA 1
ATOM 2627 C C . PHE A 1 328 ? 21.915 17.113 -26.270 1.00 79.19 328 PHE A C 1
ATOM 2629 O O . PHE A 1 328 ? 21.726 16.071 -26.881 1.00 79.19 328 PHE A O 1
ATOM 2636 N N . GLY A 1 329 ? 21.205 18.207 -26.554 1.00 81.88 329 GLY A N 1
ATOM 2637 C CA . GLY A 1 329 ? 20.205 18.240 -27.629 1.00 81.88 329 GLY A CA 1
ATOM 2638 C C . GLY A 1 329 ? 20.800 17.950 -29.013 1.00 81.88 329 GLY A C 1
ATOM 2639 O O . GLY A 1 329 ? 20.265 17.132 -29.762 1.00 81.88 329 GLY A O 1
ATOM 2640 N N . LYS A 1 330 ? 21.961 18.533 -29.337 1.00 84.19 330 LYS A N 1
ATOM 2641 C CA . LYS A 1 330 ? 22.706 18.244 -30.577 1.00 84.19 330 LYS A CA 1
ATOM 2642 C C . LYS A 1 330 ? 23.092 16.768 -30.671 1.00 84.19 330 LYS A C 1
ATOM 2644 O O . LYS A 1 330 ? 22.900 16.166 -31.726 1.00 84.19 330 LYS A O 1
ATOM 2649 N N . PHE A 1 331 ? 23.578 16.188 -29.572 1.00 83.12 331 PHE A N 1
ATOM 2650 C CA . PHE A 1 331 ? 23.842 14.756 -29.471 1.00 83.12 331 PHE A CA 1
ATOM 2651 C C . PHE A 1 331 ? 22.587 13.943 -29.791 1.00 83.12 331 PHE A C 1
ATOM 2653 O O . PHE A 1 331 ? 22.619 13.081 -30.669 1.00 83.12 331 PHE A O 1
ATOM 2660 N N . CYS A 1 332 ? 21.465 14.265 -29.139 1.00 82.56 332 CYS A N 1
ATOM 2661 C CA . CYS A 1 332 ? 20.222 13.534 -29.331 1.00 82.56 332 CYS A CA 1
ATOM 2662 C C . CYS A 1 332 ? 19.723 13.580 -30.769 1.00 82.56 332 CYS A C 1
ATOM 2664 O O . CYS A 1 332 ? 19.334 12.555 -31.327 1.00 82.56 332 CYS A O 1
ATOM 2666 N N . ARG A 1 333 ? 19.795 14.760 -31.384 1.00 84.31 333 ARG A N 1
ATOM 2667 C CA . ARG A 1 333 ? 19.485 14.954 -32.797 1.00 84.31 333 ARG A CA 1
ATOM 2668 C C . ARG A 1 333 ? 20.379 14.090 -33.687 1.00 84.31 333 ARG A C 1
ATOM 2670 O O . ARG A 1 333 ? 19.866 13.366 -34.534 1.00 84.31 333 ARG A O 1
ATOM 2677 N N . ALA A 1 334 ? 21.698 14.162 -33.506 1.00 85.94 334 ALA A N 1
ATOM 2678 C CA . ALA A 1 334 ? 22.648 13.430 -34.340 1.00 85.94 334 ALA A CA 1
ATOM 2679 C C . ALA A 1 334 ? 22.425 11.913 -34.251 1.00 85.94 334 ALA A C 1
ATOM 2681 O O . ALA A 1 334 ? 22.402 11.232 -35.275 1.00 85.94 334 ALA A O 1
ATOM 2682 N N . LYS A 1 335 ? 22.199 11.393 -33.039 1.00 86.44 335 LYS A N 1
ATOM 2683 C CA . LYS A 1 335 ? 21.931 9.968 -32.826 1.00 86.44 335 LYS A CA 1
ATOM 2684 C C . LYS A 1 335 ? 20.573 9.533 -33.366 1.00 86.44 335 LYS A C 1
ATOM 2686 O O . LYS A 1 335 ? 20.513 8.485 -33.991 1.00 86.44 335 LYS A O 1
ATOM 2691 N N . TYR A 1 336 ? 19.517 10.339 -33.226 1.00 85.94 336 TYR A N 1
ATOM 2692 C CA . TYR A 1 336 ? 18.218 10.038 -33.848 1.00 85.94 336 TYR A CA 1
ATOM 2693 C C . TYR A 1 336 ? 18.329 9.874 -35.355 1.0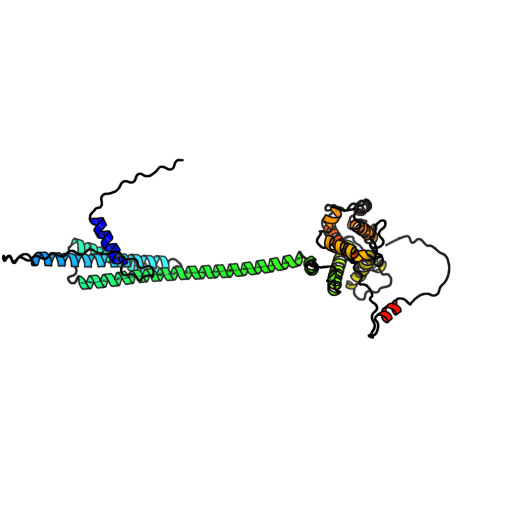0 85.94 336 TYR A C 1
ATOM 2695 O O . TYR A 1 336 ? 17.850 8.891 -35.910 1.00 85.94 336 TYR A O 1
ATOM 2703 N N . LEU A 1 337 ? 18.994 10.826 -36.011 1.00 86.19 337 LEU A N 1
ATOM 2704 C CA . LEU A 1 337 ? 19.082 10.842 -37.466 1.00 86.19 337 LEU A CA 1
ATOM 2705 C C . LEU A 1 337 ? 19.872 9.653 -38.024 1.00 86.19 337 LEU A C 1
ATOM 2707 O O . LEU A 1 337 ? 19.562 9.228 -39.139 1.00 86.19 337 LEU A O 1
ATOM 2711 N N . LYS A 1 338 ? 20.841 9.135 -37.254 1.00 87.56 338 LYS A N 1
ATOM 2712 C CA . LYS A 1 338 ? 21.601 7.912 -37.552 1.00 87.56 338 LYS A CA 1
ATOM 2713 C C . LYS A 1 338 ? 20.807 6.639 -37.252 1.00 87.56 338 LYS A C 1
ATOM 2715 O O . LYS A 1 338 ? 20.749 5.744 -38.085 1.00 87.56 338 LYS A O 1
ATOM 2720 N N . LEU A 1 339 ? 20.170 6.581 -36.084 1.00 88.69 339 LEU A N 1
ATOM 2721 C CA . LEU A 1 339 ? 19.481 5.389 -35.600 1.00 88.69 339 LEU A CA 1
ATOM 2722 C C . LEU A 1 339 ? 18.183 5.108 -36.365 1.00 88.69 339 LEU A C 1
ATOM 2724 O O . LEU A 1 339 ? 17.895 3.960 -36.685 1.00 88.69 339 LEU A O 1
ATOM 2728 N N . VAL A 1 340 ? 17.384 6.142 -36.647 1.00 85.75 340 VAL A N 1
ATOM 2729 C CA . VAL A 1 340 ? 16.048 5.994 -37.238 1.00 85.75 340 VAL A CA 1
ATOM 2730 C C . VAL A 1 340 ? 16.087 6.365 -38.713 1.00 85.75 340 VAL A C 1
ATOM 2732 O O . VAL A 1 340 ? 15.943 7.531 -39.058 1.00 85.75 340 VAL A O 1
ATOM 2735 N N . HIS A 1 341 ? 16.275 5.396 -39.603 1.00 87.25 341 HIS A N 1
ATOM 2736 C CA . HIS A 1 341 ? 16.263 5.617 -41.051 1.00 87.25 341 HIS A CA 1
ATOM 2737 C C . HIS A 1 341 ? 14.940 6.262 -41.533 1.00 87.25 341 HIS A C 1
ATOM 2739 O O . HIS A 1 341 ? 13.879 5.886 -41.032 1.00 87.25 341 HIS A O 1
ATOM 2745 N N . PRO A 1 342 ? 14.947 7.167 -42.538 1.00 87.75 342 PRO A N 1
ATOM 2746 C CA . PRO A 1 342 ? 13.725 7.774 -43.078 1.00 87.75 342 PRO A CA 1
ATOM 2747 C C . PRO A 1 342 ? 12.625 6.767 -43.441 1.00 87.75 342 PRO A C 1
ATOM 2749 O O . PRO A 1 342 ? 11.469 7.011 -43.128 1.00 87.75 342 PRO A O 1
ATOM 2752 N N . LYS A 1 343 ? 12.985 5.610 -44.021 1.00 85.62 343 LYS A N 1
ATOM 2753 C CA . LYS A 1 343 ? 12.023 4.526 -44.313 1.00 85.62 343 LYS A CA 1
ATOM 2754 C C . LYS A 1 343 ? 11.333 3.983 -43.052 1.00 85.62 343 LYS A C 1
ATOM 2756 O O . LYS A 1 343 ? 10.129 3.769 -43.070 1.00 85.62 343 LYS A O 1
ATOM 2761 N N . MET A 1 344 ? 12.077 3.794 -41.958 1.00 85.12 344 MET A N 1
ATOM 2762 C CA . MET A 1 344 ? 11.489 3.366 -40.681 1.00 85.12 344 MET A CA 1
ATOM 2763 C C . MET A 1 344 ? 10.530 4.429 -40.151 1.00 85.12 344 MET A C 1
ATOM 2765 O O . MET A 1 344 ? 9.426 4.116 -39.729 1.00 85.12 344 MET A O 1
ATOM 2769 N N . GLU A 1 345 ? 10.915 5.701 -40.241 1.00 83.25 345 GLU A N 1
ATOM 2770 C CA . GLU A 1 345 ? 10.074 6.808 -39.789 1.00 83.25 345 GLU A CA 1
ATOM 2771 C C . GLU A 1 345 ? 8.770 6.922 -40.593 1.00 83.25 345 GLU A C 1
ATOM 2773 O O . GLU A 1 345 ? 7.696 7.054 -40.007 1.00 83.25 345 GLU A O 1
ATOM 2778 N N . SER A 1 346 ? 8.843 6.805 -41.923 1.00 85.00 346 SER A N 1
ATOM 2779 C CA . SER A 1 346 ? 7.652 6.801 -42.774 1.00 85.00 346 SER A CA 1
ATOM 2780 C C . SER A 1 346 ? 6.745 5.605 -42.502 1.00 85.00 346 SER A C 1
ATOM 2782 O O . SER A 1 346 ? 5.533 5.765 -42.546 1.00 85.00 346 SER A O 1
ATOM 2784 N N . SER A 1 347 ? 7.299 4.431 -42.186 1.00 83.06 347 SER A N 1
ATOM 2785 C CA . SER A 1 347 ? 6.491 3.259 -41.837 1.00 83.06 347 SER A CA 1
ATOM 2786 C C . SER A 1 347 ? 5.830 3.392 -40.465 1.00 83.06 347 SER A C 1
ATOM 2788 O O . SER A 1 347 ? 4.643 3.122 -40.350 1.00 83.06 347 SER A O 1
ATOM 2790 N N . PHE A 1 348 ? 6.556 3.864 -39.446 1.00 80.19 348 PHE A N 1
ATOM 2791 C CA . PHE A 1 348 ? 6.022 3.961 -38.080 1.00 80.19 348 PHE A CA 1
ATOM 2792 C C . PHE A 1 348 ? 5.028 5.114 -37.909 1.00 80.19 348 PHE A C 1
ATOM 2794 O O . PHE A 1 348 ? 4.123 5.041 -37.081 1.00 80.19 348 PHE A O 1
ATOM 2801 N N . PHE A 1 349 ? 5.214 6.216 -38.644 1.00 77.69 349 PHE A N 1
ATOM 2802 C CA . PHE A 1 349 ? 4.446 7.449 -38.432 1.00 77.69 349 PHE A CA 1
ATOM 2803 C C . PHE A 1 349 ? 3.666 7.926 -39.660 1.00 77.69 349 PHE A C 1
ATOM 2805 O O . PHE A 1 349 ? 2.978 8.944 -39.577 1.00 77.69 349 PHE A O 1
ATOM 2812 N N . GLY A 1 350 ? 3.794 7.249 -40.802 1.00 79.56 350 GLY A N 1
ATOM 2813 C CA . GLY A 1 350 ? 3.149 7.631 -42.061 1.00 79.56 350 GLY A CA 1
ATOM 2814 C C . GLY A 1 350 ? 3.716 8.898 -42.716 1.00 79.56 350 GLY A C 1
ATOM 2815 O O . GLY A 1 350 ? 3.221 9.316 -43.757 1.00 79.56 350 GLY A O 1
ATOM 2816 N N . ASN A 1 351 ? 4.719 9.556 -42.119 1.00 82.19 351 ASN A N 1
ATOM 2817 C CA . ASN A 1 351 ? 5.325 10.789 -42.633 1.00 82.19 351 ASN A CA 1
ATOM 2818 C C . ASN A 1 351 ? 6.722 11.048 -42.027 1.00 82.19 351 ASN A C 1
ATOM 2820 O O . ASN A 1 351 ? 7.132 10.391 -41.076 1.00 82.19 351 ASN A O 1
ATOM 2824 N N . LEU A 1 352 ? 7.439 12.045 -42.564 1.00 84.62 352 LEU A N 1
ATOM 2825 C CA . LEU A 1 352 ? 8.772 12.484 -42.104 1.00 84.62 352 LEU A CA 1
ATOM 2826 C C . LEU A 1 352 ? 8.730 13.787 -41.280 1.00 84.62 352 LEU A C 1
ATOM 2828 O O . LEU A 1 352 ? 9.716 14.531 -41.204 1.00 84.62 352 LEU A O 1
ATOM 2832 N N . SER A 1 353 ? 7.574 14.115 -40.692 1.00 80.94 353 SER A N 1
ATOM 2833 C CA . SER A 1 353 ? 7.396 15.372 -39.950 1.00 80.94 353 SER A CA 1
ATOM 2834 C C . SER A 1 353 ? 8.339 15.464 -38.747 1.00 80.94 353 SER A C 1
ATOM 2836 O O . SER A 1 353 ? 8.876 16.535 -38.461 1.00 80.94 353 SER A O 1
ATOM 2838 N N . GLN A 1 354 ? 8.614 14.338 -38.081 1.00 78.12 354 GLN A N 1
ATOM 2839 C CA . GLN A 1 354 ? 9.478 14.310 -36.902 1.00 78.12 354 GLN A CA 1
ATOM 2840 C C . GLN A 1 354 ? 10.927 14.605 -37.273 1.00 78.12 354 GLN A C 1
ATOM 2842 O O . GLN A 1 354 ? 11.573 15.412 -36.611 1.00 78.12 354 GLN A O 1
ATOM 2847 N N . ARG A 1 355 ? 11.425 14.023 -38.363 1.00 84.88 355 ARG A N 1
ATOM 2848 C CA . ARG A 1 355 ? 12.745 14.300 -38.930 1.00 84.88 355 ARG A CA 1
ATOM 2849 C C . ARG A 1 355 ? 12.894 15.756 -39.319 1.00 84.88 355 ARG A C 1
ATOM 2851 O O . ARG A 1 355 ? 13.947 16.327 -39.052 1.00 84.88 355 ARG A O 1
ATOM 2858 N N . SER A 1 356 ? 11.862 16.366 -39.901 1.00 85.50 356 SER A N 1
ATOM 2859 C CA . SER A 1 356 ? 11.858 17.799 -40.217 1.00 85.50 356 SER A CA 1
ATOM 2860 C C . SER A 1 356 ? 11.979 18.657 -38.948 1.00 85.50 356 SER A C 1
ATOM 2862 O O . SER A 1 356 ? 12.865 19.509 -38.851 1.00 85.50 356 SER A O 1
ATOM 2864 N N . ILE A 1 357 ? 11.183 18.352 -37.916 1.00 83.12 357 ILE A N 1
ATOM 2865 C CA . ILE A 1 357 ? 11.235 19.029 -36.608 1.00 83.12 357 ILE A CA 1
ATOM 2866 C C . ILE A 1 357 ? 12.621 18.868 -35.966 1.00 83.12 357 ILE A C 1
ATOM 2868 O O . ILE A 1 357 ? 13.249 19.860 -35.586 1.00 83.12 357 ILE A O 1
ATOM 2872 N N . VAL A 1 358 ? 13.144 17.642 -35.914 1.00 83.44 358 VAL A N 1
ATOM 2873 C CA . VAL A 1 358 ? 14.471 17.334 -35.365 1.00 83.44 358 VAL A CA 1
ATOM 2874 C C . VAL A 1 358 ? 15.572 18.029 -36.171 1.00 83.44 358 VAL A C 1
ATOM 2876 O O . VAL A 1 358 ? 16.513 18.569 -35.588 1.00 83.44 358 VAL A O 1
ATOM 2879 N N . ASN A 1 359 ? 15.446 18.112 -37.498 1.00 83.44 359 ASN A N 1
ATOM 2880 C CA . ASN A 1 359 ? 16.381 18.843 -38.352 1.00 83.44 359 ASN A CA 1
ATOM 2881 C C . ASN A 1 359 ? 16.362 20.356 -38.124 1.00 83.44 359 ASN A C 1
ATOM 2883 O O . ASN A 1 359 ? 17.419 20.986 -38.172 1.00 83.44 359 ASN A O 1
ATOM 2887 N N . SER A 1 360 ? 15.205 20.925 -37.787 1.00 81.62 360 SER A N 1
ATOM 2888 C CA . SER A 1 360 ? 15.094 22.333 -37.379 1.00 81.62 360 SER A CA 1
ATOM 2889 C C . SER A 1 360 ? 15.716 22.622 -36.001 1.00 81.62 360 SER A C 1
ATOM 2891 O O . SER A 1 360 ? 15.773 23.773 -35.566 1.00 81.62 360 SER A O 1
ATOM 2893 N N . GLY A 1 361 ? 16.209 21.591 -35.302 1.00 74.94 361 GLY A N 1
ATOM 2894 C CA . GLY A 1 361 ? 16.783 21.711 -33.963 1.00 74.94 361 GLY A CA 1
ATOM 2895 C C . GLY A 1 361 ? 15.731 21.869 -32.866 1.00 74.94 361 GLY A C 1
ATOM 2896 O O . GLY A 1 361 ? 16.062 22.361 -31.790 1.00 74.94 361 GLY A O 1
ATOM 2897 N N . LYS A 1 362 ? 14.482 21.479 -33.142 1.00 78.31 362 LYS A N 1
ATOM 2898 C CA . LYS A 1 362 ? 13.381 21.408 -32.177 1.00 78.31 362 LYS A CA 1
ATOM 2899 C C . LYS A 1 362 ? 13.106 19.950 -31.810 1.00 78.31 362 LYS A C 1
ATOM 2901 O O . LYS A 1 362 ? 13.452 19.036 -32.556 1.00 78.31 362 LYS A O 1
ATOM 2906 N N . PHE A 1 363 ? 12.456 19.740 -30.672 1.00 74.81 363 PHE A N 1
ATOM 2907 C CA . PHE A 1 363 ? 11.969 18.429 -30.256 1.00 74.81 363 PHE A CA 1
ATOM 2908 C C . PHE A 1 363 ? 10.436 18.452 -30.242 1.00 74.81 363 PHE A C 1
ATOM 2910 O O . PHE A 1 363 ? 9.858 19.460 -29.846 1.00 74.81 363 PHE A O 1
ATOM 2917 N N . PRO A 1 364 ? 9.763 17.399 -30.726 1.00 64.19 364 PRO A N 1
ATOM 2918 C CA . PRO A 1 364 ? 8.303 17.363 -30.763 1.00 64.19 364 PRO A CA 1
ATOM 2919 C C . PRO A 1 364 ? 7.716 17.307 -29.340 1.00 64.19 364 PRO A C 1
ATOM 2921 O O . PRO A 1 364 ? 8.009 16.372 -28.591 1.00 64.19 364 PRO A O 1
ATOM 2924 N N . ASP A 1 365 ? 6.885 18.293 -28.972 1.00 54.97 365 ASP A N 1
ATOM 2925 C CA . ASP A 1 365 ? 6.426 18.496 -27.585 1.00 54.97 365 ASP A CA 1
ATOM 2926 C C . ASP A 1 365 ? 5.124 17.757 -27.190 1.00 54.97 365 ASP A C 1
ATOM 2928 O O . ASP A 1 365 ? 4.901 17.498 -26.001 1.00 54.97 365 ASP A O 1
ATOM 2932 N N . THR A 1 366 ? 4.296 17.291 -28.128 1.00 43.00 366 THR A N 1
ATOM 2933 C CA . THR A 1 366 ? 2.935 16.768 -27.841 1.00 43.00 366 THR A CA 1
ATOM 2934 C C . THR A 1 366 ? 2.501 15.638 -28.807 1.00 43.00 366 THR A C 1
ATOM 2936 O O . THR A 1 366 ? 3.210 15.365 -29.777 1.00 43.00 366 THR A O 1
ATOM 2939 N N . PRO A 1 367 ? 1.448 14.848 -28.485 1.00 38.59 367 PRO A N 1
ATOM 2940 C CA . PRO A 1 367 ? 1.379 13.423 -28.809 1.00 38.59 367 PRO A CA 1
ATOM 2941 C C . PRO A 1 367 ? 0.879 13.157 -30.231 1.00 38.59 367 PRO A C 1
ATOM 2943 O O . PRO A 1 367 ? -0.282 13.386 -30.545 1.00 38.59 367 PRO A O 1
ATOM 2946 N N . SER A 1 368 ? 1.723 12.563 -31.070 1.00 32.91 368 SER A N 1
ATOM 2947 C CA . SER A 1 368 ? 1.270 11.915 -32.302 1.00 32.91 368 SER A CA 1
ATOM 2948 C C . SER A 1 368 ? 1.062 10.421 -32.027 1.00 32.91 368 SER A C 1
ATOM 2950 O O . SER A 1 368 ? 2.004 9.651 -32.148 1.00 32.91 368 SER A O 1
ATOM 2952 N N . SER A 1 369 ? -0.137 10.001 -31.617 1.00 34.72 369 SER A N 1
ATOM 2953 C CA . SER A 1 369 ? -0.500 8.604 -31.282 1.00 34.72 369 SER A CA 1
ATOM 2954 C C . SER A 1 369 ? 0.178 8.012 -30.016 1.00 34.72 369 SER A C 1
ATOM 2956 O O . SER A 1 369 ? 1.360 8.270 -29.759 1.00 34.72 369 SER A O 1
ATOM 2958 N N . PRO A 1 370 ? -0.531 7.188 -29.207 1.00 35.06 370 PRO A N 1
ATOM 2959 C CA . PRO A 1 370 ? 0.030 6.502 -28.028 1.00 35.06 370 PRO A CA 1
ATOM 2960 C C . PRO A 1 370 ? 1.269 5.633 -28.329 1.00 35.06 370 PRO A C 1
ATOM 2962 O O . PRO A 1 370 ? 2.083 5.385 -27.435 1.00 35.06 370 PRO A O 1
ATOM 2965 N N . HIS A 1 371 ? 1.456 5.231 -29.589 1.00 35.03 371 HIS A N 1
ATOM 2966 C CA . HIS A 1 371 ? 2.611 4.469 -30.073 1.00 35.03 371 HIS A CA 1
ATOM 2967 C C . HIS A 1 371 ? 3.890 5.332 -30.108 1.00 35.03 371 HIS A C 1
ATOM 2969 O O . HIS A 1 371 ? 4.940 4.921 -29.605 1.00 35.03 371 HIS A O 1
ATOM 2975 N N . SER A 1 372 ? 3.801 6.607 -30.527 1.00 34.38 372 SER A N 1
ATOM 2976 C CA . SER A 1 372 ? 4.969 7.507 -30.513 1.00 34.38 372 SER A CA 1
ATOM 2977 C C . SER A 1 372 ? 5.406 7.915 -29.105 1.00 34.38 372 SER A C 1
ATOM 2979 O O . SER A 1 372 ? 6.583 8.201 -28.896 1.00 34.38 372 SER A O 1
ATOM 2981 N N . GLN A 1 373 ? 4.509 7.917 -28.111 1.00 34.19 373 GLN A N 1
ATOM 2982 C CA . GLN A 1 373 ? 4.870 8.246 -26.726 1.00 34.19 373 GLN A CA 1
ATOM 2983 C C . GLN A 1 373 ? 5.793 7.191 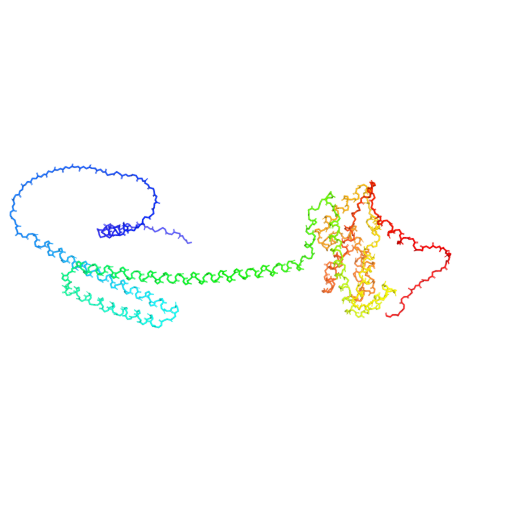-26.103 1.00 34.19 373 GLN A C 1
ATOM 2985 O O . GLN A 1 373 ? 6.784 7.552 -25.462 1.00 34.19 373 GLN A O 1
ATOM 2990 N N . LYS A 1 374 ? 5.514 5.899 -26.325 1.00 36.00 374 LYS A N 1
ATOM 2991 C CA . LYS A 1 374 ? 6.345 4.793 -25.818 1.00 36.00 374 LYS A CA 1
ATOM 2992 C C . LYS A 1 374 ? 7.715 4.779 -26.489 1.00 36.00 374 LYS A C 1
ATOM 2994 O O . LYS A 1 374 ? 8.731 4.708 -25.798 1.00 36.00 374 LYS A O 1
ATOM 2999 N N . TRP A 1 375 ? 7.747 4.953 -27.809 1.00 36.50 375 TRP A N 1
ATOM 3000 C CA . TRP A 1 375 ? 8.987 5.040 -28.577 1.00 36.50 375 TRP A CA 1
ATOM 3001 C C . TRP A 1 375 ? 9.847 6.239 -28.183 1.00 36.50 375 TRP A C 1
ATOM 3003 O O . TRP A 1 375 ? 11.041 6.083 -27.962 1.00 36.50 375 TRP A O 1
ATOM 3013 N N . ARG A 1 376 ? 9.258 7.428 -28.003 1.00 42.28 376 ARG A N 1
ATOM 3014 C CA . ARG A 1 376 ? 9.986 8.640 -27.582 1.00 42.28 376 ARG A CA 1
ATOM 3015 C C . ARG A 1 376 ? 10.477 8.574 -26.138 1.00 42.28 376 ARG A C 1
ATOM 3017 O O . ARG A 1 376 ? 11.555 9.089 -25.854 1.00 42.28 376 ARG A O 1
ATOM 3024 N N . SER A 1 377 ? 9.726 7.937 -25.237 1.00 37.94 377 SER A N 1
ATOM 3025 C CA . SER A 1 377 ? 10.167 7.685 -23.858 1.00 37.94 377 SER A CA 1
ATOM 3026 C C . SER A 1 377 ? 11.332 6.688 -23.816 1.00 37.94 377 SER A C 1
ATOM 3028 O O . SER A 1 377 ? 12.334 6.958 -23.156 1.00 37.94 377 SER A O 1
ATOM 3030 N N . GLY A 1 378 ? 11.258 5.593 -24.583 1.00 39.62 378 GLY A N 1
ATOM 3031 C CA . GLY A 1 378 ? 12.350 4.624 -24.720 1.00 39.62 378 GLY A CA 1
ATOM 3032 C C . GLY A 1 378 ? 13.585 5.202 -25.417 1.00 39.62 378 GLY A C 1
ATOM 3033 O O . GLY A 1 378 ? 14.708 4.974 -24.972 1.00 39.62 378 GLY A O 1
ATOM 3034 N N . PHE A 1 379 ? 13.380 6.011 -26.457 1.00 43.66 379 PHE A N 1
ATOM 3035 C CA . PHE A 1 379 ? 14.427 6.704 -27.201 1.00 43.66 379 PHE A CA 1
ATOM 3036 C C . PHE A 1 379 ? 15.103 7.771 -26.325 1.00 43.66 379 PHE A C 1
ATOM 3038 O O . PHE A 1 379 ? 16.320 7.754 -26.177 1.00 43.66 379 PHE A O 1
ATOM 3045 N N . GLY A 1 380 ? 14.342 8.617 -25.621 1.00 44.31 380 GLY A N 1
ATOM 3046 C CA . GLY A 1 380 ? 14.878 9.579 -24.650 1.00 44.31 380 GLY A CA 1
ATOM 3047 C C . GLY A 1 380 ? 15.701 8.918 -23.537 1.00 44.31 380 GLY A C 1
ATOM 3048 O O . GLY A 1 380 ? 16.790 9.395 -23.220 1.00 44.31 380 GLY A O 1
ATOM 3049 N N . SER A 1 381 ? 15.249 7.774 -23.013 1.00 43.16 381 SER A N 1
ATOM 3050 C CA . SER A 1 381 ? 16.006 6.981 -22.032 1.00 43.16 381 SER A CA 1
ATOM 3051 C C . SER A 1 381 ? 17.224 6.251 -22.615 1.00 43.16 381 SER A C 1
ATOM 3053 O O . SER A 1 381 ? 18.130 5.926 -21.856 1.00 43.16 381 SER A O 1
ATOM 3055 N N . CYS A 1 382 ? 17.296 6.004 -23.928 1.00 41.50 382 CYS A N 1
ATOM 3056 C CA . CYS A 1 382 ? 18.471 5.400 -24.578 1.00 41.50 382 CYS A CA 1
ATOM 3057 C C . CYS A 1 382 ? 19.516 6.431 -25.010 1.00 41.50 382 CYS A C 1
ATOM 3059 O O . CYS A 1 382 ? 20.712 6.171 -24.931 1.00 41.50 382 CYS A O 1
ATOM 3061 N N . ILE A 1 383 ? 19.086 7.613 -25.447 1.00 45.25 383 ILE A N 1
ATOM 3062 C CA . ILE A 1 383 ? 19.978 8.693 -25.886 1.00 45.25 383 ILE A CA 1
ATOM 3063 C C . ILE A 1 383 ? 20.523 9.512 -24.747 1.00 45.25 383 ILE A C 1
ATOM 3065 O O . ILE A 1 383 ? 21.608 10.079 -24.877 1.00 45.25 383 ILE A O 1
ATOM 3069 N N . ALA A 1 384 ? 19.814 9.566 -23.623 1.00 37.69 384 ALA A N 1
ATOM 3070 C CA . ALA A 1 384 ? 20.333 10.316 -22.507 1.00 37.69 384 ALA A CA 1
ATOM 3071 C C . ALA A 1 384 ? 21.699 9.806 -22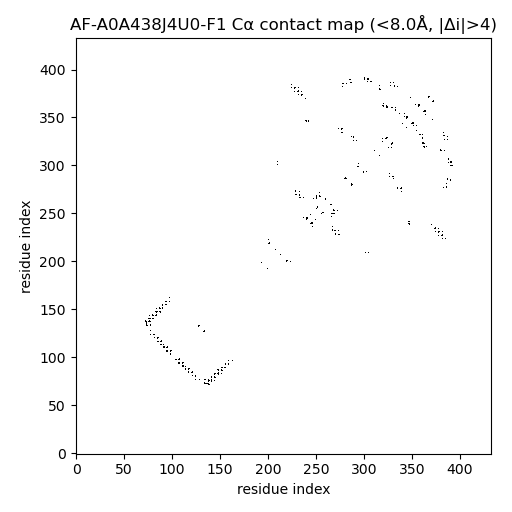.039 1.00 37.69 384 ALA A C 1
ATOM 3073 O O . ALA A 1 384 ? 22.405 10.545 -21.385 1.00 37.69 384 ALA A O 1
ATOM 3074 N N . TRP A 1 385 ? 22.133 8.604 -22.425 1.00 47.06 385 TRP A N 1
ATOM 3075 C CA . TRP A 1 385 ? 23.209 7.924 -21.719 1.00 47.06 385 TRP A CA 1
ATOM 3076 C C . TRP A 1 385 ? 24.579 7.846 -22.387 1.00 47.06 385 TRP A C 1
ATOM 3078 O O . TRP A 1 385 ? 25.553 7.909 -21.636 1.00 47.06 385 TRP A O 1
ATOM 3088 N N . PRO A 1 386 ? 24.760 7.799 -23.721 1.00 36.72 386 PRO A N 1
ATOM 3089 C CA . PRO A 1 386 ? 26.115 7.877 -24.244 1.00 36.72 386 PRO A CA 1
ATOM 3090 C C . PRO A 1 386 ? 26.747 9.209 -23.816 1.00 36.72 386 PRO A C 1
ATOM 3092 O O . PRO A 1 386 ? 27.840 9.197 -23.255 1.00 36.72 386 PRO A O 1
ATOM 3095 N N . PHE A 1 387 ? 26.002 10.323 -23.846 1.00 30.88 387 PHE A N 1
ATOM 3096 C CA . PHE A 1 387 ? 26.470 11.613 -23.318 1.00 30.88 387 PHE A CA 1
ATOM 3097 C C . PHE A 1 387 ? 26.923 11.570 -21.835 1.00 30.88 387 PHE A C 1
ATOM 3099 O O . PHE A 1 387 ? 27.751 12.366 -21.406 1.00 30.88 387 PHE A O 1
ATOM 3106 N N . HIS A 1 388 ? 26.415 10.619 -21.052 1.00 37.88 388 HIS A N 1
ATOM 3107 C CA . HIS A 1 388 ? 26.681 10.456 -19.621 1.00 37.88 388 HIS A CA 1
ATOM 3108 C C . HIS A 1 388 ? 27.874 9.547 -19.284 1.00 37.88 388 HIS A C 1
ATOM 3110 O O . HIS A 1 388 ? 28.225 9.424 -18.113 1.00 37.88 388 HIS A O 1
ATOM 3116 N N . SER A 1 389 ? 28.502 8.900 -20.271 1.00 28.92 389 SER A N 1
ATOM 3117 C CA . SER A 1 389 ? 29.520 7.857 -20.039 1.00 28.92 389 SER A CA 1
ATOM 3118 C C . SER A 1 389 ? 30.983 8.332 -20.128 1.00 28.92 389 SER A C 1
ATOM 3120 O O . SER A 1 389 ? 31.909 7.525 -20.042 1.00 28.92 389 SER A O 1
ATOM 3122 N N . THR A 1 390 ? 31.239 9.639 -20.215 1.00 32.12 390 THR A N 1
ATOM 3123 C CA . THR A 1 390 ? 32.597 10.214 -20.223 1.00 32.12 390 THR A CA 1
ATOM 3124 C C . THR A 1 390 ? 33.188 10.371 -18.816 1.00 32.12 390 THR A C 1
ATOM 3126 O O . THR A 1 390 ? 33.399 11.470 -18.315 1.00 32.12 390 THR A O 1
ATOM 3129 N N . LEU A 1 391 ? 33.549 9.251 -18.188 1.00 28.48 391 LEU A N 1
ATOM 3130 C CA . LEU A 1 391 ? 34.476 9.222 -17.051 1.00 28.48 391 LEU A CA 1
ATOM 3131 C C . LEU A 1 391 ? 35.584 8.209 -17.350 1.00 28.48 391 LEU A C 1
ATOM 3133 O O . LEU A 1 391 ? 35.418 7.006 -17.177 1.00 28.48 391 LEU A O 1
ATOM 3137 N N . ARG A 1 392 ? 36.726 8.700 -17.846 1.00 28.20 392 ARG A N 1
ATOM 3138 C CA . ARG A 1 392 ? 37.912 7.875 -18.120 1.00 28.20 392 ARG A CA 1
ATOM 3139 C C . ARG A 1 392 ? 38.822 7.866 -16.874 1.00 28.20 392 ARG A C 1
ATOM 3141 O O . ARG A 1 392 ? 39.242 8.953 -16.460 1.00 28.20 392 ARG A O 1
ATOM 3148 N N . PRO A 1 393 ? 39.167 6.708 -16.277 1.00 27.03 393 PRO A N 1
ATOM 3149 C CA . PRO A 1 393 ? 40.205 6.635 -15.250 1.00 27.03 393 PRO A CA 1
ATOM 3150 C C . PRO A 1 393 ? 41.600 6.766 -15.886 1.00 27.03 393 PRO A C 1
ATOM 3152 O O . PRO A 1 393 ? 41.849 6.261 -16.983 1.00 27.03 393 PRO A O 1
ATOM 3155 N N . LYS A 1 394 ? 42.515 7.473 -15.209 1.00 28.38 394 LYS A N 1
ATOM 3156 C CA . LYS A 1 394 ? 43.926 7.579 -15.616 1.00 28.38 394 LYS A CA 1
ATOM 3157 C C . LYS A 1 394 ? 44.595 6.204 -15.525 1.00 28.38 394 LYS A C 1
ATOM 3159 O O . LYS A 1 394 ? 44.475 5.526 -14.510 1.00 28.38 394 LYS A O 1
ATOM 3164 N N . SER A 1 395 ? 45.372 5.837 -16.543 1.00 30.09 395 SER A N 1
ATOM 3165 C CA . SER A 1 395 ? 46.377 4.781 -16.431 1.00 30.09 395 SER A CA 1
ATOM 3166 C C . SER A 1 395 ? 47.541 5.289 -15.573 1.00 30.09 395 SER A C 1
ATOM 3168 O O . SER A 1 395 ? 48.354 6.084 -16.052 1.00 30.09 395 SER A O 1
ATOM 3170 N N . SER A 1 396 ? 47.637 4.862 -14.316 1.00 28.14 396 SER A N 1
ATOM 3171 C CA . SER A 1 396 ? 48.862 5.019 -13.529 1.00 28.14 396 SER A CA 1
ATOM 3172 C C . SER A 1 396 ? 49.815 3.861 -13.836 1.00 28.14 396 SER A C 1
ATOM 3174 O O . SER A 1 396 ? 49.444 2.689 -13.821 1.00 28.14 396 SER A O 1
ATOM 3176 N N . LYS A 1 397 ? 51.065 4.200 -14.163 1.00 36.53 397 LYS A N 1
ATOM 3177 C CA . LYS A 1 397 ? 52.189 3.261 -14.165 1.00 36.53 397 LYS A CA 1
ATOM 3178 C C . LYS A 1 397 ? 52.494 2.906 -12.704 1.00 36.53 397 LYS A C 1
ATOM 3180 O O . LYS A 1 397 ? 52.814 3.810 -11.941 1.00 36.53 397 LYS A O 1
ATOM 3185 N N . SER A 1 398 ? 52.411 1.633 -12.321 1.00 26.06 398 SER A N 1
ATOM 3186 C CA . SER A 1 398 ? 53.141 1.086 -11.170 1.00 26.06 398 SER A CA 1
ATOM 3187 C C . SER A 1 398 ? 53.265 -0.437 -11.282 1.00 26.06 398 SER A C 1
ATOM 3189 O O . SER A 1 398 ? 52.410 -1.119 -11.843 1.00 26.06 398 SER A O 1
ATOM 3191 N N . THR A 1 399 ? 54.402 -0.925 -10.817 1.00 32.12 399 THR A N 1
ATOM 3192 C CA . THR A 1 399 ? 55.088 -2.178 -11.121 1.00 32.12 399 THR A CA 1
ATOM 3193 C C . THR A 1 399 ? 54.703 -3.284 -10.131 1.00 32.12 399 THR A C 1
ATOM 3195 O O . THR A 1 399 ? 55.001 -3.149 -8.952 1.00 32.12 399 THR A O 1
ATOM 3198 N N . ARG A 1 400 ? 54.107 -4.395 -10.592 1.00 26.70 400 ARG A N 1
ATOM 3199 C CA . ARG A 1 400 ? 54.435 -5.803 -10.242 1.00 26.70 400 ARG A CA 1
ATOM 3200 C C . ARG A 1 400 ? 53.395 -6.768 -10.822 1.00 26.70 400 ARG A C 1
ATOM 3202 O O . ARG A 1 400 ? 52.257 -6.402 -11.086 1.00 26.70 400 ARG A O 1
ATOM 3209 N N . ALA A 1 401 ? 53.869 -7.975 -11.102 1.00 38.09 401 ALA A N 1
ATOM 3210 C CA . ALA A 1 401 ? 53.315 -8.958 -12.020 1.00 38.09 401 ALA A CA 1
ATOM 3211 C C . ALA A 1 401 ? 51.921 -9.513 -11.661 1.00 38.09 401 ALA A C 1
ATOM 3213 O O . ALA A 1 401 ? 51.702 -10.004 -10.560 1.00 38.09 401 ALA A O 1
ATOM 3214 N N . ALA A 1 402 ? 51.038 -9.526 -12.664 1.00 26.48 402 ALA A N 1
ATOM 3215 C CA . ALA A 1 402 ? 49.960 -10.495 -12.869 1.00 26.48 402 ALA A CA 1
ATOM 3216 C C . ALA A 1 402 ? 49.650 -10.530 -14.388 1.00 26.48 402 ALA A C 1
ATOM 3218 O O . ALA A 1 402 ? 49.763 -9.487 -15.045 1.00 26.48 402 ALA A O 1
ATOM 3219 N N . PRO A 1 403 ? 49.344 -11.695 -14.989 1.00 28.91 403 PRO A N 1
ATOM 3220 C CA . PRO A 1 403 ? 49.374 -11.875 -16.440 1.00 28.91 403 PRO A CA 1
ATOM 3221 C C . PRO A 1 403 ? 48.320 -11.004 -17.136 1.00 28.91 403 PRO A C 1
ATOM 3223 O O . PRO A 1 403 ? 47.156 -10.934 -16.748 1.00 28.91 403 PRO A O 1
ATOM 3226 N N . SER A 1 404 ? 48.773 -10.261 -18.143 1.00 29.00 404 SER A N 1
ATOM 3227 C CA . SER A 1 404 ? 48.089 -9.080 -18.651 1.00 29.00 404 SER A CA 1
ATOM 3228 C C . SER A 1 404 ? 46.885 -9.395 -19.546 1.00 29.00 404 SER A C 1
ATOM 3230 O O . SER A 1 404 ? 47.049 -10.001 -20.599 1.00 29.00 404 SER A O 1
ATOM 3232 N N . LEU A 1 405 ? 45.740 -8.768 -19.260 1.00 32.91 405 LEU A N 1
ATOM 3233 C CA . LEU A 1 405 ? 44.640 -8.496 -20.210 1.00 32.91 405 LEU A CA 1
ATOM 3234 C C . LEU A 1 405 ? 45.077 -7.692 -21.462 1.00 32.91 405 LEU A C 1
ATOM 3236 O O . LEU A 1 405 ? 44.286 -7.467 -22.375 1.00 32.91 405 LEU A O 1
ATOM 3240 N N . LYS A 1 406 ? 46.346 -7.258 -21.534 1.00 31.52 406 LYS A N 1
ATOM 3241 C CA . LYS A 1 406 ? 46.943 -6.650 -22.731 1.00 31.52 406 LYS A CA 1
ATOM 3242 C C . LYS A 1 406 ? 47.173 -7.663 -23.858 1.00 31.52 406 LYS A C 1
ATOM 3244 O O . LYS A 1 406 ? 47.154 -7.247 -25.012 1.00 31.52 406 LYS A O 1
ATOM 3249 N N . SER A 1 407 ? 47.364 -8.956 -23.569 1.00 30.45 407 SER A N 1
ATOM 3250 C CA . SER A 1 407 ? 47.550 -9.974 -24.619 1.00 30.45 407 SER A CA 1
ATOM 3251 C C . SER A 1 407 ? 46.244 -10.262 -25.365 1.00 30.45 407 SER A C 1
ATOM 3253 O O . SER A 1 407 ? 46.251 -10.379 -26.587 1.00 30.45 407 SER A O 1
ATOM 3255 N N . THR A 1 408 ? 45.109 -10.251 -24.661 1.00 32.47 408 THR A N 1
ATOM 3256 C CA . THR A 1 408 ? 43.777 -10.489 -25.238 1.00 32.47 408 THR A CA 1
ATOM 3257 C C . THR A 1 408 ? 43.304 -9.335 -26.127 1.00 32.47 408 THR A C 1
ATOM 3259 O O . THR A 1 408 ? 42.696 -9.570 -27.166 1.00 32.47 408 THR A O 1
ATOM 3262 N N . TRP A 1 409 ? 43.641 -8.087 -25.783 1.00 32.34 409 TRP A N 1
ATOM 3263 C CA . TRP A 1 409 ? 43.302 -6.916 -26.607 1.00 32.34 409 TRP A CA 1
ATOM 3264 C C . TRP A 1 409 ? 44.247 -6.706 -27.797 1.00 32.34 409 TRP A C 1
ATOM 3266 O O . TRP A 1 409 ? 43.820 -6.193 -28.829 1.00 32.34 409 TRP A O 1
ATOM 3276 N N . LYS A 1 410 ? 45.516 -7.130 -27.699 1.00 28.94 410 LYS A N 1
ATOM 3277 C CA . LYS A 1 410 ? 46.456 -7.074 -28.832 1.00 28.94 410 LYS A CA 1
ATOM 3278 C C . LYS A 1 410 ? 46.142 -8.145 -29.888 1.00 28.94 410 LYS A C 1
ATOM 3280 O O . LYS A 1 410 ? 46.302 -7.872 -31.071 1.00 28.94 410 LYS A O 1
ATOM 3285 N N . ALA A 1 411 ? 45.602 -9.297 -29.478 1.00 30.88 411 ALA A N 1
ATOM 3286 C CA . ALA A 1 411 ? 45.138 -10.354 -30.383 1.00 30.88 411 ALA A CA 1
ATOM 3287 C C . ALA A 1 411 ? 43.907 -9.952 -31.225 1.00 30.88 411 ALA A C 1
ATOM 3289 O O . ALA A 1 411 ? 43.768 -10.404 -32.355 1.00 30.88 411 ALA A O 1
ATOM 3290 N N . LEU A 1 412 ? 43.055 -9.052 -30.719 1.00 32.38 412 LEU A N 1
ATOM 3291 C CA . LEU A 1 412 ? 41.899 -8.512 -31.455 1.00 32.38 412 LEU A CA 1
ATOM 3292 C C . LEU A 1 412 ? 42.246 -7.348 -32.401 1.00 32.38 412 LEU A C 1
ATOM 3294 O O . LEU A 1 412 ? 41.410 -6.962 -33.211 1.00 32.38 412 LEU A O 1
ATOM 3298 N N . SER A 1 413 ? 43.460 -6.794 -32.309 1.00 33.16 413 SER A N 1
ATOM 3299 C CA . SER A 1 413 ? 43.904 -5.627 -33.090 1.00 33.16 413 SER A CA 1
ATOM 3300 C C . SER A 1 413 ? 44.866 -5.981 -34.238 1.00 33.16 413 SER A C 1
ATOM 3302 O O . SER A 1 413 ? 45.186 -5.127 -35.056 1.00 33.16 413 SER A O 1
ATOM 3304 N N . MET A 1 414 ? 45.353 -7.227 -34.318 1.00 28.78 414 MET A N 1
ATOM 3305 C CA . MET A 1 414 ? 46.416 -7.620 -35.260 1.00 28.78 414 MET A CA 1
ATOM 3306 C C . MET A 1 414 ? 46.005 -8.590 -36.376 1.00 28.78 414 MET A C 1
ATOM 3308 O O . MET A 1 414 ? 46.884 -9.156 -37.017 1.00 28.78 414 MET A O 1
ATOM 3312 N N . ASN A 1 415 ? 44.713 -8.730 -36.689 1.00 32.88 415 ASN A N 1
ATOM 3313 C CA . ASN A 1 415 ? 44.295 -9.477 -37.880 1.00 32.88 415 ASN A CA 1
ATOM 3314 C C . ASN A 1 415 ? 43.710 -8.551 -38.961 1.00 32.88 415 ASN A C 1
ATOM 3316 O O . ASN A 1 415 ? 42.619 -8.008 -38.804 1.00 32.88 415 ASN A O 1
ATOM 3320 N N . HIS A 1 416 ? 44.470 -8.481 -40.063 1.00 29.45 416 HIS A N 1
ATOM 3321 C CA . HIS A 1 416 ? 44.317 -7.761 -41.341 1.00 29.45 416 HIS A CA 1
ATOM 3322 C C . HIS A 1 416 ? 44.890 -6.331 -41.360 1.00 29.45 416 HIS A C 1
ATOM 3324 O O . HIS A 1 416 ? 44.515 -5.491 -40.555 1.00 29.45 416 HIS A O 1
ATOM 3330 N N . LEU A 1 417 ? 45.828 -5.971 -42.245 1.00 32.09 417 LEU A N 1
ATOM 3331 C CA . LEU A 1 417 ? 46.065 -6.396 -43.639 1.00 32.09 417 LEU A CA 1
ATOM 3332 C C . LEU A 1 417 ? 47.570 -6.394 -44.013 1.00 32.09 417 LEU A C 1
ATOM 3334 O O . LEU A 1 417 ? 48.337 -5.636 -43.418 1.00 32.09 417 LEU A O 1
ATOM 3338 N N . PRO A 1 418 ? 47.946 -7.043 -45.133 1.00 26.75 418 PRO A N 1
ATOM 3339 C CA . PRO A 1 418 ? 48.828 -6.425 -46.120 1.00 26.75 418 PRO A CA 1
ATOM 3340 C C . PRO A 1 418 ? 48.077 -6.093 -47.434 1.00 26.75 418 PRO A C 1
ATOM 3342 O O . PRO A 1 418 ? 46.942 -6.533 -47.629 1.00 26.75 418 PRO A O 1
ATOM 3345 N N . PRO A 1 419 ? 48.660 -5.244 -48.300 1.00 38.62 419 PRO A N 1
ATOM 3346 C CA . PRO A 1 419 ? 47.923 -4.212 -49.032 1.00 38.62 419 PRO A CA 1
ATOM 3347 C C . PRO A 1 419 ? 47.763 -4.514 -50.526 1.00 38.62 419 PRO A C 1
ATOM 3349 O O . PRO A 1 419 ? 48.702 -5.020 -51.127 1.00 38.62 419 PRO A O 1
ATOM 3352 N N . GLN A 1 420 ? 46.655 -4.086 -51.150 1.00 26.77 420 GLN A N 1
ATOM 3353 C CA . GLN A 1 420 ? 46.602 -3.806 -52.596 1.00 26.77 420 GLN A CA 1
ATOM 3354 C C . GLN A 1 420 ? 45.609 -2.675 -52.945 1.00 26.77 420 GLN A C 1
ATOM 3356 O O . GLN A 1 420 ? 44.411 -2.752 -52.696 1.00 26.77 420 GLN A O 1
ATOM 3361 N N . THR A 1 421 ? 46.192 -1.588 -53.459 1.00 27.31 421 THR A N 1
ATOM 3362 C CA . THR A 1 421 ? 45.837 -0.793 -54.653 1.00 27.31 421 THR A CA 1
ATOM 3363 C C . THR A 1 421 ? 44.383 -0.647 -55.145 1.00 27.31 421 THR A C 1
ATOM 3365 O O . THR A 1 421 ? 43.749 -1.601 -55.568 1.00 27.31 421 THR A O 1
ATOM 3368 N N . ALA A 1 422 ? 44.014 0.634 -55.292 1.00 27.84 422 ALA A N 1
ATOM 3369 C CA . ALA A 1 422 ? 43.359 1.289 -56.437 1.00 27.84 422 ALA A CA 1
ATOM 3370 C C . ALA A 1 422 ? 41.913 0.927 -56.864 1.00 27.84 422 ALA A C 1
ATOM 3372 O O . ALA A 1 422 ? 41.603 -0.166 -57.312 1.00 27.84 422 ALA A O 1
ATOM 3373 N N . HIS A 1 423 ? 41.090 1.988 -56.863 1.00 34.34 423 HIS A N 1
ATOM 3374 C CA . HIS A 1 423 ? 39.913 2.269 -57.699 1.00 34.34 423 HIS A CA 1
ATOM 3375 C C . HIS A 1 423 ? 38.796 1.217 -57.849 1.00 34.34 423 HIS A C 1
ATOM 3377 O O . HIS A 1 423 ? 38.858 0.344 -58.704 1.00 34.34 423 HIS A O 1
ATOM 3383 N N . ARG A 1 424 ? 37.645 1.499 -57.215 1.00 24.58 424 ARG A N 1
ATOM 3384 C CA . ARG A 1 424 ? 36.352 1.776 -57.890 1.00 24.58 424 ARG A CA 1
ATOM 3385 C C . ARG A 1 424 ? 35.271 2.126 -56.856 1.00 24.58 424 ARG A C 1
ATOM 3387 O O . ARG A 1 424 ? 35.090 1.411 -55.879 1.00 24.58 424 ARG A O 1
ATOM 3394 N N . LYS A 1 425 ? 34.533 3.220 -57.087 1.00 37.69 425 LYS A N 1
ATOM 3395 C CA . LYS A 1 425 ? 33.201 3.424 -56.487 1.00 37.69 425 LYS A CA 1
ATOM 3396 C C . LYS A 1 425 ? 32.252 2.360 -57.056 1.00 37.69 425 LYS A C 1
ATOM 3398 O O . LYS A 1 425 ? 32.350 2.073 -58.250 1.00 37.69 425 LYS A O 1
ATOM 3403 N N . PRO A 1 426 ? 31.295 1.872 -56.256 1.00 28.53 426 PRO A N 1
ATOM 3404 C CA . PRO A 1 426 ? 29.922 1.945 -56.743 1.00 28.53 426 PRO A CA 1
ATOM 3405 C C . PRO A 1 426 ? 28.925 2.388 -55.664 1.00 28.53 426 PRO A C 1
ATOM 3407 O O . PRO A 1 426 ? 28.934 1.958 -54.513 1.00 28.53 426 PRO A O 1
ATOM 3410 N N . THR A 1 427 ? 28.056 3.289 -56.097 1.00 38.38 427 THR A N 1
ATOM 3411 C CA . THR A 1 427 ? 26.721 3.568 -55.572 1.00 38.38 427 THR A CA 1
ATOM 3412 C C . THR A 1 427 ? 25.899 2.280 -55.494 1.00 38.38 427 THR A C 1
ATOM 3414 O O . THR A 1 427 ? 25.835 1.554 -56.481 1.00 38.38 427 THR A O 1
ATOM 3417 N N . HIS A 1 428 ? 25.240 2.017 -54.363 1.00 31.09 428 HIS A N 1
ATOM 3418 C CA . HIS A 1 428 ? 24.224 0.966 -54.265 1.00 31.09 428 HIS A CA 1
ATOM 3419 C C . HIS A 1 428 ? 22.857 1.580 -53.963 1.00 31.09 428 HIS A C 1
ATOM 3421 O O . HIS A 1 428 ? 22.590 2.088 -52.872 1.00 31.09 428 HIS A O 1
ATOM 3427 N N . GLU A 1 429 ? 22.029 1.548 -55.002 1.00 29.50 429 GLU A N 1
ATOM 3428 C CA . GLU A 1 429 ? 20.591 1.764 -55.000 1.00 29.50 429 GLU A CA 1
ATOM 3429 C C . GLU A 1 429 ? 19.893 0.639 -54.228 1.00 29.50 429 GLU A C 1
ATOM 3431 O O . GLU A 1 429 ? 20.215 -0.539 -54.374 1.00 29.50 429 GLU A O 1
ATOM 3436 N N . TRP A 1 430 ? 18.911 1.012 -53.410 1.00 33.12 430 TRP A N 1
ATOM 3437 C CA . TRP A 1 430 ? 17.974 0.081 -52.789 1.00 33.12 430 TRP A CA 1
ATOM 3438 C C . TRP A 1 430 ? 16.831 -0.187 -53.767 1.00 33.12 430 TRP A C 1
ATOM 3440 O O . TRP A 1 430 ? 15.796 0.476 -53.687 1.00 33.12 430 TRP A O 1
ATOM 3450 N N . HIS A 1 431 ? 17.015 -1.138 -54.678 1.00 27.77 431 HIS A N 1
ATOM 3451 C CA . HIS A 1 431 ? 15.906 -1.725 -55.421 1.00 27.77 431 HIS A CA 1
ATOM 3452 C C . HIS A 1 431 ? 15.439 -3.021 -54.754 1.00 27.77 431 HIS A C 1
ATOM 3454 O O . HIS A 1 431 ? 16.247 -3.891 -54.449 1.00 27.77 431 HIS A O 1
ATOM 3460 N N . SER A 1 432 ? 14.117 -3.087 -54.578 1.00 32.88 432 SER A N 1
ATOM 3461 C CA . SER A 1 432 ? 13.276 -4.259 -54.310 1.00 32.88 432 SER A CA 1
ATOM 3462 C C . SER A 1 432 ? 13.585 -5.090 -53.063 1.00 32.88 432 SER A C 1
ATOM 3464 O O . SER A 1 432 ? 14.503 -5.904 -53.060 1.00 32.88 432 SER A O 1
ATOM 3466 N N . LEU A 1 433 ? 12.744 -4.909 -52.039 1.00 32.56 433 LEU A N 1
ATOM 3467 C CA . LEU A 1 433 ? 11.967 -5.935 -51.320 1.00 32.56 433 LEU A CA 1
ATOM 3468 C C . LEU A 1 433 ? 11.132 -5.254 -50.229 1.00 32.56 433 LEU A C 1
ATOM 3470 O O . LEU A 1 433 ? 11.692 -4.384 -49.517 1.00 32.56 433 LEU A O 1
#

Radius of gyration: 50.5 Å; Cα contacts (8 Å, |Δi|>4): 245; chains: 1; bounding box: 108×59×149 Å

Mean predicted aligned error: 20.28 Å